Protein AF-0000000075882610 (afdb_homodimer)

Foldseek 3Di:
DFAFAEEEEDADPVVLLLLLVLPHQEYEAEAALQAPLGLYHDDLVVVLVSLVSQVVSVHAYEYERQAEDDPVSLVPCVVVLVSCVVSVHAEYEYNYVVVLVCCVVVVPDHAYEYDPQAPAAAQVVQVVVVVRRHQEYEHHLQYAQVSVLVRLVNHPHAYEYEAKFWHWDDFDQAQVVVVVCVVVVVPDPQALVVQQFDADPPPNLFGWGWHQGNRHIITIGQAIEHCLLPVLVCVVSPNRHYYHYCSPQDDPLSSQLSSLVVVCSVCVVVVNNDNVSSVVSVVVNVVSDDPRGHYDNHNHNPDPVVSD/DFAFAEEEEDADPVVLLLLLVLPHQEYEAEAALQAPLGLYHDDLVVVLVSLVSQVVSVHAYEYERQAEDDPVSLVPCVVVLVSCVVSVHAEYEYNYVVVLVVCVVVVPDHAYEYDPQAPAAAQVVQVVVVVSRHQEYEHHLQYAQVSVLVRLVNHPHAYEYEAKFWHWDDFDQAQVVVVVCVVVVVPDDQALVVQQFDADPPPNLFGWGWHQGNRHIITIGQAIEHCLLPVLVCVVSPNRHYYHYCSPQDDVLSSQLSSLVVVCSVCVVVVNNDNVSSVVSVVVNVVSGDPRGHYDNHNHNPDPVVSD

InterPro domains:
  IPR001539 Peptidase U32 [PTHR30217] (1-305)
  IPR058240 Radical SAM superfamily [SSF102114] (14-94)
  IPR060007 Peptidase family U32, N-terminal domain [PF01136] (12-304)

Solvent-accessible surface area (backbone atoms only — not comparable to full-atom values): 31654 Å² total; per-residue (Å²): 133,80,75,70,42,41,34,34,50,40,65,44,72,69,46,44,54,52,37,51,75,57,61,50,44,27,44,33,43,34,29,72,84,40,24,64,92,59,58,33,64,45,52,72,67,53,46,49,53,48,40,49,55,34,49,73,70,72,38,39,40,31,36,40,37,35,36,78,52,43,36,66,57,56,73,62,41,57,68,59,52,51,47,41,58,72,54,57,50,51,30,38,31,32,36,31,61,25,54,59,37,50,34,58,76,71,66,54,86,66,43,29,28,39,32,50,57,83,68,34,52,25,27,44,30,42,36,32,42,36,75,68,64,22,66,30,27,37,43,31,70,82,44,20,44,74,50,46,50,57,24,43,76,58,49,83,46,55,48,34,41,78,38,30,25,75,42,76,71,46,74,32,67,48,56,52,53,67,44,33,30,64,20,62,64,45,88,59,75,70,40,68,86,58,48,47,55,51,54,46,46,70,36,82,77,35,39,20,39,33,32,58,58,84,64,11,23,40,33,25,50,44,45,22,33,45,33,58,75,46,44,66,59,36,49,74,52,66,52,34,34,35,32,38,43,36,63,82,34,66,70,66,38,35,49,53,43,49,40,50,52,46,50,50,48,52,27,48,69,68,71,63,62,42,70,67,57,25,51,54,50,39,53,53,40,58,71,48,45,51,86,91,43,50,75,37,55,73,30,34,80,44,59,60,82,78,68,88,131,80,74,70,42,41,34,33,50,41,66,45,73,69,46,44,53,51,36,53,73,57,60,51,43,26,44,34,44,33,29,70,85,39,24,64,92,59,59,32,67,46,51,71,68,51,48,49,51,47,40,50,54,34,49,74,71,72,38,37,40,32,34,40,38,35,37,79,51,44,35,68,57,58,73,61,41,58,69,58,54,50,47,40,57,73,55,57,50,51,29,38,31,31,34,30,62,26,53,59,37,50,33,57,75,71,66,54,87,66,44,29,28,39,31,59,54,79,68,35,51,25,27,43,30,42,35,32,42,36,75,67,64,22,65,30,27,36,43,29,69,82,44,21,44,74,51,46,52,57,24,44,74,58,47,83,46,53,48,33,41,78,38,31,25,75,42,77,72,44,74,32,67,47,56,53,54,64,42,32,29,62,20,63,67,46,87,59,76,64,41,66,85,57,48,47,55,52,54,45,48,72,37,83,75,35,39,20,40,34,33,56,57,83,65,12,22,40,33,25,52,46,45,23,33,46,34,58,75,46,44,66,60,37,49,74,53,65,51,33,34,35,34,36,44,37,62,82,32,67,69,67,38,35,49,54,42,50,40,49,53,45,49,49,48,54,26,48,68,67,72,62,60,43,71,66,54,26,51,54,50,39,54,53,39,58,72,48,46,51,86,92,44,50,73,37,55,73,30,33,81,45,58,60,82,75,67,89

Secondary structure (DSSP, 8-state):
-PPPEEEEE-SSHHHHHHHHHHT-SEEEE--TTT--S-S----HHHHHHHHHHHHHTT-EEEEEE-----HHHHHT-HHHHHHHHHTT-SEEEE--HHHHHHHHHHT---EEEE--TTS--SHHHHHHHHHTTEEEEEPPS---HHHHHHHHHT-SS-EEEEEEE--EEEEESS-HHHHHHHHHT------TTT-EEEEETTEEEEEEEEEEETTEEEEE-SEEEE-GGGHHHHHHTT--EEEE--TTS-THHHHHHHHHHHHHHHHHHTT---HHHHHHHHHHHHHHS-TTSEEE-TTTTS-HHHH-/-PPPEEEEE-SSHHHHHHHHHHT-SEEEE--TTT--S-S----HHHHHHHHHHHHHTT-EEEEEE-----HHHHHT-HHHHHHHHHTT-SEEEE--HHHHHHHHHHT---EEEE--SSS--SHHHHHHHHHTTEEEEEPPS---HHHHHHHHHT-SS-EEEEEEE--EEEEESS-HHHHHHHHHT------TTT-EEEEETTEEEEEEEEEEETTEEEEE-SEEEE-GGGHHHHHHTT--EEEE--TTS-THHHHHHHHHHHHHHHHHHTT---HHHHHHHHHHHHHHS-TTSEEE-TTTTS-HHHH-

Nearest PDB structures (foldseek):
  4gfs-assembly1_B  TM=5.969E-01  e=1.538E-03  Salmonella enterica subsp. enterica serovar Typhimurium str. LT2
  3nnt-assembly1_B  TM=5.907E-01  e=2.026E-03  Salmonella enterica subsp. enterica serovar Typhimurium str. LT2
  4guh-assembly1_A  TM=5.995E-01  e=2.391E-03  Salmonella enterica subsp. enterica serovar Typhimurium str. LT2
  3l2i-assembly1_B  TM=6.317E-01  e=5.471E-03  Salmonella enterica subsp. enterica serovar Typhimurium str. LT2
  2pz0-assembly1_A  TM=6.409E-01  e=4.215E-02  Caldanaerobacter subterraneus subsp. tengcongensis MB4

Structure (mmCIF, N/CA/C/O backbone):
data_AF-0000000075882610-model_v1
#
loop_
_entity.id
_entity.type
_entity.pdbx_description
1 polymer 'Collagenase-like PrtC family protease'
#
loop_
_atom_site.group_PDB
_atom_site.id
_atom_site.type_symbol
_atom_site.label_atom_id
_atom_site.label_alt_id
_atom_site.label_comp_id
_atom_site.label_asym_id
_atom_site.label_entity_id
_atom_site.label_seq_id
_atom_site.pdbx_PDB_ins_code
_atom_site.Cartn_x
_atom_site.Cartn_y
_atom_site.Cartn_z
_atom_site.occupancy
_atom_site.B_iso_or_equiv
_atom_site.auth_seq_id
_atom_site.auth_comp_id
_atom_site.auth_asym_id
_atom_site.auth_atom_id
_atom_site.pdbx_PDB_model_num
ATOM 1 N N . MET A 1 1 ? 5.637 34.781 -5.469 1 63.56 1 MET A N 1
ATOM 2 C C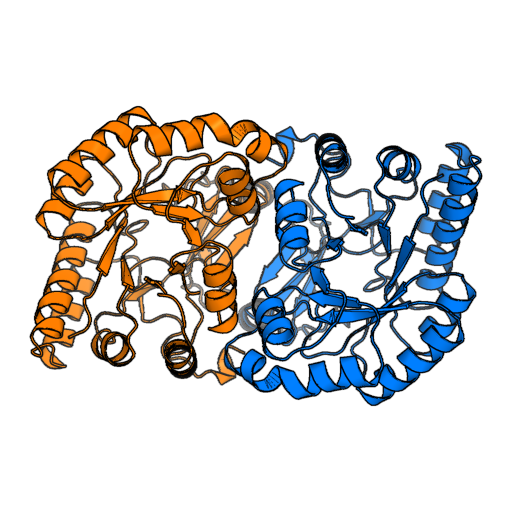A . MET A 1 1 ? 5.984 34 -4.281 1 63.56 1 MET A CA 1
ATOM 3 C C . MET A 1 1 ? 5.047 32.812 -4.117 1 63.56 1 MET A C 1
ATOM 5 O O . MET A 1 1 ? 3.875 32.875 -4.496 1 63.56 1 MET A O 1
ATOM 9 N N . LYS A 1 2 ? 5.539 31.594 -3.697 1 82.31 2 LYS A N 1
ATOM 10 C CA . LYS A 1 2 ? 4.715 30.406 -3.574 1 82.31 2 LYS A CA 1
ATOM 11 C C . LYS A 1 2 ? 3.943 30.391 -2.258 1 82.31 2 LYS A C 1
ATOM 13 O O . LYS A 1 2 ? 4.516 30.672 -1.198 1 82.31 2 LYS A O 1
ATOM 18 N N . LYS A 1 3 ? 2.715 30.281 -2.352 1 94.94 3 LYS A N 1
ATOM 19 C CA . LYS A 1 3 ? 1.861 30.266 -1.167 1 94.94 3 LYS A CA 1
ATOM 20 C C . LYS A 1 3 ? 2.008 28.953 -0.408 1 94.94 3 LYS A C 1
ATOM 22 O O . LYS A 1 3 ? 1.984 27.875 -1.009 1 94.94 3 LYS A O 1
ATOM 27 N N . ILE A 1 4 ? 2.227 29.125 0.893 1 98.5 4 ILE A N 1
ATOM 28 C CA . ILE A 1 4 ? 2.348 27.969 1.77 1 98.5 4 ILE A CA 1
ATOM 29 C C . ILE A 1 4 ? 0.981 27.625 2.359 1 98.5 4 ILE A C 1
ATOM 31 O O . ILE A 1 4 ? 0.236 28.516 2.777 1 98.5 4 ILE A O 1
ATOM 35 N N . ILE A 1 5 ? 0.598 26.391 2.305 1 98.81 5 ILE A N 1
ATOM 36 C CA . ILE A 1 5 ? -0.617 25.891 2.93 1 98.81 5 ILE A CA 1
ATOM 37 C C . ILE A 1 5 ? -0.254 25.031 4.148 1 98.81 5 ILE A C 1
ATOM 39 O O . ILE A 1 5 ? 0.524 24.078 4.039 1 98.81 5 ILE A O 1
ATOM 43 N N . ILE A 1 6 ? -0.801 25.375 5.297 1 98.88 6 ILE A N 1
ATOM 44 C CA . ILE A 1 6 ? -0.558 24.609 6.52 1 98.88 6 ILE A CA 1
ATOM 45 C C . ILE A 1 6 ? -1.818 23.844 6.906 1 98.88 6 ILE A C 1
ATOM 47 O O . ILE A 1 6 ? -2.881 24.438 7.102 1 98.88 6 ILE A O 1
ATOM 51 N N . THR A 1 7 ? -1.729 22.578 6.941 1 98.88 7 THR A N 1
ATOM 52 C CA . THR A 1 7 ? -2.744 21.656 7.457 1 98.88 7 THR A CA 1
ATOM 53 C C . THR A 1 7 ? -2.369 21.172 8.852 1 98.88 7 THR A C 1
ATOM 55 O O . THR A 1 7 ? -1.233 20.75 9.078 1 98.88 7 THR A O 1
ATOM 58 N N . ALA A 1 8 ? -3.285 21.234 9.812 1 98.81 8 ALA A N 1
ATOM 59 C CA . ALA A 1 8 ? -3.006 20.766 11.172 1 98.81 8 ALA A CA 1
ATOM 60 C C . ALA A 1 8 ? -4.117 19.859 11.68 1 98.81 8 ALA A C 1
ATOM 62 O O . ALA A 1 8 ? -5.301 20.125 11.461 1 98.81 8 ALA A O 1
ATOM 63 N N . THR A 1 9 ? -3.748 18.797 12.32 1 98.56 9 THR A N 1
ATOM 64 C CA . THR A 1 9 ? -4.734 17.953 12.984 1 98.56 9 THR A CA 1
ATOM 65 C C . THR A 1 9 ? -5.312 18.656 14.211 1 98.56 9 THR A C 1
ATOM 67 O O . THR A 1 9 ? -4.695 19.578 14.758 1 98.56 9 THR A O 1
ATOM 70 N N . ALA A 1 10 ? -6.48 18.203 14.602 1 98.62 10 ALA A N 1
ATOM 71 C CA . ALA A 1 10 ? -7.098 18.719 15.812 1 98.62 10 ALA A CA 1
ATOM 72 C C . ALA A 1 10 ? -7.637 17.594 16.688 1 98.62 10 ALA A C 1
ATOM 74 O O . ALA A 1 10 ? -8.109 16.578 16.172 1 98.62 10 ALA A O 1
ATOM 75 N N . GLU A 1 11 ? -7.605 17.859 18 1 97.81 11 GLU A N 1
ATOM 76 C CA . GLU A 1 11 ? -8.008 16.812 18.922 1 97.81 11 GLU A CA 1
ATOM 77 C C . GLU A 1 11 ? -9.297 17.172 19.656 1 97.81 11 GLU A C 1
ATOM 79 O O . GLU A 1 11 ? -9.797 16.406 20.469 1 97.81 11 GLU A O 1
ATOM 84 N N . SER A 1 12 ? -9.789 18.406 19.469 1 97.81 12 SER A N 1
ATOM 85 C CA . SER A 1 12 ? -11.023 18.875 20.109 1 97.81 12 SER A CA 1
ATOM 86 C C . SER A 1 12 ? -11.594 20.094 19.391 1 97.81 12 SER A C 1
ATOM 88 O O . SER A 1 12 ? -10.906 20.719 18.578 1 97.81 12 SER A O 1
ATOM 90 N N . ILE A 1 13 ? -12.852 20.344 19.719 1 98.56 13 ILE A N 1
ATOM 91 C CA . ILE A 1 13 ? -13.5 21.516 19.141 1 98.56 13 ILE A CA 1
ATOM 92 C C . ILE A 1 13 ? -12.789 22.781 19.609 1 98.56 13 ILE A C 1
ATOM 94 O O . ILE A 1 13 ? -12.578 23.719 18.828 1 98.56 13 ILE A O 1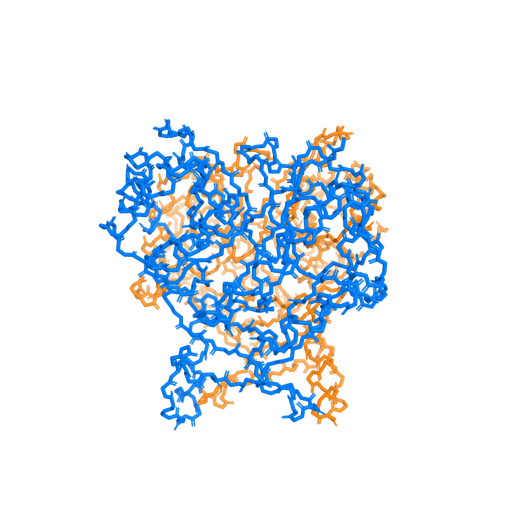
ATOM 98 N N . GLU A 1 14 ? -12.398 22.828 20.812 1 98.38 14 GLU A N 1
ATOM 99 C CA . GLU A 1 14 ? -11.656 23.953 21.359 1 98.38 14 GLU A CA 1
ATOM 100 C C . GLU A 1 14 ? -10.336 24.156 20.625 1 98.38 14 GLU A C 1
ATOM 102 O O . GLU A 1 14 ? -9.945 25.281 20.344 1 98.38 14 GLU A O 1
ATOM 107 N N . GLN A 1 15 ? -9.688 23.094 20.328 1 98.56 15 GLN A N 1
ATOM 108 C CA . GLN A 1 15 ? -8.414 23.219 19.625 1 98.56 15 GLN A CA 1
ATOM 109 C C . GLN A 1 15 ? -8.633 23.656 18.172 1 98.56 15 GLN A C 1
ATOM 111 O O . GLN A 1 15 ? -7.812 24.391 17.625 1 98.56 15 GLN A O 1
ATOM 116 N N . VAL A 1 16 ? -9.727 23.219 17.594 1 98.81 16 VAL A N 1
ATOM 117 C CA . VAL A 1 16 ? -10.078 23.703 16.266 1 98.81 16 VAL A CA 1
ATOM 118 C C . VAL A 1 16 ? -10.156 25.234 16.281 1 98.81 16 VAL A C 1
ATOM 120 O O . VAL A 1 16 ? -9.555 25.891 15.438 1 98.81 16 VAL A O 1
ATOM 123 N N . LYS A 1 17 ? -10.828 25.734 17.266 1 98.81 17 LYS A N 1
ATOM 124 C CA . LYS A 1 17 ? -10.977 27.172 17.375 1 98.81 17 LYS A CA 1
ATOM 125 C C . LYS A 1 17 ? -9.625 27.859 17.547 1 98.81 17 LYS A C 1
ATOM 127 O O . LYS A 1 17 ? -9.344 28.875 16.906 1 98.81 17 LYS A O 1
ATOM 132 N N . ALA A 1 18 ? -8.82 27.312 18.359 1 98.81 18 ALA A N 1
ATOM 133 C CA . ALA A 1 18 ? -7.508 27.875 18.641 1 98.81 18 ALA A CA 1
ATOM 134 C C . ALA A 1 18 ? -6.625 27.844 17.391 1 98.81 18 ALA A C 1
ATOM 136 O O . ALA A 1 18 ? -5.891 28.797 17.125 1 98.81 18 ALA A O 1
ATOM 137 N N . LEU A 1 19 ? -6.668 26.75 16.672 1 98.88 19 LEU A N 1
ATOM 138 C CA . LEU A 1 19 ? -5.863 26.594 15.461 1 98.88 19 LEU A CA 1
ATOM 139 C C . LEU A 1 19 ? -6.332 27.562 14.383 1 98.88 19 LEU A C 1
ATOM 141 O O . LEU A 1 19 ? -5.512 28.141 13.664 1 98.88 19 LEU A O 1
ATOM 145 N N . LEU A 1 20 ? -7.645 27.734 14.266 1 98.88 20 LEU A N 1
ATOM 146 C CA . LEU A 1 20 ? -8.188 28.703 13.328 1 98.88 20 LEU A CA 1
ATOM 147 C C . LEU A 1 20 ? -7.707 30.109 13.672 1 98.88 20 LEU A C 1
ATOM 149 O O . LEU A 1 20 ? -7.281 30.859 12.797 1 98.88 20 LEU A O 1
ATOM 153 N N . ALA A 1 21 ? -7.75 30.438 14.914 1 98.62 21 ALA A N 1
ATOM 154 C CA . ALA A 1 21 ? -7.297 31.75 15.375 1 98.62 21 ALA A CA 1
ATOM 155 C C . ALA A 1 21 ? -5.809 31.938 15.094 1 98.62 21 ALA A C 1
ATOM 157 O O . ALA A 1 21 ? -5.359 33.062 14.836 1 98.62 21 ALA A O 1
ATOM 158 N N . ALA A 1 22 ? -5.062 30.844 15.141 1 98.44 22 ALA A N 1
ATOM 159 C CA . ALA A 1 22 ? -3.621 30.891 14.914 1 98.44 22 ALA A CA 1
ATOM 160 C C . ALA A 1 22 ? -3.307 31.125 13.438 1 98.44 22 ALA A C 1
ATOM 162 O O . ALA A 1 22 ? -2.189 31.5 13.086 1 98.44 22 ALA A O 1
ATOM 163 N N . GLY A 1 23 ? -4.262 30.797 12.555 1 98.38 23 GLY A N 1
ATOM 164 C CA . GLY A 1 23 ? -4.047 31.062 11.141 1 98.38 23 GLY A CA 1
ATOM 165 C C . GLY A 1 23 ? -3.84 29.812 10.32 1 98.38 23 GLY A C 1
ATOM 166 O O . GLY A 1 23 ? -3.375 29.875 9.18 1 98.38 23 GLY A O 1
ATOM 167 N N . VAL A 1 24 ? -4.176 28.688 10.82 1 98.81 24 VAL A N 1
ATOM 168 C CA . VAL A 1 24 ? -4.09 27.438 10.07 1 98.81 24 VAL A CA 1
ATOM 169 C C . VAL A 1 24 ? -4.984 27.516 8.836 1 98.81 24 VAL A C 1
ATOM 171 O O . VAL A 1 24 ? -6.094 28.047 8.891 1 98.81 24 VAL A O 1
ATOM 174 N N . ASP A 1 25 ? -4.48 26.969 7.719 1 98.81 25 ASP A N 1
ATOM 175 C CA . ASP A 1 25 ? -5.219 27.047 6.461 1 98.81 25 ASP A CA 1
ATOM 176 C C . ASP A 1 25 ? -6.238 25.906 6.355 1 98.81 25 ASP A C 1
ATOM 178 O O . ASP A 1 25 ? -7.355 26.125 5.879 1 98.81 25 ASP A O 1
ATOM 182 N N . ARG A 1 26 ? -5.879 24.688 6.738 1 98.88 26 ARG A N 1
ATOM 183 C CA . ARG A 1 26 ? -6.73 23.5 6.668 1 98.88 26 ARG A CA 1
ATOM 184 C C . ARG A 1 26 ? -6.75 22.766 8 1 98.88 26 ARG A C 1
ATOM 186 O O . ARG A 1 26 ? -5.699 22.438 8.555 1 98.88 26 ARG A O 1
ATOM 193 N N . ILE A 1 27 ? -7.949 22.516 8.492 1 98.94 27 ILE A N 1
ATOM 194 C CA . ILE A 1 27 ? -8.117 21.688 9.68 1 98.94 27 ILE A CA 1
ATOM 195 C C . ILE A 1 27 ? -8.289 20.219 9.273 1 98.94 27 ILE A C 1
ATOM 197 O O . ILE A 1 27 ? -9.102 19.906 8.398 1 98.94 27 ILE A O 1
ATOM 201 N N . TYR A 1 28 ? -7.52 19.359 9.891 1 98.88 28 TYR A N 1
ATOM 202 C CA . TYR A 1 28 ? -7.559 17.922 9.594 1 98.88 28 TYR A CA 1
ATOM 203 C C . TYR A 1 28 ? -8.172 17.141 10.75 1 98.88 28 TYR A C 1
ATOM 205 O O . TYR A 1 28 ? -7.637 17.141 11.859 1 98.88 28 TYR A O 1
ATOM 213 N N . VAL A 1 29 ? -9.266 16.484 10.484 1 98.81 29 VAL A N 1
ATOM 214 C CA . VAL A 1 29 ? -9.984 15.727 11.5 1 98.81 29 VAL A CA 1
ATOM 215 C C . VAL A 1 29 ? -10.516 14.43 10.883 1 98.81 29 VAL A C 1
ATOM 217 O O . VAL A 1 29 ? -10.227 14.117 9.727 1 98.81 29 VAL A O 1
ATOM 220 N N . GLY A 1 30 ? -11.156 13.641 11.664 1 97.81 30 GLY A N 1
ATOM 221 C CA . GLY A 1 30 ? -11.766 12.414 11.18 1 97.81 30 GLY A CA 1
ATOM 222 C C . GLY A 1 30 ? -12.531 11.656 12.258 1 97.81 30 GLY A C 1
ATOM 223 O O . GLY A 1 30 ? -12.633 12.117 13.391 1 97.81 30 GLY A O 1
ATOM 224 N N . GLU A 1 31 ? -13.078 10.57 11.82 1 96.06 31 GLU A N 1
ATOM 225 C CA . GLU A 1 31 ? -13.797 9.672 12.719 1 96.06 31 GLU A CA 1
ATOM 226 C C . GLU A 1 31 ? -13.164 8.289 12.75 1 96.06 31 GLU A C 1
ATOM 228 O O . GLU A 1 31 ? -12.156 8.047 12.078 1 96.06 31 GLU A O 1
ATOM 233 N N .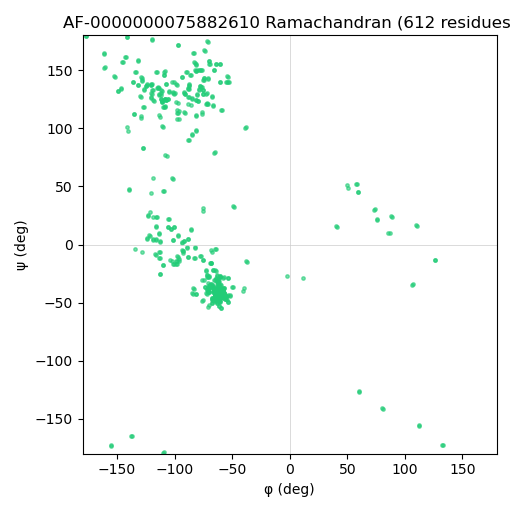 ALA A 1 32 ? -13.672 7.414 13.555 1 88.56 32 ALA A N 1
ATOM 234 C CA . ALA A 1 32 ? -12.984 6.195 13.984 1 88.56 32 ALA A CA 1
ATOM 235 C C . ALA A 1 32 ? -12.992 5.145 12.883 1 88.56 32 ALA A C 1
ATOM 237 O O . ALA A 1 32 ? -12.07 4.328 12.789 1 88.56 32 ALA A O 1
ATOM 238 N N . ASN A 1 33 ? -13.938 5.109 12.078 1 89.56 33 ASN A N 1
ATOM 239 C CA . ASN A 1 33 ? -14.109 3.982 11.164 1 89.56 33 ASN A CA 1
ATOM 240 C C . ASN A 1 33 ? -13.25 4.137 9.914 1 89.56 33 ASN A C 1
ATOM 242 O O . ASN A 1 33 ? -12.672 3.166 9.43 1 89.56 33 ASN A O 1
ATOM 246 N N . TYR A 1 34 ? -13.156 5.375 9.438 1 93.06 34 TYR A N 1
ATOM 247 C CA . TYR A 1 34 ? -12.555 5.535 8.117 1 93.06 34 TYR A CA 1
ATOM 248 C C . TYR A 1 34 ? -11.266 6.34 8.203 1 93.06 34 TYR A C 1
ATOM 250 O O . TYR A 1 34 ? -10.508 6.418 7.227 1 93.06 34 TYR A O 1
ATOM 258 N N . GLY A 1 35 ? -10.984 6.898 9.344 1 91.62 35 GLY A N 1
ATOM 259 C CA . GLY A 1 35 ? -9.766 7.652 9.555 1 91.62 35 GLY A CA 1
ATOM 260 C C . GLY A 1 35 ? -8.758 6.926 10.422 1 91.62 35 GLY A C 1
ATOM 261 O O . GLY A 1 35 ? -9.117 6.316 11.43 1 91.62 35 GLY A O 1
ATOM 262 N N . LEU A 1 36 ? -7.453 7.02 10 1 86.81 36 LEU A N 1
ATOM 263 C CA . LEU A 1 36 ? -6.371 6.391 10.75 1 86.81 36 LEU A CA 1
ATOM 264 C C . LEU A 1 36 ? -5.5 7.441 11.43 1 86.81 36 LEU A C 1
ATOM 266 O O . LEU A 1 36 ? -5.305 8.531 10.891 1 86.81 36 LEU A O 1
ATOM 270 N N . ARG A 1 37 ? -4.992 7.062 12.641 1 85.25 37 ARG A N 1
ATOM 271 C CA . ARG A 1 37 ? -3.916 7.785 13.312 1 85.25 37 ARG A CA 1
ATOM 272 C C . ARG A 1 37 ? -4.312 9.234 13.586 1 85.25 37 ARG A C 1
ATOM 274 O O . ARG A 1 37 ? -3.547 10.156 13.297 1 85.25 37 ARG A O 1
ATOM 281 N N . LEU A 1 38 ? -5.492 9.391 14.078 1 89.75 38 LEU A N 1
ATOM 282 C CA . LEU A 1 38 ? -6.047 10.68 14.469 1 89.75 38 LEU A CA 1
ATOM 283 C C . LEU A 1 38 ? -5.805 10.953 15.945 1 89.75 38 LEU A C 1
ATOM 285 O O . LEU A 1 38 ? -5.848 10.031 16.766 1 89.75 38 LEU A O 1
ATOM 289 N N . PRO A 1 39 ? -5.551 12.219 16.266 1 90.56 39 PRO A N 1
ATOM 290 C CA . PRO A 1 39 ? -5.461 12.516 17.703 1 90.56 39 PRO A CA 1
ATOM 291 C C . PRO A 1 39 ? -6.773 12.258 18.438 1 90.56 39 PRO A C 1
ATOM 293 O O . PRO A 1 39 ? -6.77 12.055 19.656 1 90.56 39 PRO A O 1
ATOM 296 N N . HIS A 1 40 ? -7.82 12.352 17.719 1 91.94 40 HIS A N 1
ATOM 297 C CA . HIS A 1 40 ? -9.156 12.148 18.266 1 91.94 40 HIS A CA 1
ATOM 298 C C . HIS A 1 40 ? -10.117 11.648 17.188 1 91.94 40 HIS A C 1
ATOM 300 O O . HIS A 1 40 ? -10.016 12.039 16.016 1 91.94 40 HIS A O 1
ATOM 306 N N . ASN A 1 41 ? -11.055 10.773 17.609 1 93.25 41 ASN A N 1
ATOM 307 C CA . ASN A 1 41 ? -12.148 10.352 16.734 1 93.25 41 ASN A CA 1
ATOM 308 C C . ASN A 1 41 ? -13.422 11.141 17.016 1 93.25 41 ASN A C 1
ATOM 310 O O . ASN A 1 41 ? -14.055 10.969 18.062 1 93.25 41 ASN A O 1
ATOM 314 N N . PHE A 1 42 ? -13.836 11.953 16.062 1 97.94 42 PHE A N 1
ATOM 315 C CA . PHE A 1 42 ? -14.992 12.82 16.266 1 97.94 42 PHE A CA 1
ATOM 316 C C . PHE A 1 42 ? -16.281 12.109 15.844 1 97.94 42 PHE A C 1
ATOM 318 O O . PHE A 1 42 ? -16.266 11.32 14.898 1 97.94 42 PHE A O 1
ATOM 325 N N . SER A 1 43 ? -17.359 12.43 16.516 1 97.56 43 SER A N 1
ATOM 326 C CA . SER A 1 43 ? -18.688 11.984 16.078 1 97.56 43 SER A CA 1
ATOM 327 C C . SER A 1 43 ? -19.156 12.766 14.867 1 97.56 43 SER A C 1
ATOM 329 O O . SER A 1 43 ? -18.594 13.812 14.539 1 97.56 43 SER A O 1
ATOM 331 N N . TYR A 1 44 ? -20.188 12.266 14.258 1 98.19 44 TYR A N 1
ATOM 332 C CA . TYR A 1 44 ? -20.766 12.961 13.109 1 98.19 44 TYR A CA 1
ATOM 333 C C . TYR A 1 44 ? -21.297 14.336 13.5 1 98.19 44 TYR A C 1
ATOM 335 O O . TYR A 1 44 ? -21.141 15.305 12.758 1 98.19 44 TYR A O 1
ATOM 343 N N . ASP A 1 45 ? -21.859 14.43 14.688 1 98.62 45 ASP A N 1
ATOM 344 C CA . ASP A 1 45 ? -22.344 15.727 15.172 1 98.62 45 ASP A CA 1
ATOM 345 C C . ASP A 1 45 ? -21.188 16.703 15.375 1 98.62 45 ASP A C 1
ATOM 347 O O . ASP A 1 45 ? -21.297 17.875 15.031 1 98.62 45 ASP A O 1
ATOM 351 N N . GLU A 1 46 ? -20.156 16.234 15.898 1 98.75 46 GLU A N 1
ATOM 352 C CA . GLU A 1 46 ? -18.984 17.078 16.094 1 98.75 46 GLU A CA 1
ATOM 353 C C . GLU A 1 46 ? -18.391 17.516 14.75 1 98.75 46 GLU A C 1
ATOM 355 O O . GLU A 1 46 ? -17.938 18.656 14.609 1 98.75 46 GLU A O 1
ATOM 360 N N . LEU A 1 47 ? -18.406 16.625 13.82 1 98.88 47 LEU A N 1
ATOM 361 C CA . LEU A 1 47 ? -17.906 16.969 12.492 1 98.88 47 LEU A CA 1
ATOM 362 C C . LEU A 1 47 ? -18.75 18.062 11.852 1 98.88 47 LEU A C 1
ATOM 364 O O . LEU A 1 47 ? -18.219 18.953 11.188 1 98.88 47 LEU A O 1
ATOM 368 N N . ARG A 1 48 ? -20.062 18 12.062 1 98.81 48 ARG A N 1
ATOM 369 C CA . ARG A 1 48 ? -20.938 19.062 11.586 1 98.81 48 ARG A CA 1
ATOM 370 C C . ARG A 1 48 ? -20.578 20.391 12.227 1 98.81 48 ARG A C 1
ATOM 372 O O . ARG A 1 48 ? -20.484 21.422 11.539 1 98.81 48 ARG A O 1
ATOM 379 N N . GLN A 1 49 ? -20.328 20.328 13.492 1 98.88 49 GLN A N 1
ATOM 380 C CA . GLN A 1 49 ? -19.953 21.547 14.211 1 98.88 49 GLN A CA 1
ATOM 381 C C . GLN A 1 49 ? -18.625 22.094 13.719 1 98.88 49 GLN A C 1
ATOM 383 O O . GLN A 1 49 ? -18.484 23.297 13.5 1 98.88 49 GLN A O 1
ATOM 388 N N . ILE A 1 50 ? -17.719 21.25 13.516 1 98.94 50 ILE A N 1
ATOM 389 C CA . ILE A 1 50 ? -16.375 21.625 13.078 1 98.94 50 ILE A CA 1
ATOM 390 C C . ILE A 1 50 ? -16.453 22.234 11.68 1 98.94 50 ILE A C 1
ATOM 392 O O . ILE A 1 50 ? -15.812 23.266 11.406 1 98.94 50 ILE A O 1
ATOM 396 N N . ALA A 1 51 ? -17.219 21.578 10.852 1 98.94 51 ALA A N 1
ATOM 397 C CA . ALA A 1 51 ? -17.375 22.109 9.5 1 98.94 51 ALA A CA 1
ATOM 398 C C . ALA A 1 51 ? -17.891 23.547 9.523 1 98.94 51 ALA A C 1
ATOM 400 O O . ALA A 1 51 ? -17.375 24.406 8.797 1 98.94 51 ALA A O 1
ATOM 401 N N . LYS A 1 52 ? -18.828 23.781 10.32 1 98.81 52 LYS A N 1
ATOM 402 C CA . LYS A 1 52 ? -19.391 25.109 10.445 1 98.81 52 LYS A CA 1
ATOM 403 C C . LYS A 1 52 ? -18.328 26.109 10.922 1 98.81 52 LYS A C 1
ATOM 405 O O . LYS A 1 52 ? -18.156 27.172 10.328 1 98.81 52 LYS A O 1
ATOM 410 N N . LEU A 1 53 ? -17.625 25.766 11.969 1 98.88 53 LEU A N 1
ATOM 411 C CA . LEU A 1 53 ? -16.594 26.625 12.539 1 98.88 53 LEU A CA 1
ATOM 412 C C . LEU A 1 53 ? -15.523 26.969 11.508 1 98.88 53 LEU A C 1
ATOM 414 O O . LEU A 1 53 ? -15.133 28.125 11.367 1 98.88 53 LEU A O 1
ATOM 418 N N . VAL A 1 54 ? -15.094 25.984 10.781 1 98.94 54 VAL A N 1
ATOM 419 C CA . VAL A 1 54 ? -14 26.125 9.82 1 98.94 54 VAL A CA 1
ATOM 420 C C . VAL A 1 54 ? -14.438 27.031 8.672 1 98.94 54 VAL A C 1
ATOM 422 O O . VAL A 1 54 ? -13.719 27.969 8.297 1 98.94 54 VAL A O 1
ATOM 425 N N . HIS A 1 55 ? -15.602 26.797 8.141 1 98.88 55 HIS A N 1
ATOM 426 C CA . HIS A 1 55 ? -16.094 27.547 7 1 98.88 55 HIS A CA 1
ATOM 427 C C . HIS A 1 55 ? -16.438 28.984 7.398 1 98.88 55 HIS A C 1
ATOM 429 O O . HIS A 1 55 ? -16.203 29.922 6.625 1 98.88 55 HIS A O 1
ATOM 435 N N . GLU A 1 56 ? -16.969 29.141 8.578 1 98.69 56 GLU A N 1
ATOM 436 C CA . GLU A 1 56 ? -17.25 30.484 9.062 1 98.69 56 GLU A CA 1
ATOM 437 C C . GLU A 1 56 ? -15.969 31.312 9.188 1 98.69 56 GLU A C 1
ATOM 439 O O . GLU A 1 56 ? -15.984 32.531 9.023 1 98.69 56 GLU A O 1
ATOM 444 N N . ALA A 1 57 ? -14.883 30.641 9.484 1 98.69 57 ALA A N 1
ATOM 445 C CA . ALA A 1 57 ? -13.586 31.312 9.609 1 98.69 57 ALA A CA 1
ATOM 446 C C . ALA A 1 57 ? -12.938 31.516 8.25 1 98.69 57 ALA A C 1
ATOM 448 O O . ALA A 1 57 ? -11.844 32.094 8.156 1 98.69 57 ALA A O 1
ATOM 449 N N . GLY A 1 58 ? -13.562 31.047 7.176 1 98.62 58 GLY A N 1
ATOM 450 C CA . GLY A 1 58 ? -13.023 31.188 5.832 1 98.62 58 GLY A CA 1
ATOM 451 C C . GLY A 1 58 ? -11.875 30.234 5.551 1 98.62 58 GLY A C 1
ATOM 452 O O . GLY A 1 58 ? -11.008 30.531 4.73 1 98.62 58 GLY A O 1
ATOM 453 N N . LYS A 1 59 ? -11.789 29.188 6.27 1 98.81 59 LYS A N 1
ATOM 454 C CA . LYS A 1 59 ? -10.727 28.188 6.125 1 98.81 59 LYS A CA 1
ATOM 455 C C . LYS A 1 59 ? -11.281 26.891 5.559 1 98.81 59 LYS A C 1
ATOM 457 O O . LYS A 1 59 ? -12.438 26.828 5.152 1 98.81 59 LYS A O 1
ATOM 462 N N . GLU A 1 60 ? -10.453 25.891 5.387 1 98.88 60 GLU A N 1
ATOM 463 C CA . GLU A 1 60 ? -10.859 24.672 4.715 1 98.88 60 GLU A CA 1
ATOM 464 C C . GLU A 1 60 ? -10.812 23.469 5.668 1 98.88 60 GLU A C 1
ATOM 466 O O . GLU A 1 60 ? -9.977 23.422 6.57 1 98.88 60 GLU A O 1
ATOM 471 N N . LEU A 1 61 ? -11.711 22.531 5.422 1 98.88 61 LEU A N 1
ATOM 472 C CA . LEU A 1 61 ? -11.82 21.312 6.227 1 98.88 61 LEU A CA 1
ATOM 473 C C . LEU A 1 61 ? -11.336 20.094 5.449 1 98.88 61 LEU A C 1
ATOM 475 O O . LEU A 1 61 ? -11.773 19.859 4.324 1 98.88 61 LEU A O 1
ATOM 479 N N . THR A 1 62 ? -10.414 19.406 6.023 1 98.88 62 THR A N 1
ATOM 480 C CA . THR A 1 62 ? -9.914 18.141 5.523 1 98.88 62 THR A CA 1
ATOM 481 C C . THR A 1 62 ? -10.312 17 6.457 1 98.88 62 THR A C 1
ATOM 483 O O . THR A 1 62 ? -10.062 17.062 7.664 1 98.88 62 THR A O 1
ATOM 486 N N . VAL A 1 63 ? -10.883 15.938 5.879 1 98.88 63 VAL A N 1
ATOM 487 C CA . VAL A 1 63 ? -11.32 14.812 6.699 1 98.88 63 VAL A CA 1
ATOM 488 C C . VAL A 1 63 ? -10.594 13.539 6.258 1 98.88 63 VAL A C 1
ATOM 490 O O . VAL A 1 63 ? -10.461 13.281 5.059 1 98.88 63 VAL A O 1
ATOM 493 N N . ALA A 1 64 ? -10.195 12.781 7.242 1 97.5 64 ALA A N 1
ATOM 494 C CA . ALA A 1 64 ? -9.484 11.531 6.996 1 97.5 64 ALA A CA 1
ATOM 495 C C . ALA A 1 64 ? -10.438 10.438 6.512 1 97.5 64 ALA A C 1
ATOM 497 O O . ALA A 1 64 ? -11.5 10.234 7.098 1 97.5 64 ALA A O 1
ATOM 498 N N . CYS A 1 65 ? -10.086 9.852 5.496 1 97 65 CYS A N 1
ATOM 499 C CA . CYS A 1 65 ? -10.664 8.625 4.957 1 97 65 CYS A CA 1
ATOM 500 C C . CYS A 1 65 ? -9.57 7.703 4.43 1 97 65 CYS A C 1
ATOM 502 O O . CYS A 1 65 ? -9.664 7.203 3.307 1 97 65 CYS A O 1
ATOM 504 N N . ASN A 1 66 ? -8.555 7.508 5.23 1 92.88 66 ASN A N 1
ATOM 505 C CA . ASN A 1 66 ? -7.324 6.891 4.75 1 92.88 66 ASN A CA 1
ATOM 506 C C . ASN A 1 66 ? -7.215 5.438 5.195 1 92.88 66 ASN A C 1
ATOM 508 O O . ASN A 1 66 ? -6.16 4.816 5.055 1 92.88 66 ASN A O 1
ATOM 512 N N . ALA A 1 67 ? -8.305 4.848 5.688 1 88.31 67 ALA A N 1
ATOM 513 C CA . ALA A 1 67 ? -8.32 3.432 6.047 1 88.31 67 ALA A CA 1
ATOM 514 C C . ALA A 1 67 ? -8.375 2.549 4.805 1 88.31 67 ALA A C 1
ATOM 516 O O . ALA A 1 67 ? -8.992 2.914 3.803 1 88.31 67 ALA A O 1
ATOM 517 N N . LEU A 1 68 ? -7.648 1.399 4.891 1 86.25 68 LEU A N 1
ATOM 518 C CA . LEU A 1 68 ? -7.883 0.345 3.91 1 86.25 68 LEU A CA 1
ATOM 519 C C . LEU A 1 68 ? -9.172 -0.41 4.219 1 86.25 68 LEU A C 1
ATOM 521 O O . LEU A 1 68 ? -9.422 -0.77 5.371 1 86.25 68 LEU A O 1
ATOM 525 N N . MET A 1 69 ? -9.969 -0.669 3.227 1 89.19 69 MET A N 1
ATOM 526 C CA . MET A 1 69 ? -11.32 -1.156 3.49 1 89.19 69 MET A CA 1
ATOM 527 C C . MET A 1 69 ? -11.539 -2.523 2.854 1 89.19 69 MET A C 1
ATOM 529 O O . MET A 1 69 ? -11.312 -2.699 1.653 1 89.19 69 MET A O 1
ATOM 533 N N . HIS A 1 70 ? -11.977 -3.439 3.713 1 89.56 70 HIS A N 1
ATOM 534 C CA . HIS A 1 70 ? -12.492 -4.691 3.172 1 89.56 70 HIS A CA 1
ATOM 535 C C . HIS A 1 70 ? -13.836 -4.484 2.484 1 89.56 70 HIS A C 1
ATOM 537 O O . HIS A 1 70 ? -14.414 -3.396 2.559 1 89.56 70 HIS A O 1
ATOM 543 N N . GLN A 1 71 ? -14.297 -5.535 1.879 1 93.25 71 GLN A N 1
ATOM 544 C CA . GLN A 1 71 ? -15.484 -5.488 1.028 1 93.25 71 GLN A CA 1
ATOM 545 C C . GLN A 1 71 ? -16.688 -4.922 1.783 1 93.25 71 GLN A C 1
ATOM 547 O O . GLN A 1 71 ? -17.359 -4.02 1.291 1 93.25 71 GLN A O 1
ATOM 552 N N . ASP A 1 72 ? -16.875 -5.375 2.998 1 90.94 72 ASP A N 1
ATOM 553 C CA . ASP A 1 72 ? -18.047 -4.973 3.779 1 90.94 72 ASP A CA 1
ATOM 554 C C . ASP A 1 72 ? -17.984 -3.492 4.141 1 90.94 72 ASP A C 1
ATOM 556 O O . ASP A 1 72 ? -18.969 -2.773 4.012 1 90.94 72 ASP A O 1
ATOM 560 N N . MET A 1 73 ? -16.875 -3.119 4.613 1 90.75 73 MET A N 1
ATOM 561 C CA . MET A 1 73 ? -16.688 -1.713 4.965 1 90.75 73 MET A CA 1
ATOM 562 C C . MET A 1 73 ? -16.953 -0.813 3.76 1 90.75 73 MET A C 1
ATOM 564 O O . MET A 1 73 ? -17.625 0.208 3.875 1 90.75 73 MET A O 1
ATOM 568 N N . MET A 1 74 ? -16.484 -1.218 2.607 1 94.75 74 MET A N 1
ATOM 569 C CA . MET A 1 74 ? -16.688 -0.463 1.375 1 94.75 74 MET A CA 1
ATOM 570 C C . MET A 1 74 ? -18.156 -0.449 0.982 1 94.75 74 MET A C 1
ATOM 572 O O . MET A 1 74 ? -18.672 0.574 0.529 1 94.75 74 MET A O 1
ATOM 576 N N . ASP A 1 75 ? -18.812 -1.496 1.196 1 95.62 75 ASP A N 1
ATOM 577 C CA . ASP A 1 75 ? -20.234 -1.604 0.866 1 95.62 75 ASP A CA 1
ATOM 578 C C . ASP A 1 75 ? -21.062 -0.643 1.709 1 95.62 75 ASP A C 1
ATOM 580 O O . ASP A 1 75 ? -22.156 -0.234 1.298 1 95.62 75 ASP A O 1
ATOM 584 N N . HIS A 1 76 ? -20.516 -0.236 2.844 1 96.12 76 HIS A N 1
ATOM 585 C CA . HIS A 1 76 ? -21.312 0.545 3.783 1 96.12 76 HIS A CA 1
ATOM 586 C C . HIS A 1 76 ? -20.75 1.95 3.953 1 96.12 76 HIS A C 1
ATOM 588 O O . HIS A 1 76 ? -21.047 2.629 4.941 1 96.12 76 HIS A O 1
ATOM 594 N N . ILE A 1 77 ? -20.031 2.408 2.984 1 97.38 77 ILE A N 1
ATOM 595 C CA . ILE A 1 77 ? -19.328 3.68 3.127 1 97.38 77 ILE A CA 1
ATOM 596 C C . ILE A 1 77 ? -20.281 4.832 2.826 1 97.38 77 ILE A C 1
ATOM 598 O O . ILE A 1 77 ? -19.984 5.988 3.143 1 97.38 77 ILE A O 1
ATOM 602 N N . LYS A 1 78 ? -21.438 4.645 2.299 1 97.75 78 LYS A N 1
ATOM 603 C CA . LYS A 1 78 ? -22.312 5.676 1.743 1 97.75 78 LYS A CA 1
ATOM 604 C C . LYS A 1 78 ? -22.719 6.68 2.814 1 97.75 78 LYS A C 1
ATOM 606 O O . LYS A 1 78 ? -22.656 7.891 2.59 1 97.75 78 LYS A O 1
ATOM 611 N N . PRO A 1 79 ? -23.125 6.219 4.008 1 98 79 PRO A N 1
ATOM 612 C CA . PRO A 1 79 ? -23.516 7.203 5.023 1 98 79 PRO A CA 1
ATOM 613 C C . PRO A 1 79 ? -22.391 8.188 5.352 1 98 79 PRO A C 1
ATOM 615 O O . PRO A 1 79 ? -22.641 9.375 5.555 1 98 79 PRO A O 1
ATOM 618 N N . PHE A 1 80 ? -21.234 7.727 5.383 1 98.5 80 PHE A N 1
ATOM 619 C CA . PHE A 1 80 ? -20.078 8.586 5.625 1 98.5 80 PHE A CA 1
ATOM 620 C C . PHE A 1 80 ? -19.906 9.594 4.5 1 98.5 80 PHE A C 1
ATOM 622 O O . PHE A 1 80 ? -19.766 10.797 4.75 1 98.5 80 PHE A O 1
ATOM 629 N N . LEU A 1 81 ? -19.953 9.125 3.271 1 98.62 81 LEU A N 1
ATOM 630 C CA . LEU A 1 81 ? -19.781 10 2.121 1 98.62 81 LEU A CA 1
ATOM 631 C C . LEU A 1 81 ? -20.922 11.016 2.039 1 98.62 81 LEU A C 1
ATOM 633 O O . LEU A 1 81 ? -20.703 12.172 1.665 1 98.62 81 LEU A O 1
ATOM 637 N N . ASP A 1 82 ? -22.094 10.57 2.355 1 98.62 82 ASP A N 1
ATOM 638 C CA . ASP A 1 82 ? -23.234 11.484 2.395 1 98.62 82 ASP A CA 1
ATOM 639 C C . ASP A 1 82 ? -23 12.609 3.404 1 98.62 82 ASP A C 1
ATOM 641 O O . ASP A 1 82 ? -23.328 13.766 3.139 1 98.62 82 ASP A O 1
ATOM 645 N N . LEU A 1 83 ? -22.453 12.266 4.527 1 98.62 83 LEU A N 1
ATOM 646 C CA . LEU A 1 83 ? -22.125 13.281 5.527 1 98.62 83 LEU A CA 1
ATOM 647 C C . LEU A 1 83 ? -21.094 14.266 4.996 1 98.62 83 LEU A C 1
ATOM 649 O O . LEU A 1 83 ? -21.203 15.469 5.207 1 98.62 83 LEU A O 1
ATOM 653 N N . MET A 1 84 ? -20.094 13.727 4.383 1 98.75 84 MET A N 1
ATOM 654 C CA . MET A 1 84 ? -19.047 14.594 3.828 1 98.75 84 MET A CA 1
ATOM 655 C C . MET A 1 84 ? -19.641 15.578 2.826 1 98.75 84 MET A C 1
ATOM 657 O O . MET A 1 84 ? -19.25 16.75 2.783 1 98.75 84 MET A O 1
ATOM 661 N N . ALA A 1 85 ? -20.562 15.117 2.045 1 98.56 85 ALA A N 1
ATOM 662 C CA . ALA A 1 85 ? -21.266 16 1.106 1 98.56 85 ALA A CA 1
ATOM 663 C C . ALA A 1 85 ? -22.125 17.016 1.845 1 98.56 85 ALA A C 1
ATOM 665 O O . ALA A 1 85 ? -22.125 18.203 1.50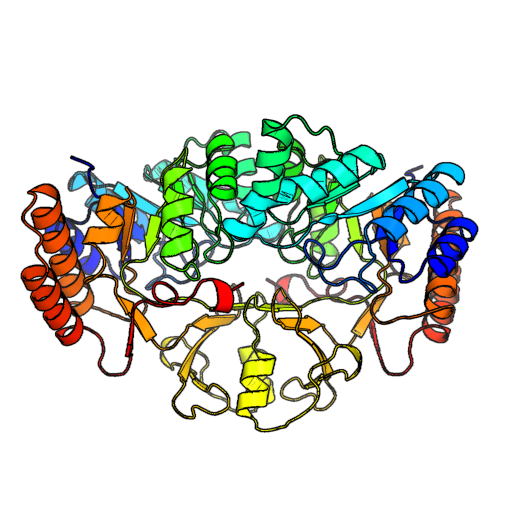4 1 98.56 85 ALA A O 1
ATOM 666 N N . GLU A 1 86 ? -22.828 16.547 2.793 1 98.5 86 GLU A N 1
ATOM 667 C CA . GLU A 1 86 ? -23.719 17.375 3.594 1 98.5 86 GLU A CA 1
ATOM 668 C C . GLU A 1 86 ? -22.953 18.562 4.199 1 98.5 86 GLU A C 1
ATOM 670 O O . GLU A 1 86 ? -23.422 19.703 4.145 1 98.5 86 GLU A O 1
ATOM 675 N N . ILE A 1 87 ? -21.766 18.281 4.715 1 98.56 87 ILE A N 1
ATOM 676 C CA . ILE A 1 87 ? -21.062 19.312 5.453 1 98.56 87 ILE A CA 1
ATOM 677 C C . ILE A 1 87 ? -20.109 20.062 4.516 1 98.56 87 ILE A C 1
ATOM 679 O O . ILE A 1 87 ? -19.328 20.906 4.953 1 98.56 87 ILE A O 1
ATOM 683 N N . ALA A 1 88 ? -20.125 19.703 3.271 1 98.25 88 ALA A N 1
ATOM 684 C CA . ALA A 1 88 ? -19.328 20.344 2.238 1 98.25 88 ALA A CA 1
ATOM 685 C C . ALA A 1 88 ? -17.844 20.281 2.58 1 98.25 88 ALA A C 1
ATOM 687 O O . ALA A 1 88 ? -17.141 21.297 2.555 1 98.25 88 ALA A O 1
ATOM 688 N N . VAL A 1 89 ? -17.406 19.109 2.857 1 98.75 89 VAL A N 1
ATOM 689 C CA . VAL A 1 89 ? -15.984 18.922 3.154 1 98.75 89 VAL A CA 1
ATOM 690 C C . VAL A 1 89 ? -15.141 19.469 2.006 1 98.75 89 VAL A C 1
ATOM 692 O O . VAL A 1 89 ? -15.508 19.328 0.835 1 98.75 89 VAL A O 1
ATOM 695 N N . ASP A 1 90 ? -14.078 20.094 2.324 1 98.56 90 ASP A N 1
ATOM 696 C CA . ASP A 1 90 ? -13.242 20.641 1.267 1 98.56 90 ASP A CA 1
ATOM 697 C C . ASP A 1 90 ? -12.336 19.578 0.662 1 98.56 90 ASP A C 1
ATOM 699 O O . ASP A 1 90 ? -12.156 19.516 -0.557 1 98.56 90 ASP A O 1
ATOM 703 N N . TYR A 1 91 ? -11.734 18.734 1.535 1 98.62 91 TYR A N 1
ATOM 704 C CA . TYR A 1 91 ? -10.875 17.641 1.084 1 98.62 91 TYR A CA 1
ATOM 705 C C . TYR A 1 91 ? -11.164 16.359 1.846 1 98.62 91 TYR A C 1
ATOM 707 O O . TYR A 1 91 ? -11.398 16.391 3.057 1 98.62 91 TYR A O 1
ATOM 715 N N . LEU A 1 92 ? -11.156 15.273 1.117 1 98.5 92 LEU A N 1
ATOM 716 C CA . LEU A 1 92 ? -11.086 13.945 1.715 1 98.5 92 LEU A CA 1
ATOM 717 C C . LEU A 1 92 ? -9.719 13.32 1.497 1 98.5 92 LEU A C 1
ATOM 719 O O . LEU A 1 92 ? -9.227 13.273 0.368 1 98.5 92 LEU A O 1
ATOM 723 N N . VAL A 1 93 ? -9.094 12.938 2.568 1 98.06 93 VAL A N 1
ATOM 724 C CA . VAL A 1 93 ? -7.797 12.273 2.463 1 98.06 93 VAL A CA 1
ATOM 725 C C . VAL A 1 93 ? -7.992 10.766 2.389 1 98.06 93 VAL A C 1
ATOM 727 O O . VAL A 1 93 ? -8.367 10.133 3.377 1 98.06 93 VAL A O 1
ATOM 730 N N . VAL A 1 94 ? -7.645 10.234 1.236 1 96.75 94 VAL A N 1
ATOM 731 C CA . VAL A 1 94 ? -8.055 8.875 0.886 1 96.75 94 VAL A CA 1
ATOM 732 C C . VAL A 1 94 ? -6.832 7.973 0.791 1 96.75 94 VAL A C 1
ATOM 734 O O . VAL A 1 94 ? -5.824 8.344 0.183 1 96.75 94 VAL A O 1
ATOM 737 N N . GLY A 1 95 ? -6.98 6.77 1.396 1 93.31 95 GLY A N 1
ATOM 738 C CA . GLY A 1 95 ? -5.891 5.809 1.344 1 93.31 95 GLY A CA 1
ATOM 739 C C . GLY A 1 95 ? -6.223 4.57 0.533 1 93.31 95 GLY A C 1
ATOM 740 O O . GLY A 1 95 ? -5.336 3.783 0.202 1 93.31 95 GLY A O 1
ATOM 741 N N . ASP A 1 96 ? -7.43 4.367 0.186 1 93.19 96 ASP A N 1
ATOM 742 C CA . ASP A 1 96 ? -7.941 3.207 -0.539 1 93.19 96 ASP A CA 1
ATOM 743 C C . ASP A 1 96 ? -8.391 3.592 -1.946 1 93.19 96 ASP A C 1
ATOM 745 O O . ASP A 1 96 ? -9.266 4.445 -2.113 1 93.19 96 ASP A O 1
ATOM 749 N N . ALA A 1 97 ? -7.844 2.904 -2.936 1 95.44 97 ALA A N 1
ATOM 750 C CA . ALA A 1 97 ? -8.172 3.199 -4.328 1 95.44 97 ALA A CA 1
ATOM 751 C C . ALA A 1 97 ? -9.664 3.008 -4.59 1 95.44 97 ALA A C 1
ATOM 753 O O . ALA A 1 97 ? -10.234 3.674 -5.453 1 95.44 97 ALA A O 1
ATOM 754 N N . GLY A 1 98 ? -10.266 2.137 -3.842 1 96.56 98 GLY A N 1
ATOM 755 C CA . GLY A 1 98 ? -11.695 1.9 -3.998 1 96.56 98 GLY A CA 1
ATOM 756 C C . GLY A 1 98 ? -12.539 3.133 -3.732 1 96.56 98 GLY A C 1
ATOM 757 O O . GLY A 1 98 ? -13.641 3.264 -4.266 1 96.56 98 GLY A O 1
ATOM 758 N N . VAL A 1 99 ? -12.039 4.027 -2.924 1 96.88 99 VAL A N 1
ATOM 759 C CA . VAL A 1 99 ? -12.789 5.246 -2.617 1 96.88 99 VAL A CA 1
ATOM 760 C C . VAL A 1 99 ? -12.836 6.145 -3.85 1 96.88 99 VAL A C 1
ATOM 762 O O . VAL A 1 99 ? -13.852 6.793 -4.113 1 96.88 99 VAL A O 1
ATOM 765 N N . PHE A 1 100 ? -11.734 6.203 -4.621 1 97.06 100 PHE A N 1
ATOM 766 C CA . PHE A 1 100 ? -11.758 6.922 -5.891 1 97.06 100 PHE A CA 1
ATOM 767 C C . PHE A 1 100 ? -12.828 6.359 -6.812 1 97.06 100 PHE A C 1
ATOM 769 O O . PHE A 1 100 ? -13.578 7.113 -7.438 1 97.06 100 PHE A O 1
ATOM 776 N N . TYR A 1 101 ? -12.914 5.078 -6.84 1 97.5 101 TYR A N 1
ATOM 777 C CA . TYR A 1 101 ? -13.883 4.391 -7.688 1 97.5 101 TYR A CA 1
ATOM 778 C C . TYR A 1 101 ? -15.312 4.742 -7.273 1 97.5 101 TYR A C 1
ATOM 780 O O . TYR A 1 101 ? -16.125 5.164 -8.102 1 97.5 101 TYR A O 1
ATOM 788 N N . VAL A 1 102 ? -15.586 4.625 -6.012 1 97.56 102 VAL A N 1
ATOM 789 C CA . VAL A 1 102 ? -16.953 4.777 -5.527 1 97.56 102 VAL A CA 1
ATOM 790 C C . VAL A 1 102 ? -17.375 6.242 -5.637 1 97.56 102 VAL A C 1
ATOM 792 O O . VAL A 1 102 ? -18.547 6.535 -5.941 1 97.56 102 VAL A O 1
ATOM 795 N N . THR A 1 103 ? -16.484 7.148 -5.305 1 97.5 103 THR A N 1
ATOM 796 C CA . THR A 1 103 ? -16.828 8.562 -5.375 1 97.5 103 THR A CA 1
ATOM 797 C C . THR A 1 103 ? -17.156 8.969 -6.812 1 97.5 103 THR A C 1
ATOM 799 O O . THR A 1 103 ? -18.109 9.711 -7.047 1 97.5 103 THR A O 1
ATOM 802 N N . LYS A 1 104 ? -16.422 8.477 -7.77 1 96.25 104 LYS A N 1
ATOM 803 C CA . LYS A 1 104 ? -16.703 8.75 -9.18 1 96.25 104 LYS A CA 1
ATOM 804 C C . LYS A 1 104 ? -18.016 8.102 -9.609 1 96.25 104 LYS A C 1
ATOM 806 O O . LYS A 1 104 ? -18.875 8.75 -10.211 1 96.25 104 LYS A O 1
ATOM 811 N N . ARG A 1 105 ? -18.172 6.871 -9.336 1 96.12 105 ARG A N 1
ATOM 812 C CA . ARG A 1 105 ? -19.344 6.098 -9.734 1 96.12 105 ARG A CA 1
ATOM 813 C C . ARG A 1 105 ? -20.625 6.738 -9.203 1 96.12 105 ARG A C 1
ATOM 815 O O . ARG A 1 105 ? -21.609 6.836 -9.93 1 96.12 105 ARG A O 1
ATOM 822 N N . ASP A 1 106 ? -20.516 7.18 -7.965 1 96.88 106 ASP A N 1
ATOM 823 C CA . ASP A 1 106 ? -21.719 7.645 -7.281 1 96.88 106 ASP A CA 1
ATOM 824 C C . ASP A 1 106 ? -21.906 9.148 -7.453 1 96.88 106 ASP A C 1
ATOM 826 O O . ASP A 1 106 ? -22.875 9.719 -6.969 1 96.88 106 ASP A O 1
ATOM 830 N N . GLY A 1 107 ? -20.984 9.852 -8.016 1 96.75 107 GLY A N 1
ATOM 831 C CA . GLY A 1 107 ? -21.156 11.234 -8.406 1 96.75 107 GLY A CA 1
ATOM 832 C C . GLY A 1 107 ? -20.812 12.219 -7.301 1 96.75 107 GLY A C 1
ATOM 833 O O . GLY A 1 107 ? -21.391 13.297 -7.215 1 96.75 107 GLY A O 1
ATOM 834 N N . TYR A 1 108 ? -19.969 11.773 -6.363 1 96.81 108 TYR A N 1
ATOM 835 C CA . TYR A 1 108 ? -19.469 12.719 -5.371 1 96.81 108 TYR A CA 1
ATOM 836 C C . TYR A 1 108 ? -18.359 13.586 -5.953 1 96.81 108 TYR A C 1
ATOM 838 O O . TYR A 1 108 ? -17.484 13.094 -6.672 1 96.81 108 TYR A O 1
ATOM 846 N N . ASN A 1 109 ? -18.344 14.875 -5.719 1 93.62 109 ASN A N 1
ATOM 847 C CA . ASN A 1 109 ? -17.375 15.797 -6.293 1 93.62 109 ASN A CA 1
ATOM 848 C C . ASN A 1 109 ? -16.391 16.312 -5.242 1 93.62 109 ASN A C 1
ATOM 850 O O . ASN A 1 109 ? -16.094 17.5 -5.199 1 93.62 109 ASN A O 1
ATOM 854 N N . PHE A 1 110 ? -15.875 15.445 -4.449 1 96.31 110 PHE A N 1
ATOM 855 C CA . PHE A 1 110 ? -14.898 15.805 -3.43 1 96.31 110 PHE A CA 1
ATOM 856 C C . PHE A 1 110 ? -13.531 16.062 -4.059 1 96.31 110 PHE A C 1
ATOM 858 O O . PHE A 1 110 ? -13.18 15.43 -5.059 1 96.31 110 PHE A O 1
ATOM 865 N N . LYS A 1 111 ? -12.797 17.062 -3.561 1 98.44 111 LYS A N 1
ATOM 866 C CA . LYS A 1 111 ? -11.359 17.062 -3.787 1 98.44 111 LYS A CA 1
ATOM 867 C C . LYS A 1 111 ? -10.672 15.977 -2.953 1 98.44 111 LYS A C 1
ATOM 869 O O . LYS A 1 111 ? -10.781 15.977 -1.726 1 98.44 111 LYS A O 1
ATOM 874 N N . LEU A 1 112 ? -9.977 15.07 -3.629 1 98.44 112 LEU A N 1
ATOM 875 C CA . LEU A 1 112 ? -9.352 13.945 -2.934 1 98.44 112 LEU A CA 1
ATOM 876 C C . LEU A 1 112 ? -7.848 14.148 -2.822 1 98.44 112 LEU A C 1
ATOM 878 O O . LEU A 1 112 ? -7.199 14.57 -3.785 1 98.44 112 LEU A O 1
ATOM 882 N N . ILE A 1 113 ? -7.367 13.961 -1.649 1 98.44 113 ILE A N 1
ATOM 883 C CA . ILE A 1 113 ? -5.934 13.891 -1.399 1 98.44 113 ILE A CA 1
ATOM 884 C C . ILE A 1 113 ? -5.52 12.445 -1.145 1 98.44 113 ILE A C 1
ATOM 886 O O . ILE A 1 113 ? -6.121 11.758 -0.313 1 98.44 113 ILE A O 1
ATOM 890 N N . TYR A 1 114 ? -4.535 11.961 -1.926 1 97.44 114 TYR A N 1
ATOM 891 C CA . TYR A 1 114 ? -4.125 10.57 -1.754 1 97.44 114 TYR A CA 1
ATOM 892 C C . TYR A 1 114 ? -3.098 10.438 -0.638 1 97.44 114 TYR A C 1
ATOM 894 O O . TYR A 1 114 ? -2.072 11.125 -0.645 1 97.44 114 TYR A O 1
ATOM 902 N N . ASP A 1 115 ? -3.455 9.523 0.334 1 93 115 ASP A N 1
ATOM 903 C CA . ASP A 1 115 ? -2.568 9.32 1.476 1 93 115 ASP A CA 1
ATOM 904 C C . ASP A 1 115 ? -2.502 7.844 1.862 1 93 115 ASP A C 1
ATOM 906 O O . ASP A 1 115 ? -3.41 7.324 2.518 1 93 115 ASP A O 1
ATOM 910 N N . THR A 1 116 ? -1.468 7.195 1.382 1 75.75 116 THR A N 1
ATOM 911 C CA . THR A 1 116 ? -1.157 5.91 2.002 1 75.75 116 THR A CA 1
ATOM 912 C C . THR A 1 116 ? 0.231 5.938 2.635 1 75.75 116 THR A C 1
ATOM 914 O O . THR A 1 116 ? 1.207 5.5 2.02 1 75.75 116 THR A O 1
ATOM 917 N N . SER A 1 117 ? 0.527 6.906 3.605 1 57.09 117 SER A N 1
ATOM 918 C CA . SER A 1 117 ? 1.696 7.406 4.32 1 57.09 117 SER A CA 1
ATOM 919 C C . SER A 1 117 ? 2.951 6.629 3.943 1 57.09 117 SER A C 1
ATOM 921 O O . SER A 1 117 ? 4.047 7.191 3.887 1 57.09 117 SER A O 1
ATOM 923 N N . VAL A 1 118 ? 2.938 5.441 3.537 1 58.78 118 VAL A N 1
ATOM 924 C CA . VAL A 1 118 ? 4.219 4.762 3.355 1 58.78 118 VAL A CA 1
ATOM 925 C C . VAL A 1 118 ? 4.359 4.305 1.905 1 58.78 118 VAL A C 1
ATOM 927 O O . VAL A 1 118 ? 5.359 3.686 1.538 1 58.78 118 VAL A O 1
ATOM 930 N N . PHE A 1 119 ? 3.67 5.066 1.024 1 77.19 119 PHE A N 1
ATOM 931 C CA . PHE A 1 119 ? 3.682 4.402 -0.274 1 77.19 119 PHE A CA 1
ATOM 932 C C . PHE A 1 119 ? 3.996 5.398 -1.387 1 77.19 119 PHE A C 1
ATOM 934 O O . PHE A 1 119 ? 4.23 5.004 -2.529 1 77.19 119 PHE A O 1
ATOM 941 N N . VAL A 1 120 ? 4.129 6.754 -1.009 1 92.06 120 VAL A N 1
ATOM 942 C CA . VAL A 1 120 ? 4.402 7.676 -2.107 1 92.06 120 VAL A CA 1
ATOM 943 C C . VAL A 1 120 ? 5.828 8.211 -1.993 1 92.06 120 VAL A C 1
ATOM 945 O O . VAL A 1 120 ? 6.09 9.141 -1.225 1 92.06 120 VAL A O 1
ATOM 948 N N . THR A 1 121 ? 6.727 7.656 -2.809 1 91.69 121 THR A N 1
ATOM 949 C CA . THR A 1 121 ? 8.148 7.926 -2.658 1 91.69 121 THR A CA 1
ATOM 950 C C . THR A 1 121 ? 8.734 8.469 -3.957 1 91.69 121 THR A C 1
ATOM 952 O O . THR A 1 121 ? 9.945 8.703 -4.051 1 91.69 121 THR A O 1
ATOM 955 N N . SER A 1 122 ? 7.906 8.727 -4.969 1 94.75 122 SER A N 1
ATOM 956 C CA . SER A 1 122 ? 8.391 9.258 -6.242 1 94.75 122 SER A CA 1
ATOM 957 C C . SER A 1 122 ? 7.367 10.203 -6.863 1 94.75 122 SER A C 1
ATOM 959 O O . SER A 1 122 ? 6.172 10.109 -6.574 1 94.75 122 SER A O 1
ATOM 961 N N . SER A 1 123 ? 7.898 11.062 -7.723 1 98 123 SER A N 1
ATOM 962 C CA . SER A 1 123 ? 7.035 11.992 -8.438 1 98 123 SER A CA 1
ATOM 963 C C . SER A 1 123 ? 6.07 11.258 -9.359 1 98 123 SER A C 1
ATOM 965 O O . SER A 1 123 ? 4.953 11.719 -9.602 1 98 123 SER A O 1
ATOM 967 N N . ARG A 1 124 ? 6.465 10.133 -9.836 1 97.62 124 ARG A N 1
ATOM 968 C CA . ARG A 1 124 ? 5.621 9.398 -10.781 1 97.62 124 ARG A CA 1
ATOM 969 C C . ARG A 1 124 ? 4.371 8.859 -10.086 1 97.62 124 ARG A C 1
ATOM 971 O O . ARG A 1 124 ? 3.297 8.805 -10.695 1 97.62 124 ARG A O 1
ATOM 978 N N . GLN A 1 125 ? 4.5 8.484 -8.852 1 96.75 125 GLN A N 1
ATOM 979 C CA . GLN A 1 125 ? 3.318 8.094 -8.078 1 96.75 125 GLN A CA 1
ATOM 980 C C . GLN A 1 125 ? 2.371 9.281 -7.902 1 96.75 125 GLN A C 1
ATOM 982 O O . GLN A 1 125 ? 1.165 9.156 -8.125 1 96.75 125 GLN A O 1
ATOM 987 N N . VAL A 1 126 ? 2.967 10.414 -7.504 1 97.69 126 VAL A N 1
ATOM 988 C CA . VAL A 1 126 ? 2.166 11.617 -7.312 1 97.69 126 VAL A CA 1
ATOM 989 C C . VAL A 1 126 ? 1.426 11.953 -8.609 1 97.69 126 VAL A C 1
ATOM 991 O O . VAL A 1 126 ? 0.221 12.219 -8.586 1 97.69 126 VAL A O 1
ATOM 994 N N . ASN A 1 127 ? 2.119 11.898 -9.672 1 98.31 127 ASN A N 1
ATOM 995 C CA . ASN A 1 127 ? 1.553 12.258 -10.969 1 98.31 127 ASN A CA 1
ATOM 996 C C . ASN A 1 127 ? 0.471 11.273 -11.398 1 98.31 127 ASN A C 1
ATOM 998 O O . ASN A 1 127 ? -0.545 11.672 -11.969 1 98.31 127 ASN A O 1
ATOM 1002 N N . PHE A 1 128 ? 0.684 10.047 -11.102 1 97.62 128 PHE A N 1
ATOM 1003 C CA . PHE A 1 128 ? -0.35 9.062 -11.398 1 97.62 128 PHE A CA 1
ATOM 1004 C C . PHE A 1 128 ? -1.648 9.406 -10.672 1 97.62 128 PHE A C 1
ATOM 1006 O O . PHE A 1 128 ? -2.709 9.484 -11.297 1 97.62 128 PHE A O 1
ATOM 1013 N N . TRP A 1 129 ? -1.571 9.555 -9.406 1 97.5 129 TRP A N 1
ATOM 1014 C CA . TRP A 1 129 ? -2.773 9.82 -8.617 1 97.5 129 TRP A CA 1
ATOM 1015 C C . TRP A 1 129 ? -3.422 11.133 -9.039 1 97.5 129 TRP A C 1
ATOM 1017 O O . TRP A 1 129 ? -4.648 11.234 -9.102 1 97.5 129 TRP A O 1
ATOM 1027 N N . GLY A 1 130 ? -2.627 12.102 -9.328 1 97.94 130 GLY A N 1
ATOM 1028 C CA . GLY A 1 130 ? -3.146 13.359 -9.836 1 97.94 130 GLY A CA 1
ATOM 1029 C C . GLY A 1 130 ? -3.93 13.203 -11.125 1 97.94 130 GLY A C 1
ATOM 1030 O O . GLY A 1 130 ? -5 13.789 -11.281 1 97.94 130 GLY A O 1
ATOM 1031 N N . GLN A 1 131 ? -3.469 12.359 -11.977 1 97.56 131 GLN A N 1
ATOM 1032 C CA . GLN A 1 131 ? -4.117 12.125 -13.258 1 97.56 131 GLN A CA 1
ATOM 1033 C C . GLN A 1 131 ? -5.387 11.289 -13.086 1 97.56 131 GLN A C 1
ATOM 1035 O O . GLN A 1 131 ? -6.219 11.227 -13.992 1 97.56 131 GLN A O 1
ATOM 1040 N N . HIS A 1 132 ? -5.48 10.742 -11.93 1 96.62 132 HIS A N 1
ATOM 1041 C CA . HIS A 1 132 ? -6.586 9.812 -11.75 1 96.62 132 HIS A CA 1
ATOM 1042 C C . HIS A 1 132 ? -7.477 10.219 -10.586 1 96.62 132 HIS A C 1
ATOM 1044 O O . HIS A 1 132 ? -8.039 9.367 -9.898 1 96.62 132 HIS A O 1
ATOM 1050 N N . GLY A 1 133 ? -7.48 11.469 -10.266 1 96.44 133 GLY A N 1
ATOM 1051 C CA . GLY A 1 133 ? -8.57 11.938 -9.422 1 96.44 133 GLY A CA 1
ATOM 1052 C C . GLY A 1 133 ? -8.094 12.648 -8.172 1 96.44 133 GLY A C 1
ATOM 1053 O O . GLY A 1 133 ? -8.875 13.352 -7.512 1 96.44 133 GLY A O 1
ATOM 1054 N N . ALA A 1 134 ? -6.82 12.539 -7.832 1 97.81 134 ALA A N 1
ATOM 1055 C CA . ALA A 1 134 ? -6.316 13.25 -6.66 1 97.81 134 ALA A CA 1
ATOM 1056 C C . ALA A 1 134 ? -5.895 14.672 -7.02 1 97.81 134 ALA A C 1
ATOM 1058 O O . ALA A 1 134 ? -5.332 14.906 -8.094 1 97.81 134 ALA A O 1
ATOM 1059 N N . VAL A 1 135 ? -6.105 15.57 -6.082 1 98.5 135 VAL A N 1
ATOM 1060 C CA . VAL A 1 135 ? -5.66 16.938 -6.316 1 98.5 135 VAL A CA 1
ATOM 1061 C C . VAL A 1 135 ? -4.316 17.172 -5.633 1 98.5 135 VAL A C 1
ATOM 1063 O O . VAL A 1 135 ? -3.641 18.172 -5.898 1 98.5 135 VAL A O 1
ATOM 1066 N N . GLU A 1 136 ? -3.975 16.281 -4.789 1 98.12 136 GLU A N 1
ATOM 1067 C CA . GLU A 1 136 ? -2.768 16.344 -3.969 1 98.12 136 GLU A CA 1
ATOM 1068 C C . GLU A 1 136 ? -2.408 14.953 -3.432 1 98.12 136 GLU A C 1
ATOM 1070 O O . GLU A 1 136 ? -3.262 14.07 -3.361 1 98.12 136 GLU A O 1
ATOM 1075 N N . SER A 1 137 ? -1.127 14.734 -3.182 1 97.94 137 SER A N 1
ATOM 1076 C CA . SER A 1 137 ? -0.69 13.484 -2.562 1 97.94 137 SER A CA 1
ATOM 1077 C C . SER A 1 137 ? 0.2 13.75 -1.354 1 97.94 137 SER A C 1
ATOM 1079 O O . SER A 1 137 ? 1.007 14.688 -1.361 1 97.94 137 SER A O 1
ATOM 1081 N N . VAL A 1 138 ? 0.045 12.914 -0.359 1 97 138 VAL A N 1
ATOM 1082 C CA . VAL A 1 138 ? 0.898 13 0.822 1 97 138 VAL A CA 1
ATOM 1083 C C . VAL A 1 138 ? 2.164 12.172 0.604 1 97 138 VAL A C 1
ATOM 1085 O O . VAL A 1 138 ? 2.088 10.984 0.275 1 97 138 VAL A O 1
ATOM 1088 N N . LEU A 1 139 ? 3.297 12.766 0.797 1 95.94 139 LEU A N 1
ATOM 1089 C CA . LEU A 1 139 ? 4.562 12.07 0.583 1 95.94 139 LEU A CA 1
ATOM 1090 C C . LEU A 1 139 ? 4.918 11.203 1.786 1 95.94 139 LEU A C 1
ATOM 1092 O O . LEU A 1 139 ? 4.59 11.547 2.924 1 95.94 139 LEU A O 1
ATOM 1096 N N . ALA A 1 140 ? 5.629 10.102 1.439 1 89.5 140 ALA A N 1
ATOM 1097 C CA . ALA A 1 140 ? 6.207 9.266 2.486 1 89.5 140 ALA A CA 1
ATOM 1098 C C . ALA A 1 140 ? 7.191 10.062 3.342 1 89.5 140 ALA A C 1
ATOM 1100 O O . ALA A 1 140 ? 7.758 11.055 2.887 1 89.5 140 ALA A O 1
ATOM 1101 N N . ARG A 1 141 ? 7.375 9.609 4.527 1 87.38 141 ARG A N 1
ATOM 1102 C CA . ARG A 1 141 ? 8.258 10.297 5.461 1 87.38 141 ARG A CA 1
ATOM 1103 C C . ARG A 1 141 ? 9.695 9.805 5.32 1 87.38 141 ARG A C 1
ATOM 1105 O O . ARG A 1 141 ? 10.625 10.438 5.816 1 87.38 141 ARG A O 1
ATOM 1112 N N . GLU A 1 142 ? 9.898 8.75 4.586 1 81.56 142 GLU A N 1
ATOM 1113 C CA . GLU A 1 142 ? 11.203 8.109 4.449 1 81.56 142 GLU A CA 1
ATOM 1114 C C . GLU A 1 142 ? 11.867 8.484 3.129 1 81.56 142 GLU A C 1
ATOM 1116 O O . GLU A 1 142 ? 12.258 7.609 2.355 1 81.56 142 GLU A O 1
ATOM 1121 N N . ILE A 1 143 ? 12.016 9.781 2.936 1 89.12 143 ILE A N 1
ATOM 1122 C CA . ILE A 1 143 ? 12.656 10.266 1.717 1 89.12 143 ILE A CA 1
ATOM 1123 C C . ILE A 1 143 ? 13.797 11.211 2.076 1 89.12 143 ILE A C 1
ATOM 1125 O O . ILE A 1 143 ? 13.562 12.273 2.662 1 89.12 143 ILE A O 1
ATOM 1129 N N . PRO A 1 144 ? 14.984 10.875 1.718 1 89.56 144 PRO A N 1
ATOM 1130 C CA . PRO A 1 144 ? 16.109 11.805 1.916 1 89.56 144 PRO A CA 1
ATOM 1131 C C . PRO A 1 144 ? 15.961 13.086 1.098 1 89.56 144 PRO A C 1
ATOM 1133 O O . PRO A 1 144 ? 15.336 13.078 0.036 1 89.56 144 PRO A O 1
ATOM 1136 N N . SER A 1 145 ? 16.609 14.141 1.582 1 94.62 145 SER A N 1
ATOM 1137 C CA . SER A 1 145 ? 16.453 15.461 0.98 1 94.62 145 SER A CA 1
ATOM 1138 C C . SER A 1 145 ? 16.859 15.453 -0.49 1 94.62 145 SER A C 1
ATOM 1140 O O . SER A 1 145 ? 16.156 16.016 -1.334 1 94.62 145 SER A O 1
ATOM 1142 N N . ALA A 1 146 ? 17.984 14.797 -0.816 1 92.75 146 ALA A N 1
ATOM 1143 C CA . ALA A 1 146 ? 18.453 14.781 -2.197 1 92.75 146 ALA A CA 1
ATOM 1144 C C . ALA A 1 146 ? 17.406 14.18 -3.127 1 92.75 146 ALA A C 1
ATOM 1146 O O . ALA A 1 146 ? 17.156 14.703 -4.215 1 92.75 146 ALA A O 1
ATOM 1147 N N . GLU A 1 147 ? 16.766 13.141 -2.711 1 93 147 GLU A N 1
ATOM 1148 C CA . GLU A 1 147 ? 15.688 12.508 -3.479 1 93 147 GLU A CA 1
ATOM 1149 C C . GLU A 1 147 ? 14.438 13.383 -3.504 1 93 147 GLU A C 1
ATOM 1151 O O . GLU A 1 147 ? 13.758 13.477 -4.527 1 93 147 GLU A O 1
ATOM 1156 N N . LEU A 1 148 ? 14.188 13.961 -2.389 1 95.75 148 LEU A N 1
ATOM 1157 C CA . LEU A 1 148 ? 13.016 14.812 -2.242 1 95.75 148 LEU A CA 1
ATOM 1158 C C . LEU A 1 148 ? 13.062 15.977 -3.225 1 95.75 148 LEU A C 1
ATOM 1160 O O . LEU A 1 148 ? 12.047 16.328 -3.834 1 95.75 148 LEU A O 1
ATOM 1164 N N . PHE A 1 149 ? 14.211 16.547 -3.391 1 96.88 149 PHE A N 1
ATOM 1165 C CA . PHE A 1 149 ? 14.344 17.703 -4.277 1 96.88 149 PHE A CA 1
ATOM 1166 C C . PHE A 1 149 ? 14.227 17.281 -5.738 1 96.88 149 PHE A C 1
ATOM 1168 O O . PHE A 1 149 ? 13.594 17.969 -6.539 1 96.88 149 PHE A O 1
ATOM 1175 N N . THR A 1 150 ? 14.781 16.141 -6.066 1 96.5 150 THR A N 1
ATOM 1176 C CA . THR A 1 150 ? 14.602 15.602 -7.41 1 96.5 150 THR A CA 1
ATOM 1177 C C . THR A 1 150 ? 13.133 15.281 -7.676 1 96.5 150 THR A C 1
ATOM 1179 O O . THR A 1 150 ? 12.617 15.586 -8.75 1 96.5 150 THR A O 1
ATOM 1182 N N . LEU A 1 151 ? 12.547 14.711 -6.73 1 97.31 151 LEU A N 1
ATOM 1183 C CA . LEU A 1 151 ? 11.117 14.43 -6.789 1 97.31 151 LEU A CA 1
ATOM 1184 C C . LEU A 1 151 ? 10.32 15.703 -7.047 1 97.31 151 LEU A C 1
ATOM 1186 O O . LEU A 1 151 ? 9.477 15.742 -7.949 1 97.31 151 LEU A O 1
ATOM 1190 N N . ALA A 1 152 ? 10.609 16.734 -6.352 1 97.94 152 ALA A N 1
ATOM 1191 C CA . ALA A 1 152 ? 9.883 18 -6.41 1 97.94 152 ALA A CA 1
ATOM 1192 C C . ALA A 1 152 ? 9.969 18.625 -7.805 1 97.94 152 ALA A C 1
ATOM 1194 O O . ALA A 1 152 ? 8.992 19.188 -8.297 1 97.94 152 ALA A O 1
ATOM 1195 N N . GLU A 1 153 ? 11.062 18.469 -8.438 1 97.44 153 GLU A N 1
ATOM 1196 C CA . GLU A 1 153 ? 11.289 19.062 -9.758 1 97.44 153 GLU A CA 1
ATOM 1197 C C . GLU A 1 153 ? 10.406 18.406 -10.82 1 97.44 153 GLU A C 1
ATOM 1199 O O . GLU A 1 153 ? 10.203 18.969 -11.891 1 97.44 153 GLU A O 1
ATOM 1204 N N . ASN A 1 154 ? 9.875 17.266 -10.477 1 97.44 154 ASN A N 1
ATOM 1205 C CA . ASN A 1 154 ? 9.156 16.5 -11.484 1 97.44 154 ASN A CA 1
ATOM 1206 C C . ASN A 1 154 ? 7.668 16.406 -11.164 1 97.44 154 ASN A C 1
ATOM 1208 O O . ASN A 1 154 ? 6.926 15.688 -11.836 1 97.44 154 ASN A O 1
ATOM 1212 N N . LEU A 1 155 ? 7.223 17.125 -10.227 1 98.12 155 LEU A N 1
ATOM 1213 C CA . LEU A 1 155 ? 5.828 17.078 -9.805 1 98.12 155 LEU A CA 1
ATOM 1214 C C . LEU A 1 155 ? 4.93 17.797 -10.789 1 98.12 155 LEU A C 1
ATOM 1216 O O . LEU A 1 155 ? 5.223 18.938 -11.188 1 98.12 155 LEU A O 1
ATOM 1220 N N . GLU A 1 156 ? 3.83 17.172 -11.156 1 97.94 156 GLU A N 1
ATOM 1221 C CA . GLU A 1 156 ? 2.771 17.797 -11.945 1 97.94 156 GLU A CA 1
ATOM 1222 C C . GLU A 1 156 ? 1.601 18.219 -11.062 1 97.94 156 GLU A C 1
ATOM 1224 O O . GLU A 1 156 ? 0.752 19.016 -11.484 1 97.94 156 GLU A O 1
ATOM 1229 N N . PHE A 1 157 ? 1.526 17.688 -9.859 1 98.19 157 PHE A N 1
ATOM 1230 C CA . PHE A 1 157 ? 0.505 17.953 -8.859 1 98.19 157 PHE A CA 1
ATOM 1231 C C . PHE A 1 157 ? 1.142 18.25 -7.508 1 98.19 157 PHE A C 1
ATOM 1233 O O . PHE A 1 157 ? 2.271 17.844 -7.238 1 98.19 157 PHE A O 1
ATOM 1240 N N . PRO A 1 158 ? 0.41 18.938 -6.621 1 97.56 158 PRO A N 1
ATOM 1241 C CA . PRO A 1 158 ? 0.973 19.266 -5.309 1 97.56 158 PRO A CA 1
ATOM 1242 C C . PRO A 1 158 ? 1.229 18.031 -4.449 1 97.56 158 PRO A C 1
ATOM 1244 O O . PRO A 1 158 ? 0.552 17.016 -4.609 1 97.56 158 PRO A O 1
ATOM 1247 N N . ALA A 1 159 ? 2.221 18.188 -3.625 1 97.88 159 ALA A N 1
ATOM 1248 C CA . ALA A 1 159 ? 2.539 17.141 -2.646 1 97.88 159 ALA A CA 1
ATOM 1249 C C . ALA A 1 159 ? 2.627 17.734 -1.238 1 97.88 159 ALA A C 1
ATOM 1251 O O . ALA A 1 159 ? 3.152 18.828 -1.047 1 97.88 159 ALA A O 1
ATOM 1252 N N . GLU A 1 160 ? 2.137 16.984 -0.325 1 98 160 GLU A N 1
ATOM 1253 C CA . GLU A 1 160 ? 2.16 17.391 1.079 1 98 160 GLU A CA 1
ATOM 1254 C C . GLU A 1 160 ? 3.322 16.734 1.819 1 98 160 GLU A C 1
ATOM 1256 O O . GLU A 1 160 ? 3.594 15.555 1.636 1 98 160 GLU A O 1
ATOM 1261 N N . VAL A 1 161 ? 3.969 17.516 2.648 1 97.31 161 VAL A N 1
ATOM 1262 C CA . VAL A 1 161 ? 5.082 17.047 3.465 1 97.31 161 VAL A CA 1
ATOM 1263 C C . VAL A 1 161 ? 4.75 17.219 4.945 1 97.31 161 VAL A C 1
ATOM 1265 O O . VAL A 1 161 ? 4.227 18.266 5.352 1 97.31 161 VAL A O 1
ATOM 1268 N N . LEU A 1 162 ? 5.012 16.172 5.703 1 97.12 162 LEU A N 1
ATOM 1269 C CA . LEU A 1 162 ? 4.938 16.312 7.156 1 97.12 162 LEU A CA 1
ATOM 1270 C C . LEU A 1 162 ? 6.109 17.125 7.688 1 97.12 162 LEU A C 1
ATOM 1272 O O . LEU A 1 162 ? 7.266 16.719 7.543 1 97.12 162 LEU A O 1
ATOM 1276 N N . VAL A 1 163 ? 5.777 18.219 8.344 1 98.44 163 VAL A N 1
ATOM 1277 C CA . VAL A 1 163 ? 6.883 19.062 8.789 1 98.44 163 VAL A CA 1
ATOM 1278 C C . VAL A 1 163 ? 6.996 19 10.312 1 98.44 163 VAL A C 1
ATOM 1280 O O . VAL A 1 163 ? 8.016 19.375 10.883 1 98.44 163 VAL A O 1
ATOM 1283 N N . TYR A 1 164 ? 5.918 18.531 10.961 1 98.5 164 TYR A N 1
ATOM 1284 C CA . TYR A 1 164 ? 5.965 18.297 12.398 1 98.5 164 TYR A CA 1
ATOM 1285 C C . TYR A 1 164 ? 5.035 17.141 12.789 1 98.5 164 TYR A C 1
ATOM 1287 O O . TYR A 1 164 ? 3.871 17.109 12.383 1 98.5 164 TYR A O 1
ATOM 1295 N N . GLY A 1 165 ? 5.566 16.25 13.57 1 96.12 165 GLY A N 1
ATOM 1296 C CA . GLY A 1 165 ? 4.691 15.242 14.141 1 96.12 165 GLY A CA 1
ATOM 1297 C C . GLY A 1 165 ? 5.238 13.836 14 1 96.12 165 GLY A C 1
ATOM 1298 O O . GLY A 1 165 ? 6.395 13.648 13.625 1 96.12 165 GLY A O 1
ATOM 1299 N N . ALA A 1 166 ? 4.422 12.906 14.352 1 88.62 166 ALA A N 1
ATOM 1300 C CA . ALA A 1 166 ? 4.84 11.508 14.469 1 88.62 166 ALA A CA 1
ATOM 1301 C C . ALA A 1 166 ? 4.926 10.844 13.094 1 88.62 166 ALA A C 1
ATOM 1303 O O . ALA A 1 166 ? 4.191 11.219 12.172 1 88.62 166 ALA A O 1
ATOM 1304 N N . SER A 1 167 ? 5.824 9.906 13.039 1 83.88 167 SER A N 1
ATOM 1305 C CA . SER A 1 167 ? 5.98 9.109 11.82 1 83.88 167 SER A CA 1
ATOM 1306 C C . SER A 1 167 ? 5.734 7.633 12.094 1 83.88 167 SER A C 1
ATOM 1308 O O . SER A 1 167 ? 6.316 7.059 13.016 1 83.88 167 SER A O 1
ATOM 1310 N N . VAL A 1 168 ? 4.883 7.105 11.25 1 75.19 168 VAL A N 1
ATOM 1311 C CA . VAL A 1 168 ? 4.574 5.684 11.359 1 75.19 168 VAL A CA 1
ATOM 1312 C C . VAL A 1 168 ? 5.582 4.867 10.555 1 75.19 168 VAL A C 1
ATOM 1314 O O . VAL A 1 168 ? 5.938 5.242 9.438 1 75.19 168 VAL A O 1
ATOM 1317 N N . ILE A 1 169 ? 6.047 3.76 11.109 1 68.69 169 ILE A N 1
ATOM 1318 C CA . ILE A 1 169 ? 7.027 2.949 10.406 1 68.69 169 ILE A CA 1
ATOM 1319 C C . ILE A 1 169 ? 6.406 1.612 10.008 1 68.69 169 ILE A C 1
ATOM 1321 O O . ILE A 1 169 ? 6.91 0.925 9.117 1 68.69 169 ILE A O 1
ATOM 1325 N N . HIS A 1 170 ? 5.43 1.24 10.742 1 66.94 170 HIS A N 1
ATOM 1326 C CA . HIS A 1 170 ? 4.812 -0.051 10.461 1 66.94 170 HIS A CA 1
ATOM 1327 C C . HIS A 1 170 ? 3.316 -0.023 10.766 1 66.94 170 HIS A C 1
ATOM 1329 O O . HIS A 1 170 ? 2.891 0.572 11.758 1 66.94 170 HIS A O 1
ATOM 1335 N N . HIS A 1 171 ? 2.568 -0.545 9.875 1 66.88 171 HIS A N 1
ATOM 1336 C CA . HIS A 1 171 ? 1.141 -0.761 10.078 1 66.88 171 HIS A CA 1
ATOM 1337 C C . HIS A 1 171 ? 0.746 -2.195 9.742 1 66.88 171 HIS A C 1
ATOM 1339 O O . HIS A 1 171 ? 0.91 -2.635 8.602 1 66.88 171 HIS A O 1
ATOM 1345 N N . SER A 1 172 ? 0.413 -2.875 10.773 1 64.44 172 SER A N 1
ATOM 1346 C CA . SER A 1 172 ? -0.132 -4.215 10.586 1 64.44 172 SER A CA 1
ATOM 1347 C C . SER A 1 172 ? -1.654 -4.211 10.672 1 64.44 172 SER A C 1
ATOM 1349 O O . SER A 1 172 ? -2.223 -3.697 11.641 1 64.44 172 SER A O 1
ATOM 1351 N N . LYS A 1 173 ? -2.254 -4.633 9.711 1 63.62 173 LYS A N 1
ATOM 1352 C CA . LYS A 1 173 ? -3.711 -4.695 9.727 1 63.62 173 LYS A CA 1
ATOM 1353 C C . LYS A 1 173 ? -4.211 -5.73 10.727 1 63.62 173 LYS A C 1
ATOM 1355 O O . LYS A 1 173 ? -5.414 -5.836 10.977 1 63.62 173 LYS A O 1
ATOM 1360 N N . ARG A 1 174 ? -3.242 -6.469 11.297 1 59.19 174 ARG A N 1
ATOM 1361 C CA . ARG A 1 174 ? -3.557 -7.434 12.344 1 59.19 174 ARG A CA 1
ATOM 1362 C C . ARG A 1 174 ? -3.24 -6.867 13.727 1 59.19 174 ARG A C 1
ATOM 1364 O O . ARG A 1 174 ? -2.32 -6.059 13.875 1 59.19 174 ARG A O 1
ATOM 1371 N N . PRO A 1 175 ? -4.164 -7.188 14.641 1 52.59 175 PRO A N 1
ATOM 1372 C CA . PRO A 1 175 ? -3.84 -6.789 16.016 1 52.59 175 PRO A CA 1
ATOM 1373 C C . PRO A 1 175 ? -2.633 -7.535 16.578 1 52.59 175 PRO A C 1
ATOM 1375 O O . PRO A 1 175 ? -2.791 -8.461 17.375 1 52.59 175 PRO A O 1
ATOM 1378 N N . LEU A 1 176 ? -1.455 -7.16 16.234 1 50.41 176 LEU A N 1
ATOM 1379 C CA . LEU A 1 176 ? -0.216 -7.84 16.594 1 50.41 176 LEU A CA 1
ATOM 1380 C C . LEU A 1 176 ? 0.031 -7.754 18.094 1 50.41 176 LEU A C 1
ATOM 1382 O O . LEU A 1 176 ? 0.568 -8.688 18.688 1 50.41 176 LEU A O 1
ATOM 1386 N N . LEU A 1 177 ? -0.361 -6.617 18.688 1 47.28 177 LEU A N 1
ATOM 1387 C CA . LEU A 1 177 ? -0.092 -6.414 20.109 1 47.28 177 LEU A CA 1
ATOM 1388 C C . LEU A 1 177 ? -0.972 -7.324 20.953 1 47.28 177 LEU A C 1
ATOM 1390 O O . LEU A 1 177 ? -0.502 -7.91 21.938 1 47.28 177 LEU A O 1
ATOM 1394 N N . GLU A 1 178 ? -2.283 -7.145 20.594 1 43.66 178 GLU A N 1
ATOM 1395 C CA . GLU A 1 178 ? -3.146 -8.055 21.328 1 43.66 178 GLU A CA 1
ATOM 1396 C C . GLU A 1 178 ? -2.621 -9.492 21.266 1 43.66 178 GLU A C 1
ATOM 1398 O O . GLU A 1 178 ? -2.648 -10.211 22.266 1 43.66 178 GLU A O 1
ATOM 1403 N N . ASN A 1 179 ? -2.1 -9.758 20.141 1 41.19 179 ASN A N 1
ATOM 1404 C CA . ASN A 1 179 ? -1.534 -11.094 19.984 1 41.19 179 ASN A CA 1
ATOM 1405 C C . ASN A 1 179 ? -0.236 -11.25 20.766 1 41.19 179 ASN A C 1
ATOM 1407 O O . ASN A 1 179 ? 0.016 -12.297 21.359 1 41.19 179 ASN A O 1
ATOM 1411 N N . TYR A 1 180 ? 0.511 -10.195 20.656 1 41.19 180 TYR A N 1
ATOM 1412 C CA . TYR A 1 180 ? 1.757 -10.172 21.422 1 41.19 180 TYR A CA 1
ATOM 1413 C C . TYR A 1 180 ? 1.486 -10.25 22.906 1 41.19 180 TYR A C 1
ATOM 1415 O O . TYR A 1 180 ? 2.139 -11.008 23.625 1 41.19 180 TYR A O 1
ATOM 1423 N N . TYR A 1 181 ? 0.613 -9.328 23.406 1 42.94 181 TYR A N 1
ATOM 1424 C CA . TYR A 1 181 ? 0.311 -9.32 24.828 1 42.94 181 TYR A CA 1
ATOM 1425 C C . TYR A 1 181 ? -0.308 -10.648 25.266 1 42.94 181 TYR A C 1
ATOM 1427 O O . TYR A 1 181 ? -0.025 -11.148 26.359 1 42.94 181 TYR A O 1
ATOM 1435 N N . HIS A 1 182 ? -1.196 -10.977 24.406 1 39.72 182 HIS A N 1
ATOM 1436 C CA . HIS A 1 182 ? -1.734 -12.289 24.734 1 39.72 182 HIS A CA 1
ATOM 1437 C C . HIS A 1 182 ? -0.626 -13.336 24.797 1 39.72 182 HIS A C 1
ATOM 1439 O O . HIS A 1 182 ? -0.681 -14.25 25.625 1 39.72 182 HIS A O 1
ATOM 1445 N N . PHE A 1 183 ? 0.26 -12.93 24.031 1 35.09 183 PHE A N 1
ATOM 1446 C CA . PHE A 1 183 ? 1.417 -13.812 23.953 1 35.09 183 PHE A CA 1
ATOM 1447 C C . PHE A 1 183 ? 2.291 -13.664 25.188 1 35.09 183 PHE A C 1
ATOM 1449 O O . PHE A 1 183 ? 2.771 -14.656 25.75 1 35.09 183 PHE A O 1
ATOM 1456 N N . THR A 1 184 ? 2.555 -12.422 25.484 1 35.5 184 THR A N 1
ATOM 1457 C CA . THR A 1 184 ? 3.477 -12.203 26.594 1 35.5 184 THR A CA 1
ATOM 1458 C C . THR A 1 184 ? 2.732 -12.203 27.922 1 35.5 184 THR A C 1
ATOM 1460 O O . THR A 1 184 ? 3.348 -12.086 28.984 1 35.5 184 THR A O 1
ATOM 1463 N N . LYS A 1 185 ? 1.48 -12.664 27.875 1 39.66 185 LYS A N 1
ATOM 1464 C CA . LYS A 1 185 ? 0.677 -12.656 29.094 1 39.66 185 LYS A CA 1
ATOM 1465 C C . LYS A 1 185 ? 0.909 -11.383 29.906 1 39.66 185 LYS A C 1
ATOM 1467 O O . LYS A 1 185 ? 0.835 -11.398 31.125 1 39.66 185 LYS A O 1
ATOM 1472 N N . ILE A 1 186 ? 1.459 -10.484 29.266 1 34.47 186 ILE A N 1
ATOM 1473 C CA . ILE A 1 186 ? 1.501 -9.211 29.969 1 34.47 186 ILE A CA 1
ATOM 1474 C C . ILE A 1 186 ? 0.19 -8.453 29.75 1 34.47 186 ILE A C 1
ATOM 1476 O O . ILE A 1 186 ? -0.215 -8.211 28.609 1 34.47 186 ILE A O 1
ATOM 1480 N N . ASP A 1 187 ? -0.791 -8.562 30.656 1 35.47 187 ASP A N 1
ATOM 1481 C CA . ASP A 1 187 ? -2.072 -7.871 30.734 1 35.47 187 ASP A CA 1
ATOM 1482 C C . ASP A 1 187 ? -1.89 -6.363 30.578 1 35.47 187 ASP A C 1
ATOM 1484 O O . ASP A 1 187 ? -1.773 -5.641 31.562 1 35.47 187 ASP A O 1
ATOM 1488 N N . ASP A 1 188 ? -0.95 -5.93 29.812 1 36.56 188 ASP A N 1
ATOM 1489 C CA . ASP A 1 188 ? -0.848 -4.477 29.891 1 36.56 188 ASP A CA 1
ATOM 1490 C C . ASP A 1 188 ? -1.784 -3.814 28.875 1 36.56 188 ASP A C 1
ATOM 1492 O O . ASP A 1 188 ? -2.08 -4.391 27.828 1 36.56 188 ASP A O 1
ATOM 1496 N N . GLU A 1 189 ? -2.695 -2.99 29.422 1 36.53 189 GLU A N 1
ATOM 1497 C CA . GLU A 1 189 ? -3.65 -2.203 28.641 1 36.53 189 GLU A CA 1
ATOM 1498 C C . GLU A 1 189 ? -3.006 -1.641 27.375 1 36.53 189 GLU A C 1
ATOM 1500 O O . GLU A 1 189 ? -1.955 -0.999 27.453 1 36.53 189 GLU A O 1
ATOM 1505 N N . VAL A 1 190 ? -3.158 -2.131 26.328 1 43.16 190 VAL A N 1
ATOM 1506 C CA . VAL A 1 190 ? -2.592 -1.87 25 1 43.16 190 VAL A CA 1
ATOM 1507 C C . VAL A 1 190 ? -3.225 -0.614 24.406 1 43.16 190 VAL A C 1
ATOM 1509 O O . VAL A 1 190 ? -4.078 -0.701 23.516 1 43.16 190 VAL A O 1
ATOM 1512 N N . SER A 1 191 ? -3.688 0.524 25.234 1 40.97 191 SER A N 1
ATOM 1513 C CA . SER A 1 191 ? -4.262 1.767 24.734 1 40.97 191 SER A CA 1
ATOM 1514 C C . SER A 1 191 ? -3.17 2.74 24.297 1 40.97 191 SER A C 1
ATOM 1516 O O . SER A 1 191 ? -2.029 2.646 24.75 1 40.97 191 SER A O 1
ATOM 1518 N N . ARG A 1 192 ? -3.447 3.549 23.359 1 45 192 ARG A N 1
ATOM 1519 C CA . ARG A 1 192 ? -2.594 4.648 22.922 1 45 192 ARG A CA 1
ATOM 1520 C C . ARG A 1 192 ? -1.94 5.348 24.109 1 45 192 ARG A C 1
ATOM 1522 O O . ARG A 1 192 ? -0.814 5.836 24 1 45 192 ARG A O 1
ATOM 1529 N N . GLU A 1 193 ? -2.797 5.426 25.156 1 34.84 193 GLU A N 1
ATOM 1530 C CA . GLU A 1 193 ? -2.35 6.168 26.328 1 34.84 193 GLU A CA 1
ATOM 1531 C C . GLU A 1 193 ? -1.17 5.473 27 1 34.84 193 GLU A C 1
ATOM 1533 O O . GLU A 1 193 ? -0.367 6.121 27.672 1 34.84 193 GLU A O 1
ATOM 1538 N N . ARG A 1 194 ? -1.206 4.191 26.859 1 39.5 194 ARG A N 1
ATOM 1539 C CA . ARG A 1 194 ? -0.206 3.537 27.703 1 39.5 194 ARG A CA 1
ATOM 1540 C C . ARG A 1 194 ? 1.129 3.422 26.969 1 39.5 194 ARG A C 1
ATOM 1542 O O . ARG A 1 194 ? 2.176 3.262 27.594 1 39.5 194 ARG A O 1
ATOM 1549 N N . GLY A 1 195 ? 1.354 3.904 25.844 1 36.94 195 GLY A N 1
ATOM 1550 C CA . GLY A 1 195 ? 2.631 4.012 25.156 1 36.94 195 GLY A CA 1
ATOM 1551 C C . GLY A 1 195 ? 3.393 2.699 25.109 1 36.94 195 GLY A C 1
ATOM 1552 O O . GLY A 1 195 ? 4.371 2.518 25.828 1 36.94 195 GLY A O 1
ATOM 1553 N N . LEU A 1 196 ? 2.74 1.652 24.719 1 38.78 196 LEU A N 1
ATOM 1554 C CA . LEU A 1 196 ? 3.594 0.472 24.656 1 38.78 196 LEU A CA 1
ATOM 1555 C C . LEU A 1 196 ? 4.766 0.698 23.703 1 38.78 196 LEU A C 1
ATOM 1557 O O . LEU A 1 196 ? 4.617 1.351 22.672 1 38.78 196 LEU A O 1
ATOM 1561 N N . PHE A 1 197 ? 6.012 0.688 24.297 1 35.75 197 PHE A N 1
ATOM 1562 C CA . PHE A 1 197 ? 7.23 0.936 23.531 1 35.75 197 PHE A CA 1
ATOM 1563 C C . PHE A 1 197 ? 7.895 -0.376 23.141 1 35.75 197 PHE A C 1
ATOM 1565 O O . PHE A 1 197 ? 7.863 -1.349 23.891 1 35.75 197 PHE A O 1
ATOM 1572 N N . LEU A 1 198 ? 7.941 -0.598 21.859 1 39.53 198 LEU A N 1
ATOM 1573 C CA . LEU A 1 198 ? 8.875 -1.616 21.375 1 39.53 198 LEU A CA 1
ATOM 1574 C C . LEU A 1 198 ? 10.289 -1.051 21.266 1 39.53 198 LEU A C 1
ATOM 1576 O O . LEU A 1 198 ? 10.469 0.1 20.859 1 39.53 198 LEU A O 1
ATOM 1580 N N . ALA A 1 199 ? 11.102 -1.509 22.109 1 38.41 199 ALA A N 1
ATOM 1581 C CA . ALA A 1 199 ? 12.477 -1.029 22.062 1 38.41 199 ALA A CA 1
ATOM 1582 C C . ALA A 1 199 ? 13.273 -1.74 20.984 1 38.41 199 ALA A C 1
ATOM 1584 O O . ALA A 1 199 ? 13.055 -2.924 20.703 1 38.41 199 ALA A O 1
ATOM 1585 N N . GLU A 1 200 ? 13.922 -0.844 20.141 1 39.56 200 GLU A N 1
ATOM 1586 C CA . GLU A 1 200 ? 14.852 -1.373 19.141 1 39.56 200 GLU A CA 1
ATOM 1587 C C . GLU A 1 200 ? 15.906 -2.266 19.797 1 39.56 200 GLU A C 1
ATOM 1589 O O . GLU A 1 200 ? 16.359 -1.986 20.906 1 39.56 200 GLU A O 1
ATOM 1594 N N . PRO A 1 201 ? 16.266 -3.355 18.984 1 34.31 201 PRO A N 1
ATOM 1595 C CA . PRO A 1 201 ? 17.406 -4.113 19.484 1 34.31 201 PRO A CA 1
ATOM 1596 C C . PRO A 1 201 ? 18.703 -3.311 19.453 1 34.31 201 PRO A C 1
ATOM 1598 O O . PRO A 1 201 ? 19.047 -2.715 18.422 1 34.31 201 PRO A O 1
ATOM 1601 N N . GLY A 1 202 ? 19.359 -3.066 20.641 1 36.75 202 GLY A N 1
ATOM 1602 C CA . GLY A 1 202 ? 20.641 -2.383 20.781 1 36.75 202 GLY A CA 1
ATOM 1603 C C . GLY A 1 202 ? 20.5 -0.988 21.359 1 36.75 202 GLY A C 1
ATOM 1604 O O . GLY A 1 202 ? 21.5 -0.332 21.656 1 36.75 202 GLY A O 1
ATOM 1605 N N . ASP A 1 203 ? 19.469 -0.372 21.047 1 37.12 203 ASP A N 1
ATOM 1606 C CA . ASP A 1 203 ? 19.234 0.89 21.734 1 37.12 203 ASP A CA 1
ATOM 1607 C C . ASP A 1 203 ? 18.078 0.76 22.734 1 37.12 203 ASP A C 1
ATOM 1609 O O . ASP A 1 203 ? 16.906 0.971 22.375 1 37.12 203 ASP A O 1
ATOM 1613 N N . ALA A 1 204 ? 18.453 0.143 23.797 1 44.66 204 ALA A N 1
ATOM 1614 C CA . ALA A 1 204 ? 17.516 -0.002 24.906 1 44.66 204 ALA A CA 1
ATOM 1615 C C . ALA A 1 204 ? 16.656 1.251 25.062 1 44.66 204 ALA A C 1
ATOM 1617 O O . ALA A 1 204 ? 15.586 1.208 25.672 1 44.66 204 ALA A O 1
ATOM 1618 N N . ASN A 1 205 ? 17.188 2.201 24.406 1 45.62 205 ASN A N 1
ATOM 1619 C CA . ASN A 1 205 ? 16.547 3.496 24.578 1 45.62 205 ASN A CA 1
ATOM 1620 C C . ASN A 1 205 ? 15.562 3.789 23.453 1 45.62 205 ASN A C 1
ATOM 1622 O O . ASN A 1 205 ? 14.859 4.801 23.469 1 45.62 205 ASN A O 1
ATOM 1626 N N . SER A 1 206 ? 15.773 2.848 22.516 1 50.12 206 SER A N 1
ATOM 1627 C CA . SER A 1 206 ? 14.828 3.096 21.438 1 50.12 206 SER A CA 1
ATOM 1628 C C . SER A 1 206 ? 13.422 2.645 21.812 1 50.12 206 SER A C 1
ATOM 1630 O O . SER A 1 206 ? 13.242 1.579 22.406 1 50.12 206 SER A O 1
ATOM 1632 N N . HIS A 1 207 ? 12.547 3.531 21.938 1 55.03 207 HIS A N 1
ATOM 1633 C CA . HIS A 1 207 ? 11.156 3.277 22.281 1 55.03 207 HIS A CA 1
ATOM 1634 C C . HIS A 1 207 ? 10.227 3.619 21.125 1 55.03 207 HIS A C 1
ATOM 1636 O O . HIS A 1 207 ? 10.422 4.629 20.453 1 55.03 207 HIS A O 1
ATOM 1642 N N . TYR A 1 208 ? 9.672 2.488 20.625 1 59.25 208 TYR A N 1
ATOM 1643 C CA . TYR A 1 208 ? 8.633 2.752 19.641 1 59.25 208 TYR A CA 1
ATOM 1644 C C . TYR A 1 208 ? 7.27 2.904 20.297 1 59.25 208 TYR A C 1
ATOM 1646 O O . TYR A 1 208 ? 6.973 2.227 21.281 1 59.25 208 TYR A O 1
ATOM 1654 N N . SER A 1 209 ? 6.645 3.865 19.859 1 59.59 209 SER A N 1
ATOM 1655 C CA . SER A 1 209 ? 5.25 4 20.266 1 59.59 209 SER A CA 1
ATOM 1656 C C . SER A 1 209 ? 4.344 3.076 19.453 1 59.59 209 SER A C 1
ATOM 1658 O O . SER A 1 209 ? 4.473 2.986 18.234 1 59.59 209 SER A O 1
ATOM 1660 N N . ILE A 1 210 ? 3.615 2.244 20.172 1 59.28 210 ILE A N 1
ATOM 1661 C CA . ILE A 1 210 ? 2.762 1.261 19.516 1 59.28 210 ILE A CA 1
ATOM 1662 C C . ILE A 1 210 ? 1.335 1.378 20.047 1 59.28 210 ILE A C 1
ATOM 1664 O O . ILE A 1 210 ? 1.126 1.576 21.234 1 59.28 210 ILE A O 1
ATOM 1668 N N . TYR A 1 211 ? 0.345 1.382 19.125 1 58.53 211 TYR A N 1
ATOM 1669 C CA . TYR A 1 211 ? -1.035 1.241 19.578 1 58.53 211 TYR A CA 1
ATOM 1670 C C . TYR A 1 211 ? -1.846 0.402 18.594 1 58.53 211 TYR A C 1
ATOM 1672 O O . TYR A 1 211 ? -1.385 0.111 17.484 1 58.53 211 TYR A O 1
ATOM 1680 N N . GLU A 1 212 ? -3.016 -0.122 19.094 1 60.62 212 GLU A N 1
ATOM 1681 C CA . GLU A 1 212 ? -3.924 -0.93 18.297 1 60.62 212 GLU A CA 1
ATOM 1682 C C . GLU A 1 212 ? -5.312 -0.299 18.219 1 60.62 212 GLU A C 1
ATOM 1684 O O . GLU A 1 212 ? -5.781 0.286 19.203 1 60.62 212 GLU A O 1
ATOM 1689 N N . ASP A 1 213 ? -5.844 -0.33 17.062 1 62.03 213 ASP A N 1
ATOM 1690 C CA . ASP A 1 213 ? -7.227 0.094 16.859 1 62.03 213 ASP A CA 1
ATOM 1691 C C . ASP A 1 213 ? -7.961 -0.858 15.914 1 62.03 213 ASP A C 1
ATOM 1693 O O . ASP A 1 213 ? -7.559 -2.01 15.75 1 62.03 213 ASP A O 1
ATOM 1697 N N . ASN A 1 214 ? -9.164 -0.356 15.414 1 62.91 214 ASN A N 1
ATOM 1698 C CA . ASN A 1 214 ? -9.984 -1.201 14.555 1 62.91 214 ASN A CA 1
ATOM 1699 C C . ASN A 1 214 ? -9.281 -1.522 13.242 1 62.91 214 ASN A C 1
ATOM 1701 O O . ASN A 1 214 ? -9.75 -2.354 12.469 1 62.91 214 ASN A O 1
ATOM 1705 N N . HIS A 1 215 ? -8.102 -0.932 13.062 1 63.16 215 HIS A N 1
ATOM 1706 C CA . HIS A 1 215 ? -7.391 -1.127 11.805 1 63.16 215 HIS A CA 1
ATOM 1707 C C . HIS A 1 215 ? -6.074 -1.866 12.023 1 63.16 215 HIS A C 1
ATOM 1709 O O . HIS A 1 215 ? -5.289 -2.037 11.086 1 63.16 215 HIS A O 1
ATOM 1715 N N . GLY A 1 216 ? -5.883 -2.238 13.188 1 65 216 GLY A N 1
ATOM 1716 C CA . GLY A 1 216 ? -4.703 -3.037 13.469 1 65 216 GLY A CA 1
ATOM 1717 C C . GLY A 1 216 ? -3.678 -2.309 14.32 1 65 216 GLY A C 1
ATOM 1718 O O . GLY A 1 216 ? -4.039 -1.517 15.195 1 65 216 GLY A O 1
ATOM 1719 N N . THR A 1 217 ? -2.443 -2.773 14.156 1 60.31 217 THR A N 1
ATOM 1720 C CA . THR A 1 217 ? -1.364 -2.275 15 1 60.31 217 THR A CA 1
ATOM 1721 C C . THR A 1 217 ? -0.539 -1.225 14.266 1 60.31 217 THR A C 1
ATOM 1723 O O . THR A 1 217 ? -0.191 -1.407 13.094 1 60.31 217 THR A O 1
ATOM 1726 N N . HIS A 1 218 ? -0.361 -0.124 14.945 1 64.69 218 HIS A N 1
ATOM 1727 C CA . HIS A 1 218 ? 0.438 0.977 14.414 1 64.69 218 HIS A CA 1
ATOM 1728 C C . HIS A 1 218 ? 1.706 1.181 15.242 1 64.69 218 HIS A C 1
ATOM 1730 O O . HIS A 1 218 ? 1.649 1.245 16.469 1 64.69 218 HIS A O 1
ATOM 1736 N N . ILE A 1 219 ? 2.887 1.244 14.547 1 65.06 219 ILE A N 1
ATOM 1737 C CA . ILE A 1 219 ? 4.164 1.451 15.219 1 65.06 219 ILE A CA 1
ATOM 1738 C C . ILE A 1 219 ? 4.805 2.746 14.727 1 65.06 219 ILE A C 1
ATOM 1740 O O . ILE A 1 219 ? 4.961 2.945 13.516 1 65.06 219 ILE A O 1
ATOM 1744 N N . PHE A 1 220 ? 5.082 3.578 15.719 1 67.31 220 PHE A N 1
ATOM 1745 C CA . PHE A 1 220 ? 5.703 4.863 15.414 1 67.31 220 PHE A CA 1
ATOM 1746 C C . PHE A 1 220 ? 7.152 4.887 15.883 1 67.31 220 PHE A C 1
ATOM 1748 O O . PHE A 1 220 ? 7.5 4.25 16.875 1 67.31 220 PHE A O 1
ATOM 1755 N N . ILE A 1 221 ? 7.91 5.648 15.109 1 72.56 221 ILE A N 1
ATOM 1756 C CA . ILE A 1 221 ? 9.266 5.918 15.57 1 72.56 221 ILE A CA 1
ATOM 1757 C C . ILE A 1 221 ? 9.219 6.836 16.797 1 72.56 221 ILE A C 1
ATOM 1759 O O . ILE A 1 221 ? 8.273 7.602 16.969 1 72.56 221 ILE A O 1
ATOM 1763 N N . ASN A 1 222 ? 10.203 6.793 17.594 1 72.5 222 ASN A N 1
ATOM 1764 C CA . ASN A 1 222 ? 10.195 7.504 18.875 1 72.5 222 ASN A CA 1
ATOM 1765 C C . ASN A 1 222 ? 10.367 9.008 18.672 1 72.5 222 ASN A C 1
ATOM 1767 O O . ASN A 1 222 ? 9.797 9.805 19.422 1 72.5 222 ASN A O 1
ATOM 1771 N N . ASN A 1 223 ? 11.125 9.328 17.766 1 86.12 223 ASN A N 1
ATOM 1772 C CA . ASN A 1 223 ? 11.297 10.75 17.484 1 86.12 223 ASN A CA 1
ATOM 1773 C C . ASN A 1 223 ? 10.258 11.266 16.5 1 86.12 223 ASN A C 1
ATOM 1775 O O . ASN A 1 223 ? 9.984 10.625 15.492 1 86.12 223 ASN A O 1
ATOM 1779 N N . ASP A 1 224 ? 9.75 12.375 16.906 1 91.12 224 ASP A N 1
ATOM 1780 C CA . ASP A 1 224 ? 8.867 13.07 15.969 1 91.12 224 ASP A CA 1
ATOM 1781 C C . ASP A 1 224 ? 9.68 13.898 14.977 1 91.12 224 ASP A C 1
ATOM 1783 O O . ASP A 1 224 ? 10.812 14.281 15.258 1 91.12 224 ASP A O 1
ATOM 1787 N N . ILE A 1 225 ? 9.031 14.141 13.867 1 95.31 225 ILE A N 1
ATOM 1788 C CA . ILE A 1 225 ? 9.641 14.961 12.82 1 95.31 225 ILE A CA 1
ATOM 1789 C C . ILE A 1 225 ? 9.531 16.438 13.188 1 95.31 225 ILE A C 1
ATOM 1791 O O . ILE A 1 225 ? 8.484 16.891 13.656 1 95.31 225 ILE A O 1
ATOM 1795 N N . ASP A 1 226 ? 10.602 17.141 13.047 1 98.12 226 ASP A N 1
ATOM 1796 C CA . ASP A 1 226 ? 10.648 18.594 13.102 1 98.12 226 ASP A CA 1
ATOM 1797 C C . ASP A 1 226 ? 11.508 19.172 11.977 1 98.12 226 ASP A C 1
ATOM 1799 O O . ASP A 1 226 ? 12.734 19.078 12.016 1 98.12 226 ASP A O 1
ATOM 1803 N N . MET A 1 227 ? 10.828 19.859 11.062 1 98.31 227 MET A N 1
ATOM 1804 C CA . MET A 1 227 ? 11.516 20.359 9.875 1 98.31 227 MET A CA 1
ATOM 1805 C C . MET A 1 227 ? 11.734 21.875 9.969 1 98.31 227 MET A C 1
ATOM 1807 O O . MET A 1 227 ? 12.062 22.516 8.977 1 98.31 227 MET A O 1
ATOM 1811 N N . MET A 1 228 ? 11.594 22.469 11.109 1 98.69 228 MET A N 1
ATOM 1812 C CA . MET A 1 228 ? 11.664 23.922 11.266 1 98.69 228 MET A CA 1
ATOM 1813 C C . MET A 1 228 ? 12.93 24.484 10.633 1 98.69 228 MET A C 1
ATOM 1815 O O . MET A 1 228 ? 12.875 25.438 9.859 1 98.69 228 MET A O 1
ATOM 1819 N N . SER A 1 229 ? 14.031 23.844 10.852 1 97.69 229 SER A N 1
ATOM 1820 C CA . SER A 1 229 ? 15.32 24.344 10.367 1 97.69 229 SER A CA 1
ATOM 1821 C C . SER A 1 229 ? 15.484 24.078 8.875 1 97.69 229 SER A C 1
ATOM 1823 O O . SER A 1 229 ? 16.406 24.594 8.25 1 97.69 229 SER A O 1
ATOM 1825 N N . LYS A 1 230 ? 14.609 23.297 8.297 1 97.94 230 LYS A N 1
ATOM 1826 C CA . LYS A 1 230 ? 14.742 22.891 6.902 1 97.94 230 LYS A CA 1
ATOM 1827 C C . LYS A 1 230 ? 13.641 23.5 6.043 1 97.94 230 LYS A C 1
ATOM 1829 O O . LYS A 1 230 ? 13.578 23.25 4.836 1 97.94 230 LYS A O 1
ATOM 1834 N N . LEU A 1 231 ? 12.828 24.297 6.617 1 98.44 231 LEU A N 1
ATOM 1835 C CA . LEU A 1 231 ? 11.672 24.844 5.918 1 98.44 231 LEU A CA 1
ATOM 1836 C C . LEU A 1 231 ? 12.117 25.703 4.727 1 98.44 231 LEU A C 1
ATOM 1838 O O . LEU A 1 231 ? 11.445 25.719 3.691 1 98.44 231 LEU A O 1
ATOM 1842 N N . GLY A 1 232 ? 13.195 26.438 4.906 1 97.75 232 GLY A N 1
ATOM 1843 C CA . GLY A 1 232 ? 13.711 27.234 3.799 1 97.75 232 GLY A CA 1
ATOM 1844 C C . GLY A 1 232 ? 14 26.406 2.561 1 97.75 232 GLY A C 1
ATOM 1845 O O . GLY A 1 232 ? 13.656 26.797 1.446 1 97.75 232 GLY A O 1
ATOM 1846 N N . GLU A 1 233 ? 14.625 25.266 2.758 1 97.06 233 GLU A N 1
ATOM 1847 C CA . GLU A 1 233 ? 14.93 24.359 1.65 1 97.06 233 GLU A CA 1
ATOM 1848 C C . GLU A 1 233 ? 13.656 23.844 0.999 1 97.06 233 GLU A C 1
ATOM 1850 O O . GLU A 1 233 ? 13.547 23.797 -0.229 1 97.06 233 GLU A O 1
ATOM 1855 N N . LEU A 1 234 ? 12.727 23.406 1.845 1 98 234 LEU A N 1
ATOM 1856 C CA . LEU A 1 234 ? 11.461 22.906 1.313 1 98 234 LEU A CA 1
ATOM 1857 C C . LEU A 1 234 ? 10.773 23.969 0.459 1 98 234 LEU A C 1
ATOM 1859 O O . LEU A 1 234 ? 10.312 23.672 -0.648 1 98 234 LEU A O 1
ATOM 1863 N N . TYR A 1 235 ? 10.734 25.172 0.958 1 98 235 TYR A N 1
ATOM 1864 C CA . TYR A 1 235 ? 10.102 26.281 0.271 1 98 235 TYR A CA 1
ATOM 1865 C C . TYR A 1 235 ? 10.789 26.562 -1.06 1 98 235 TYR A C 1
ATOM 1867 O O . TYR A 1 235 ? 10.117 26.766 -2.08 1 98 235 TYR A O 1
ATOM 1875 N N . GLU A 1 236 ? 12.07 26.562 -1.065 1 96.88 236 GLU A N 1
ATOM 1876 C CA . GLU A 1 236 ? 12.859 26.844 -2.264 1 96.88 236 GLU A CA 1
ATOM 1877 C C . GLU A 1 236 ? 12.586 25.812 -3.357 1 96.88 236 GLU A C 1
ATOM 1879 O O . GLU A 1 236 ? 12.609 26.141 -4.547 1 96.88 236 GLU A O 1
ATOM 1884 N N . HIS A 1 237 ? 12.289 24.625 -2.975 1 97.38 237 HIS A N 1
ATOM 1885 C CA . HIS A 1 237 ? 12.086 23.547 -3.945 1 97.38 237 HIS A CA 1
ATOM 1886 C C . HIS A 1 237 ? 10.609 23.359 -4.25 1 97.38 237 HIS A C 1
ATOM 1888 O O . HIS A 1 237 ? 10.227 22.359 -4.855 1 97.38 237 HIS A O 1
ATOM 1894 N N . GLY A 1 238 ? 9.789 24.234 -3.746 1 97 238 GLY A N 1
ATOM 1895 C CA . GLY A 1 238 ? 8.391 24.25 -4.145 1 97 238 GLY A CA 1
ATOM 1896 C C . GLY A 1 238 ? 7.531 23.312 -3.32 1 97 238 GLY A C 1
ATOM 1897 O O . GLY A 1 238 ? 6.395 23.016 -3.693 1 97 238 GLY A O 1
ATOM 1898 N N . LEU A 1 239 ? 8.023 22.766 -2.285 1 98.06 239 LEU A N 1
ATOM 1899 C CA . LEU A 1 239 ? 7.25 21.938 -1.361 1 98.06 239 LEU A CA 1
ATOM 1900 C C . LEU A 1 239 ? 6.59 22.812 -0.289 1 98.06 239 LEU A C 1
ATOM 1902 O O . LEU A 1 239 ? 7.137 22.969 0.803 1 98.06 239 LEU A O 1
ATOM 1906 N N . THR A 1 240 ? 5.336 23.25 -0.64 1 98.25 240 THR A N 1
ATOM 1907 C CA . THR A 1 240 ? 4.746 24.328 0.156 1 98.25 240 THR A CA 1
ATOM 1908 C C . THR A 1 240 ? 3.451 23.859 0.816 1 98.25 240 THR A C 1
ATOM 1910 O O . THR A 1 240 ? 2.709 24.672 1.374 1 98.25 240 THR A O 1
ATOM 1913 N N . HIS A 1 241 ? 3.062 22.609 0.697 1 98.56 241 HIS A N 1
ATOM 1914 C CA . HIS A 1 241 ? 1.967 22.031 1.459 1 98.56 241 HIS A CA 1
ATOM 1915 C C . HIS A 1 241 ? 2.486 21.266 2.678 1 98.56 241 HIS A C 1
ATOM 1917 O O . HIS A 1 241 ? 3.066 20.188 2.545 1 98.56 241 HIS A O 1
ATOM 1923 N N . TRP A 1 242 ? 2.246 21.875 3.84 1 98.81 242 TRP A N 1
ATOM 1924 C CA . TRP A 1 242 ? 2.852 21.359 5.066 1 98.81 242 TRP A CA 1
ATOM 1925 C C . TRP A 1 242 ? 1.789 20.812 6.012 1 98.81 242 TRP A C 1
ATOM 1927 O O . TRP A 1 242 ? 0.754 21.453 6.234 1 98.81 242 TRP A O 1
ATOM 1937 N N . LYS A 1 243 ? 2.057 19.672 6.543 1 98.31 243 LYS A N 1
ATOM 1938 C CA . LYS A 1 243 ? 1.167 19.094 7.535 1 98.31 243 LYS A CA 1
ATOM 1939 C C . LYS A 1 243 ? 1.819 19.062 8.914 1 98.31 243 LYS A C 1
ATOM 1941 O O . LYS A 1 243 ? 2.998 18.734 9.047 1 98.31 243 LYS A O 1
ATOM 1946 N N . LEU A 1 244 ? 1.104 19.484 9.906 1 98.69 244 LEU A N 1
ATOM 1947 C CA . LEU A 1 244 ? 1.453 19.328 11.312 1 98.69 244 LEU A CA 1
ATOM 1948 C C . LEU A 1 244 ? 0.52 18.344 12 1 98.69 244 LEU A C 1
ATOM 1950 O O . LEU A 1 244 ? -0.701 18.516 11.984 1 98.69 244 LEU A O 1
ATOM 1954 N N . ASP A 1 245 ? 1.092 17.344 12.57 1 97.12 245 ASP A N 1
ATOM 1955 C CA . ASP A 1 245 ? 0.349 16.281 13.234 1 97.12 245 ASP A CA 1
ATOM 1956 C C . ASP A 1 245 ? 0.569 16.328 14.75 1 97.12 245 ASP A C 1
ATOM 1958 O O . ASP A 1 245 ? 1.697 16.172 15.219 1 97.12 245 ASP A O 1
ATOM 1962 N N . GLY A 1 246 ? -0.511 16.438 15.492 1 95.75 246 GLY A N 1
ATOM 1963 C CA . GLY A 1 246 ? -0.418 16.609 16.922 1 95.75 246 GLY A CA 1
ATOM 1964 C C . GLY A 1 246 ? -0.772 15.359 17.703 1 95.75 246 GLY A C 1
ATOM 1965 O O . GLY A 1 246 ? -1.13 15.43 18.891 1 95.75 246 GLY A O 1
ATOM 1966 N N . ILE A 1 247 ? -0.691 14.211 17.125 1 91.19 247 ILE A N 1
ATOM 1967 C CA . ILE A 1 247 ? -1.185 12.984 17.734 1 91.19 247 ILE A CA 1
ATOM 1968 C C . ILE A 1 247 ? -0.451 12.727 19.062 1 91.19 247 ILE A C 1
ATOM 1970 O O . ILE A 1 247 ? -1.04 12.227 20.016 1 91.19 247 ILE A O 1
ATOM 1974 N N . TYR A 1 248 ? 0.793 13.078 19.156 1 88.56 248 TYR A N 1
ATOM 1975 C CA . TYR A 1 248 ? 1.55 12.859 20.375 1 88.56 248 TYR A CA 1
ATOM 1976 C C . TYR A 1 248 ? 1.983 14.188 21 1 88.56 248 TYR A C 1
ATOM 1978 O O . TYR A 1 248 ? 2.92 14.234 21.797 1 88.56 248 TYR A O 1
ATOM 1986 N N . CYS A 1 249 ? 1.44 15.227 20.609 1 91.38 249 CYS A N 1
ATOM 1987 C CA . CYS A 1 249 ? 1.61 16.562 21.188 1 91.38 249 CYS A CA 1
ATOM 1988 C C . CYS A 1 249 ? 0.261 17.188 21.5 1 91.38 249 CYS A C 1
ATOM 1990 O O . CYS A 1 249 ? -0.232 18.016 20.734 1 91.38 249 CYS A O 1
ATOM 1992 N N . PRO A 1 250 ? -0.281 16.828 22.641 1 85.94 250 PRO A N 1
ATOM 1993 C CA . PRO A 1 250 ? -1.654 17.25 22.922 1 85.94 250 PRO A CA 1
ATOM 1994 C C . PRO A 1 250 ? -1.737 18.688 23.438 1 85.94 250 PRO A C 1
ATOM 1996 O O . PRO A 1 250 ? -0.731 19.25 23.875 1 85.94 250 PRO A O 1
ATOM 1999 N N . GLY A 1 251 ? -2.879 19.328 23.25 1 91.25 251 GLY A N 1
ATOM 2000 C CA . GLY A 1 251 ? -3.303 20.531 23.969 1 91.25 251 GLY A CA 1
ATOM 2001 C C . GLY A 1 251 ? -2.68 21.797 23.438 1 91.25 251 GLY A C 1
ATOM 2002 O O . GLY A 1 251 ? -2.568 21.984 22.219 1 91.25 251 GLY A O 1
ATOM 2003 N N . ASP A 1 252 ? -2.35 22.641 24.344 1 96.31 252 ASP A N 1
ATOM 2004 C CA . ASP A 1 252 ? -1.907 24 24.047 1 96.31 252 ASP A CA 1
ATOM 2005 C C . ASP A 1 252 ? -0.504 24 23.438 1 96.31 252 ASP A C 1
ATOM 2007 O O . ASP A 1 252 ? -0.157 24.891 22.656 1 96.31 252 ASP A O 1
ATOM 2011 N N . ASP A 1 253 ? 0.186 23 23.812 1 97.62 253 ASP A N 1
ATOM 2012 C CA . ASP A 1 253 ? 1.544 22.922 23.281 1 97.62 253 ASP A CA 1
ATOM 2013 C C . ASP A 1 253 ? 1.531 22.734 21.766 1 97.62 253 ASP A C 1
ATOM 2015 O O . ASP A 1 253 ? 2.336 23.344 21.047 1 97.62 253 ASP A O 1
ATOM 2019 N N . PHE A 1 254 ? 0.598 21.938 21.297 1 98.44 254 PHE A N 1
ATOM 2020 C CA . PHE A 1 254 ? 0.498 21.75 19.844 1 98.44 254 PHE A CA 1
ATOM 2021 C C . PHE A 1 254 ? 0.082 23.047 19.156 1 98.44 254 PHE A C 1
ATOM 2023 O O . PHE A 1 254 ? 0.603 23.391 18.094 1 98.44 254 PHE A O 1
ATOM 2030 N N . VAL A 1 255 ? -0.802 23.781 19.766 1 98.75 255 VAL A N 1
ATOM 2031 C CA . VAL A 1 255 ? -1.232 25.062 19.219 1 98.75 255 VAL A CA 1
ATOM 2032 C C . VAL A 1 255 ? -0.052 26.031 19.188 1 98.75 255 VAL A C 1
ATOM 2034 O O . VAL A 1 255 ? 0.153 26.719 18.188 1 98.75 255 VAL A O 1
ATOM 2037 N N . ALA A 1 256 ? 0.704 26.047 20.234 1 98.75 256 ALA A N 1
ATOM 2038 C CA . ALA A 1 256 ? 1.877 26.906 20.297 1 98.75 256 ALA A CA 1
ATOM 2039 C C . ALA A 1 256 ? 2.873 26.578 19.203 1 98.75 256 ALA A C 1
ATOM 2041 O O . ALA A 1 256 ? 3.393 27.469 18.531 1 98.75 256 ALA A O 1
ATOM 2042 N N . ILE A 1 257 ? 3.09 25.328 19 1 98.81 257 ILE A N 1
ATOM 2043 C CA . ILE A 1 257 ? 4.016 24.891 17.969 1 98.81 257 ILE A CA 1
ATOM 2044 C C . ILE A 1 257 ? 3.48 25.281 16.594 1 98.81 257 ILE A C 1
ATOM 2046 O O . ILE A 1 257 ? 4.234 25.781 15.742 1 98.81 257 ILE A O 1
ATOM 2050 N N . THR A 1 258 ? 2.238 25.109 16.391 1 98.88 258 THR A N 1
ATOM 2051 C CA . THR A 1 258 ? 1.62 25.484 15.125 1 98.88 258 THR A CA 1
ATOM 2052 C C . THR A 1 258 ? 1.817 26.969 14.852 1 98.88 258 THR A C 1
ATOM 2054 O O . THR A 1 258 ? 2.127 27.359 13.719 1 98.88 258 THR A O 1
ATOM 2057 N N . LYS A 1 259 ? 1.694 27.812 15.859 1 98.88 259 LYS A N 1
ATOM 2058 C CA . LYS A 1 259 ? 1.907 29.234 15.711 1 98.88 259 LYS A CA 1
ATOM 2059 C C . LYS A 1 259 ? 3.334 29.547 15.258 1 98.88 259 LYS A C 1
ATOM 2061 O O . LYS A 1 259 ? 3.561 30.469 14.484 1 98.88 259 LYS A O 1
ATOM 2066 N N . LEU A 1 260 ? 4.227 28.781 15.742 1 98.88 260 LEU A N 1
ATOM 2067 C CA . LEU A 1 260 ? 5.617 28.969 15.344 1 98.88 260 LEU A CA 1
ATOM 2068 C C . LEU A 1 260 ? 5.809 28.656 13.867 1 98.88 260 LEU A C 1
ATOM 2070 O O . LEU A 1 260 ? 6.539 29.359 13.172 1 98.88 260 LEU A O 1
ATOM 2074 N N . PHE A 1 261 ? 5.168 27.625 13.398 1 98.88 261 PHE A N 1
ATOM 2075 C CA . PHE A 1 261 ? 5.254 27.281 11.977 1 98.88 261 PHE A CA 1
ATOM 2076 C C . PHE A 1 261 ? 4.543 28.328 11.125 1 98.88 261 PHE A C 1
ATOM 2078 O O . PHE A 1 261 ? 4.969 28.625 10.008 1 98.88 261 PHE A O 1
ATOM 2085 N N . ILE A 1 262 ? 3.467 28.922 11.617 1 98.81 262 ILE A N 1
ATOM 2086 C CA . ILE A 1 262 ? 2.783 30.016 10.922 1 98.81 262 ILE A CA 1
ATOM 2087 C C . ILE A 1 262 ? 3.701 31.234 10.844 1 98.81 262 ILE A C 1
ATOM 2089 O O . ILE A 1 262 ? 3.742 31.922 9.82 1 98.81 262 ILE A O 1
ATOM 2093 N N . GLN A 1 263 ? 4.398 31.484 11.906 1 98.69 263 GLN A N 1
ATOM 2094 C CA . GLN A 1 263 ? 5.387 32.562 11.883 1 98.69 263 GLN A CA 1
ATOM 2095 C C . GLN A 1 263 ? 6.457 32.312 10.82 1 98.69 263 GLN A C 1
ATOM 2097 O O . GLN A 1 263 ? 6.824 33.219 10.07 1 98.69 263 GLN A O 1
ATOM 2102 N N . ALA A 1 264 ? 6.941 31.094 10.781 1 98.75 264 ALA A N 1
ATOM 2103 C CA . ALA A 1 264 ? 7.922 30.719 9.758 1 98.75 264 ALA A CA 1
ATOM 2104 C C . ALA A 1 264 ? 7.359 30.938 8.352 1 98.75 264 ALA A C 1
ATOM 2106 O O . ALA A 1 264 ? 8.039 31.469 7.48 1 98.75 264 ALA A O 1
ATOM 2107 N N . LYS A 1 265 ? 6.113 30.5 8.18 1 98.56 265 LYS A N 1
ATOM 2108 C CA . LYS A 1 265 ? 5.406 30.734 6.922 1 98.56 265 LYS A CA 1
ATOM 2109 C C . LYS A 1 265 ? 5.398 32.219 6.547 1 98.56 265 LYS A C 1
ATOM 2111 O O . LYS A 1 265 ? 5.75 32.562 5.422 1 98.56 265 LYS A O 1
ATOM 2116 N N . THR A 1 266 ? 5.035 33.031 7.457 1 98 266 THR A N 1
ATOM 2117 C CA . THR A 1 266 ? 4.953 34.469 7.219 1 98 266 THR A CA 1
ATOM 2118 C C . THR A 1 266 ? 6.316 35.031 6.84 1 98 266 THR A C 1
ATOM 2120 O O . THR A 1 266 ? 6.434 35.812 5.883 1 98 266 THR A O 1
ATOM 2123 N N . LEU A 1 267 ? 7.305 34.656 7.535 1 98.19 267 LEU A N 1
ATOM 2124 C CA . LEU A 1 267 ? 8.656 35.125 7.281 1 98.19 267 LEU A CA 1
ATOM 2125 C C . LEU A 1 267 ? 9.156 34.656 5.918 1 98.19 267 LEU A C 1
ATOM 2127 O O . LEU A 1 267 ? 9.797 35.438 5.191 1 98.19 267 LEU A O 1
ATOM 2131 N N . LEU A 1 268 ? 8.867 33.406 5.57 1 98.19 268 LEU A N 1
ATOM 2132 C CA . LEU A 1 268 ? 9.297 32.875 4.289 1 98.19 268 LEU A CA 1
ATOM 2133 C C . LEU A 1 268 ? 8.617 33.594 3.129 1 98.19 268 LEU A C 1
ATOM 2135 O O . LEU A 1 268 ? 9.281 33.969 2.164 1 98.19 268 LEU A O 1
ATOM 2139 N N . GLU A 1 269 ? 7.352 33.781 3.26 1 97.5 269 GLU A N 1
ATOM 2140 C CA . GLU A 1 269 ? 6.598 34.438 2.197 1 97.5 269 GLU A CA 1
ATOM 2141 C C . GLU A 1 269 ? 7.02 35.906 2.041 1 97.5 269 GLU A C 1
ATOM 2143 O O . GLU A 1 269 ? 6.91 36.469 0.953 1 97.5 269 GLU A O 1
ATOM 2148 N N . ALA A 1 270 ? 7.59 36.469 3.086 1 97.06 270 ALA A N 1
ATOM 2149 C CA . ALA A 1 270 ? 8.07 37.844 3.059 1 97.06 270 ALA A CA 1
ATOM 2150 C C . ALA A 1 270 ? 9.547 37.906 2.666 1 97.06 270 ALA A C 1
ATOM 2152 O O . ALA A 1 270 ? 10.117 38.969 2.539 1 97.06 270 ALA A O 1
ATOM 2153 N N . GLY A 1 271 ? 10.148 36.781 2.539 1 96.19 271 GLY A N 1
ATOM 2154 C CA . GLY A 1 271 ? 11.562 36.719 2.213 1 96.19 271 GLY A CA 1
ATOM 2155 C C . GLY A 1 271 ? 12.461 37.094 3.383 1 96.19 271 GLY A C 1
ATOM 2156 O O . GLY A 1 271 ? 13.562 37.625 3.193 1 96.19 271 GLY A O 1
ATOM 2157 N N . GLN A 1 272 ? 11.977 36.812 4.582 1 97.38 272 GLN A N 1
ATOM 2158 C CA . GLN A 1 272 ? 12.68 37.25 5.777 1 97.38 272 GLN A CA 1
ATOM 2159 C C . GLN A 1 272 ? 13.062 36.062 6.668 1 97.38 272 GLN A C 1
ATOM 2161 O O . GLN A 1 272 ? 13.5 36.25 7.805 1 97.38 272 GLN A O 1
ATOM 2166 N N . PHE A 1 273 ? 12.859 34.844 6.219 1 97.44 273 PHE A N 1
ATOM 2167 C CA . PHE A 1 273 ? 13.188 33.656 6.984 1 97.44 273 PHE A CA 1
ATOM 2168 C C . PHE A 1 273 ? 14.68 33.312 6.867 1 97.44 273 PHE A C 1
ATOM 2170 O O . PHE A 1 273 ? 15.109 32.719 5.879 1 97.44 273 PHE A O 1
ATOM 2177 N N . THR A 1 274 ? 15.477 33.75 7.926 1 97 274 THR A N 1
ATOM 2178 C CA . THR A 1 274 ? 16.922 33.5 7.957 1 97 274 THR A CA 1
ATOM 2179 C C . THR A 1 274 ? 17.25 32.281 8.797 1 97 274 THR A C 1
ATOM 2181 O O . THR A 1 274 ? 16.375 31.719 9.461 1 97 274 THR A O 1
ATOM 2184 N N . GLN A 1 275 ? 18.5 31.938 8.711 1 95.88 275 GLN A N 1
ATOM 2185 C CA . GLN A 1 275 ? 18.969 30.828 9.531 1 95.88 275 GLN A CA 1
ATOM 2186 C C . GLN A 1 275 ? 18.797 31.141 11.016 1 95.88 275 GLN A C 1
ATOM 2188 O O . GLN A 1 275 ? 18.453 30.25 11.805 1 95.88 275 GLN A O 1
ATOM 2193 N N . GLU A 1 276 ? 19.078 32.281 11.344 1 97.06 276 GLU A N 1
ATOM 2194 C CA . GLU A 1 276 ? 18.922 32.688 12.734 1 97.06 276 GLU A CA 1
ATOM 2195 C C . GLU A 1 276 ? 17.469 32.562 13.188 1 97.06 276 GLU A C 1
ATOM 2197 O O . GLU A 1 276 ? 17.188 32.094 14.281 1 97.06 276 GLU A O 1
ATOM 2202 N N . GLU A 1 277 ? 16.562 33.062 12.32 1 97.56 277 GLU A N 1
ATOM 2203 C CA . GLU A 1 277 ? 15.141 32.938 12.625 1 97.56 277 GLU A CA 1
ATOM 2204 C C . GLU A 1 277 ? 14.727 31.484 12.766 1 97.56 277 GLU A C 1
ATOM 2206 O O . GLU A 1 277 ? 13.977 31.125 13.672 1 97.56 277 GLU A O 1
ATOM 2211 N N . ALA A 1 278 ? 15.219 30.672 11.891 1 98 278 ALA A N 1
ATOM 2212 C CA . ALA A 1 278 ? 14.914 29.25 11.93 1 98 278 ALA A CA 1
ATOM 2213 C C . ALA A 1 278 ? 15.367 28.625 13.25 1 98 278 ALA A C 1
ATOM 2215 O O . ALA A 1 278 ? 14.633 27.844 13.859 1 98 278 ALA A O 1
ATOM 2216 N N . GLU A 1 279 ? 16.547 28.953 13.688 1 97.5 279 GLU A N 1
ATOM 2217 C CA . GLU A 1 279 ? 17.109 28.406 14.922 1 97.5 279 GLU A CA 1
ATOM 2218 C C . GLU A 1 279 ? 16.297 28.859 16.141 1 97.5 279 GLU A C 1
ATOM 2220 O O . GLU A 1 279 ? 16.031 28.062 17.047 1 97.5 279 GLU A O 1
ATOM 2225 N N . LYS A 1 280 ? 15.969 30.078 16.109 1 98.25 280 LYS A N 1
ATOM 2226 C CA . LYS A 1 280 ? 15.156 30.625 17.188 1 98.25 280 LYS A CA 1
ATOM 2227 C C . LYS A 1 280 ? 13.812 29.906 17.281 1 98.25 280 LYS A C 1
ATOM 2229 O O . LYS A 1 280 ? 13.398 29.469 18.359 1 98.25 280 LYS A O 1
ATOM 2234 N N . LEU A 1 281 ? 13.172 29.766 16.188 1 98.69 281 LEU A N 1
ATOM 2235 C CA . LEU A 1 281 ? 11.875 29.094 16.156 1 98.69 281 LEU A CA 1
ATOM 2236 C C . LEU A 1 281 ? 12.008 27.625 16.516 1 98.69 281 LEU A C 1
ATOM 2238 O O . LEU A 1 281 ? 11.148 27.062 17.188 1 98.69 281 LEU A O 1
ATOM 2242 N N . ASP A 1 282 ? 13.078 27.016 16.078 1 98.56 282 ASP A N 1
ATOM 2243 C CA . ASP A 1 282 ? 13.336 25.625 16.375 1 98.56 282 ASP A CA 1
ATOM 2244 C C . ASP A 1 282 ? 13.492 25.406 17.891 1 98.56 282 ASP A C 1
ATOM 2246 O O . ASP A 1 282 ? 12.945 24.453 18.438 1 98.56 282 ASP A O 1
ATOM 2250 N N . GLN A 1 283 ? 14.211 26.25 18.516 1 98.12 283 GLN A N 1
ATOM 2251 C CA . GLN A 1 283 ? 14.375 26.172 19.969 1 98.12 283 GLN A CA 1
ATOM 2252 C C . GLN A 1 283 ? 13.031 26.297 20.672 1 98.12 283 GLN A C 1
ATOM 2254 O O . GLN A 1 283 ? 12.773 25.594 21.656 1 98.12 283 GLN A O 1
ATOM 2259 N N . ALA A 1 284 ? 12.242 27.188 20.156 1 98.5 284 ALA A N 1
ATOM 2260 C CA . ALA A 1 284 ? 10.914 27.359 20.734 1 98.5 284 ALA A CA 1
ATOM 2261 C C . ALA A 1 284 ? 10.07 26.109 20.547 1 98.5 284 ALA A C 1
ATOM 2263 O O . ALA A 1 284 ? 9.297 25.75 21.438 1 98.5 284 ALA A O 1
ATOM 2264 N N . VAL A 1 285 ? 10.188 25.453 19.406 1 98.62 285 VAL A N 1
ATOM 2265 C CA . VAL A 1 285 ? 9.477 24.188 19.188 1 98.62 285 VAL A CA 1
ATOM 2266 C C . VAL A 1 285 ? 9.883 23.172 20.25 1 98.62 285 VAL A C 1
ATOM 2268 O O . VAL A 1 285 ? 9.023 22.531 20.844 1 98.62 285 VAL A O 1
ATOM 2271 N N . HIS A 1 286 ? 11.148 23.094 20.516 1 97.44 286 HIS A N 1
ATOM 2272 C CA . HIS A 1 286 ? 11.664 22.141 21.484 1 97.44 286 HIS A CA 1
ATOM 2273 C C . HIS A 1 286 ? 11.094 22.422 22.875 1 97.44 286 HIS A C 1
ATOM 2275 O O . HIS A 1 286 ? 10.844 21.484 23.641 1 97.44 286 HIS A O 1
ATOM 2281 N N . ALA A 1 287 ? 10.867 23.625 23.156 1 97.12 287 ALA A N 1
ATOM 2282 C CA . ALA A 1 287 ? 10.367 24 24.469 1 97.12 287 ALA A CA 1
ATOM 2283 C C . ALA A 1 287 ? 8.922 23.547 24.672 1 97.12 287 ALA A C 1
ATOM 2285 O O . ALA A 1 287 ? 8.492 23.281 25.797 1 97.12 287 ALA A O 1
ATOM 2286 N N . HIS A 1 288 ? 8.203 23.438 23.578 1 97.81 288 HIS A N 1
ATOM 2287 C CA . HIS A 1 288 ? 6.789 23.078 23.656 1 97.81 288 HIS A CA 1
ATOM 2288 C C . HIS A 1 288 ? 6.586 21.594 23.391 1 97.81 288 HIS A C 1
ATOM 2290 O O . HIS A 1 288 ? 5.52 21.047 23.688 1 97.81 288 HIS A O 1
ATOM 2296 N N . HIS A 1 289 ? 7.582 20.953 22.812 1 96.94 289 HIS A N 1
ATOM 2297 C CA . HIS A 1 289 ? 7.477 19.547 22.484 1 96.94 289 HIS A CA 1
ATOM 2298 C C . HIS A 1 289 ? 7.508 18.672 23.734 1 96.94 289 HIS A C 1
ATOM 2300 O O . HIS A 1 289 ? 8.227 18.984 24.688 1 96.94 289 HIS A O 1
ATOM 2306 N N . PRO A 1 290 ? 6.727 17.609 23.734 1 91.19 290 PRO A N 1
ATOM 2307 C CA . PRO A 1 290 ? 6.758 16.719 24.891 1 91.19 290 PRO A CA 1
ATOM 2308 C C . PRO A 1 290 ? 8.164 16.25 25.25 1 91.19 290 PRO A C 1
ATOM 2310 O O . PRO A 1 290 ? 8.922 15.844 24.359 1 91.19 290 PRO A O 1
ATOM 2313 N N . ALA A 1 291 ? 8.484 16.188 26.5 1 87.69 291 ALA A N 1
ATOM 2314 C CA . ALA A 1 291 ? 9.836 15.914 26.984 1 87.69 291 ALA A CA 1
ATOM 2315 C C . ALA A 1 291 ? 10.219 14.461 26.75 1 87.69 291 ALA A C 1
ATOM 2317 O O . ALA A 1 291 ? 11.406 14.133 26.641 1 87.69 291 ALA A O 1
ATOM 2318 N N . ASP A 1 292 ? 9.297 13.602 26.688 1 81.62 292 ASP A N 1
ATOM 2319 C CA . ASP A 1 292 ? 9.578 12.172 26.641 1 81.62 292 ASP A CA 1
ATOM 2320 C C . ASP A 1 292 ? 9.672 11.688 25.188 1 81.62 292 ASP A C 1
ATOM 2322 O O . ASP A 1 292 ? 9.812 10.484 24.938 1 81.62 292 ASP A O 1
ATOM 2326 N N . ARG A 1 293 ? 9.555 12.625 24.297 1 86.62 293 ARG A N 1
ATOM 2327 C CA . ARG A 1 293 ? 9.703 12.289 22.875 1 86.62 293 ARG A CA 1
ATOM 2328 C C . ARG A 1 293 ? 10.797 13.133 22.234 1 86.62 293 ARG A C 1
ATOM 2330 O O . ARG A 1 293 ? 10.906 14.328 22.5 1 86.62 293 ARG A O 1
ATOM 2337 N N . GLY A 1 294 ? 11.57 12.492 21.438 1 89.19 294 GLY A N 1
ATOM 2338 C CA . GLY A 1 294 ? 12.617 13.211 20.734 1 89.19 294 GLY A CA 1
ATOM 2339 C C . GLY A 1 294 ? 12.133 13.883 19.469 1 89.19 294 GLY A C 1
ATOM 2340 O O . GLY A 1 294 ? 10.992 13.672 19.047 1 89.19 294 GLY A O 1
ATOM 2341 N N . LEU A 1 295 ? 12.977 14.789 18.984 1 93.19 295 LEU A N 1
ATOM 2342 C CA . LEU A 1 295 ? 12.742 15.461 17.703 1 93.19 295 LEU A CA 1
ATOM 2343 C C . LEU A 1 295 ? 13.93 15.281 16.766 1 93.19 295 LEU A C 1
ATOM 2345 O O . LEU A 1 295 ? 15.078 15.344 17.188 1 93.19 295 LEU A O 1
ATOM 2349 N N . ASP A 1 296 ? 13.648 14.984 15.508 1 92.81 296 ASP A N 1
ATOM 2350 C CA . ASP A 1 296 ? 14.664 15.008 14.461 1 92.81 296 ASP A CA 1
ATOM 2351 C C . ASP A 1 296 ? 14.031 15.227 13.086 1 92.81 296 ASP A C 1
ATOM 2353 O O . ASP A 1 296 ? 12.852 15.57 12.984 1 92.81 296 ASP A O 1
ATOM 2357 N N . THR A 1 297 ? 14.844 15.117 12.07 1 93.25 297 THR A N 1
ATOM 2358 C CA . THR A 1 297 ? 14.352 15.398 10.727 1 93.25 297 THR A CA 1
ATOM 2359 C C . THR A 1 297 ? 14.047 14.102 9.984 1 93.25 297 THR A C 1
ATOM 2361 O O . THR A 1 297 ? 13.945 14.086 8.758 1 93.25 297 THR A O 1
ATOM 2364 N N . GLY A 1 298 ? 13.961 13 10.719 1 87.12 298 GLY A N 1
ATOM 2365 C CA . GLY A 1 298 ? 13.688 11.711 10.094 1 87.12 298 GLY A CA 1
ATOM 2366 C C . GLY A 1 298 ? 14.734 11.305 9.078 1 87.12 298 GLY A C 1
ATOM 2367 O O . GLY A 1 298 ? 15.93 11.312 9.375 1 87.12 298 GLY A O 1
ATOM 2368 N N . PHE A 1 299 ? 14.297 10.992 7.867 1 83.06 299 PHE A N 1
ATOM 2369 C CA . PHE A 1 299 ? 15.195 10.508 6.828 1 83.06 299 PHE A CA 1
ATOM 2370 C C . PHE A 1 299 ? 15.773 11.664 6.023 1 83.06 299 PHE A C 1
ATOM 2372 O O . PHE A 1 299 ? 16.641 11.453 5.172 1 83.06 299 PHE A O 1
ATOM 2379 N N . TYR A 1 300 ? 15.383 12.797 6.32 1 90.38 300 TYR A N 1
ATOM 2380 C CA . TYR A 1 300 ? 15.68 13.969 5.508 1 90.38 300 TYR A CA 1
ATOM 2381 C C . TYR A 1 300 ? 17.188 14.148 5.336 1 90.38 300 TYR A C 1
ATOM 2383 O O . TYR A 1 300 ? 17.656 14.492 4.25 1 90.38 300 TYR A O 1
ATOM 2391 N N . GLU A 1 301 ? 17.922 13.867 6.324 1 87.5 301 GLU A N 1
ATOM 2392 C CA . GLU A 1 301 ? 19.344 14.156 6.301 1 87.5 301 GLU A CA 1
ATOM 2393 C C . GLU A 1 301 ? 20.156 12.898 6 1 87.5 301 GLU A C 1
ATOM 2395 O O . GLU A 1 301 ? 21.391 12.938 5.977 1 87.5 301 GLU A O 1
ATOM 2400 N N . PHE A 1 302 ? 19.453 11.828 5.746 1 79.44 302 PHE A N 1
ATOM 2401 C CA . PHE A 1 302 ? 20.172 10.586 5.457 1 79.44 302 PHE A CA 1
ATOM 2402 C C . PHE A 1 302 ? 20.734 10.602 4.043 1 79.44 302 PHE A C 1
ATOM 2404 O O . PHE A 1 302 ? 20.203 11.281 3.164 1 79.44 302 PHE A O 1
ATOM 2411 N N . ASP A 1 303 ? 21.828 9.898 3.938 1 71.81 303 ASP A N 1
ATOM 2412 C CA . ASP A 1 303 ? 22.312 9.609 2.596 1 71.81 303 ASP A CA 1
ATOM 2413 C C . ASP A 1 303 ? 21.375 8.664 1.855 1 71.81 303 ASP A C 1
ATOM 2415 O O . ASP A 1 303 ? 21.016 7.605 2.375 1 71.81 303 ASP A O 1
ATOM 2419 N N . PRO A 1 304 ? 21 9.078 0.699 1 69.5 304 PRO A N 1
ATOM 2420 C CA . PRO A 1 304 ? 20.062 8.234 -0.062 1 69.5 304 PRO A CA 1
ATOM 2421 C C . PRO A 1 304 ? 20.562 6.801 -0.218 1 69.5 304 PRO A C 1
ATOM 2423 O O . PRO A 1 304 ? 19.75 5.867 -0.295 1 69.5 304 PRO A O 1
ATOM 2426 N N . LYS A 1 305 ? 21.828 6.625 -0.232 1 66.88 305 LYS A N 1
ATOM 2427 C CA . LYS A 1 305 ? 22.391 5.293 -0.425 1 66.88 305 LYS A CA 1
ATOM 2428 C C . LYS A 1 305 ? 22.109 4.395 0.772 1 66.88 305 LYS A C 1
ATOM 2430 O O . LYS A 1 305 ? 22.156 3.168 0.662 1 66.88 305 LYS A O 1
ATOM 2435 N N . THR A 1 306 ? 21.719 5.012 1.88 1 57.34 306 THR A N 1
ATOM 2436 C CA . THR A 1 306 ? 21.5 4.246 3.104 1 57.34 306 THR A CA 1
ATOM 2437 C C . THR A 1 306 ? 20.031 3.889 3.26 1 57.34 306 THR A C 1
ATOM 2439 O O . THR A 1 306 ? 19.672 3.105 4.141 1 57.34 306 THR A O 1
ATOM 2442 N N . VAL A 1 307 ? 19.219 4.492 2.496 1 55.03 307 VAL A N 1
ATOM 2443 C CA . VAL A 1 307 ? 17.781 4.281 2.611 1 55.03 307 VAL A CA 1
ATOM 2444 C C . VAL A 1 307 ? 17.297 3.373 1.48 1 55.03 307 VAL A C 1
ATOM 2446 O O . VAL A 1 307 ? 16.281 2.697 1.609 1 55.03 307 VAL A O 1
ATOM 2449 N N . LYS A 1 308 ? 18.094 3.094 0.4 1 49.19 308 LYS A N 1
ATOM 2450 C CA . LYS A 1 308 ? 17.641 2.383 -0.795 1 49.19 308 LYS A CA 1
ATOM 2451 C C . LYS A 1 308 ? 17.766 0.873 -0.612 1 49.19 308 LYS A C 1
ATOM 2453 O O . LYS A 1 308 ? 18.641 0.395 0.107 1 49.19 308 LYS A O 1
ATOM 2458 N N . MET B 1 1 ? -18.375 -22.906 -19.734 1 62.91 1 MET B N 1
ATOM 2459 C CA . MET B 1 1 ? -17.516 -23.203 -18.594 1 62.91 1 MET B CA 1
ATOM 2460 C C . MET B 1 1 ? -16.406 -22.156 -18.453 1 62.91 1 MET B C 1
ATOM 2462 O O . MET B 1 1 ? -15.953 -21.594 -19.453 1 62.91 1 MET B O 1
ATOM 2466 N N . LYS B 1 2 ? -16.047 -21.703 -17.188 1 81.88 2 LYS B N 1
ATOM 2467 C CA . LYS B 1 2 ? -15.047 -20.656 -16.984 1 81.88 2 LYS B CA 1
ATOM 2468 C C . LYS B 1 2 ? -13.633 -21.234 -17.047 1 81.88 2 LYS B C 1
ATOM 2470 O O . LYS B 1 2 ? -13.352 -22.266 -16.453 1 81.88 2 LYS B O 1
ATOM 2475 N N . LYS B 1 3 ? -12.875 -20.703 -17.875 1 94.81 3 LYS B N 1
ATOM 2476 C CA . LYS B 1 3 ? -11.5 -21.156 -18.047 1 94.81 3 LYS B CA 1
ATOM 2477 C C . LYS B 1 3 ? -10.641 -20.734 -16.859 1 94.81 3 LYS B C 1
ATOM 2479 O O . LYS B 1 3 ? -10.695 -19.594 -16.406 1 94.81 3 LYS B O 1
ATOM 2484 N N . ILE B 1 4 ? -9.938 -21.75 -16.344 1 98.5 4 ILE B N 1
ATOM 2485 C CA . ILE B 1 4 ? -9.031 -21.516 -15.234 1 98.5 4 ILE B CA 1
ATOM 2486 C C . ILE B 1 4 ? -7.633 -21.203 -15.758 1 98.5 4 ILE B C 1
ATOM 2488 O O . ILE B 1 4 ? -7.148 -21.844 -16.688 1 98.5 4 ILE B O 1
ATOM 2492 N N . ILE B 1 5 ? -7.027 -20.156 -15.281 1 98.81 5 ILE B N 1
ATOM 2493 C CA . ILE B 1 5 ? -5.652 -19.797 -15.594 1 98.81 5 ILE B CA 1
ATOM 2494 C C . ILE B 1 5 ? -4.758 -20.062 -14.383 1 98.81 5 ILE B C 1
ATOM 2496 O O . ILE B 1 5 ? -5.02 -19.578 -13.281 1 98.81 5 ILE B O 1
ATOM 2500 N N . ILE B 1 6 ? -3.717 -20.859 -14.57 1 98.88 6 ILE B N 1
ATOM 2501 C CA . ILE B 1 6 ? -2.773 -21.156 -13.5 1 98.88 6 ILE B CA 1
ATOM 2502 C C . ILE B 1 6 ? -1.448 -20.453 -13.766 1 98.88 6 ILE B C 1
ATOM 2504 O O . ILE B 1 6 ? -0.826 -20.656 -14.812 1 98.88 6 ILE B O 1
ATOM 2508 N N . THR B 1 7 ? -1.062 -19.578 -12.898 1 98.88 7 THR B N 1
ATOM 2509 C CA . THR B 1 7 ? 0.243 -18.938 -12.859 1 98.88 7 THR B CA 1
ATOM 2510 C C . THR B 1 7 ? 1.136 -19.578 -11.797 1 98.88 7 THR B C 1
ATOM 2512 O O . THR B 1 7 ? 0.709 -19.781 -10.656 1 98.88 7 THR B O 1
ATOM 2515 N N . ALA B 1 8 ? 2.363 -19.922 -12.141 1 98.81 8 ALA B N 1
ATOM 2516 C CA . ALA B 1 8 ? 3.281 -20.531 -11.18 1 98.81 8 ALA B CA 1
ATOM 2517 C C . ALA B 1 8 ? 4.645 -19.844 -11.211 1 98.81 8 ALA B C 1
ATOM 2519 O O . ALA B 1 8 ? 5.156 -19.516 -12.281 1 98.81 8 ALA B O 1
ATOM 2520 N N . THR B 1 9 ? 5.191 -19.609 -10.07 1 98.56 9 THR B N 1
ATOM 2521 C CA . THR B 1 9 ? 6.559 -19.109 -10 1 98.56 9 THR B CA 1
ATOM 2522 C C . THR B 1 9 ? 7.555 -20.188 -10.406 1 98.56 9 THR B C 1
ATOM 2524 O O . THR B 1 9 ? 7.246 -21.375 -10.359 1 98.56 9 THR B O 1
ATOM 2527 N N . ALA B 1 10 ? 8.727 -19.719 -10.805 1 98.69 10 ALA B N 1
ATOM 2528 C CA . ALA B 1 10 ? 9.797 -20.656 -11.141 1 98.69 10 ALA B CA 1
ATOM 2529 C C . ALA B 1 10 ? 11.117 -20.219 -10.508 1 98.69 10 ALA B C 1
ATOM 2531 O O . ALA B 1 10 ? 11.391 -19.031 -10.383 1 98.69 10 ALA B O 1
ATOM 2532 N N . GLU B 1 11 ? 11.922 -21.25 -10.188 1 97.88 11 GLU B N 1
ATOM 2533 C CA . GLU B 1 11 ? 13.172 -20.953 -9.484 1 97.88 11 GLU B CA 1
ATOM 2534 C C . GLU B 1 11 ? 14.383 -21.25 -10.359 1 97.88 11 GLU B C 1
ATOM 2536 O O . GLU B 1 11 ? 15.523 -21.031 -9.938 1 97.88 11 GLU B O 1
ATOM 2541 N N . SER B 1 12 ? 14.18 -21.844 -11.539 1 97.88 12 SER B N 1
ATOM 2542 C CA . SER B 1 12 ? 15.258 -22.172 -12.461 1 97.88 12 SER B CA 1
ATOM 2543 C C . SER B 1 12 ? 14.727 -22.406 -13.875 1 97.88 12 SER B C 1
ATOM 2545 O O . SER B 1 12 ? 13.523 -22.562 -14.07 1 97.88 12 SER B O 1
ATOM 2547 N N . ILE B 1 13 ? 15.688 -22.391 -14.797 1 98.56 13 ILE B N 1
ATOM 2548 C CA . ILE B 1 13 ? 15.32 -22.656 -16.188 1 98.56 13 ILE B CA 1
ATOM 2549 C C . ILE B 1 13 ? 14.789 -24.078 -16.312 1 98.56 13 ILE B C 1
ATOM 2551 O O . ILE B 1 13 ? 13.812 -24.328 -17.016 1 98.56 13 ILE B O 1
ATOM 2555 N N . GLU B 1 14 ? 15.359 -24.984 -15.641 1 98.38 14 GLU B N 1
ATOM 2556 C CA . GLU B 1 14 ? 14.906 -26.375 -15.633 1 98.38 14 GLU B CA 1
ATOM 2557 C C . GLU B 1 14 ? 13.484 -26.484 -15.102 1 98.38 14 GLU B C 1
ATOM 2559 O O . GLU B 1 14 ? 12.664 -27.234 -15.641 1 98.38 14 GLU B O 1
ATOM 2564 N N . GLN B 1 15 ? 13.195 -25.766 -14.094 1 98.56 15 GLN B N 1
ATOM 2565 C CA . GLN B 1 15 ? 11.852 -25.812 -13.523 1 98.56 15 GLN B CA 1
ATOM 2566 C C . GLN B 1 15 ? 10.836 -25.156 -14.461 1 98.56 15 GLN B C 1
ATOM 2568 O O . GLN B 1 15 ? 9.688 -25.594 -14.539 1 98.56 15 GLN B O 1
ATOM 2573 N N . VAL B 1 16 ? 11.273 -24.109 -15.148 1 98.81 16 VAL B N 1
ATOM 2574 C CA . VAL B 1 16 ? 10.414 -23.516 -16.172 1 98.81 16 VAL B CA 1
ATOM 2575 C C . VAL B 1 16 ? 9.984 -24.594 -17.172 1 98.81 16 VAL B C 1
ATOM 2577 O O . VAL B 1 16 ? 8.797 -24.734 -17.469 1 98.81 16 VAL B O 1
ATOM 2580 N N . LYS B 1 17 ? 10.938 -25.344 -17.609 1 98.81 17 LYS B N 1
ATOM 2581 C CA . LYS B 1 17 ? 10.641 -26.391 -18.578 1 98.81 17 LYS B CA 1
ATOM 2582 C C . LYS B 1 17 ? 9.68 -27.422 -18 1 98.81 17 LYS B C 1
ATOM 2584 O O . LYS B 1 17 ? 8.727 -27.844 -18.656 1 98.81 17 LYS B O 1
ATOM 2589 N N . ALA B 1 18 ? 9.914 -27.797 -16.812 1 98.81 18 ALA B N 1
ATOM 2590 C CA . ALA B 1 18 ? 9.078 -28.797 -16.156 1 98.81 18 ALA B CA 1
ATOM 2591 C C . ALA B 1 18 ? 7.66 -28.281 -15.945 1 98.81 18 ALA B C 1
ATOM 2593 O O . ALA B 1 18 ? 6.691 -29.031 -16.125 1 98.81 18 ALA B O 1
ATOM 2594 N N . LEU B 1 19 ? 7.539 -27.047 -15.539 1 98.88 19 LEU B N 1
ATOM 2595 C CA . LEU B 1 19 ? 6.23 -26.438 -15.305 1 98.88 19 LEU B CA 1
ATOM 2596 C C . LEU B 1 19 ? 5.457 -26.312 -16.609 1 98.88 19 LEU B C 1
ATOM 2598 O O . LEU B 1 19 ? 4.246 -26.531 -16.656 1 98.88 19 LEU B O 1
ATOM 2602 N N . LEU B 1 20 ? 6.168 -25.922 -17.672 1 98.88 20 LEU B N 1
ATOM 2603 C CA . LEU B 1 20 ? 5.539 -25.859 -18.984 1 98.88 20 LEU B CA 1
ATOM 2604 C C . LEU B 1 20 ? 5.023 -27.234 -19.422 1 98.88 20 LEU B C 1
ATOM 2606 O O . LEU B 1 20 ? 3.893 -27.359 -19.891 1 98.88 20 LEU B O 1
ATOM 2610 N N . ALA B 1 21 ? 5.812 -28.219 -19.203 1 98.62 21 ALA B N 1
ATOM 2611 C CA . ALA B 1 21 ? 5.422 -29.594 -19.547 1 98.62 21 ALA B CA 1
ATOM 2612 C C . ALA B 1 21 ? 4.215 -30.031 -18.734 1 98.62 21 ALA B C 1
ATOM 2614 O O . ALA B 1 21 ? 3.387 -30.812 -19.203 1 98.62 21 ALA B O 1
ATOM 2615 N N . ALA B 1 22 ? 4.125 -29.531 -17.516 1 98.44 22 ALA B N 1
ATOM 2616 C CA . ALA B 1 22 ? 3.031 -29.875 -16.625 1 98.44 22 ALA B CA 1
ATOM 2617 C C . ALA B 1 22 ? 1.725 -29.219 -17.062 1 98.44 22 ALA B C 1
ATOM 2619 O O . ALA B 1 22 ? 0.643 -29.641 -16.625 1 98.44 22 ALA B O 1
ATOM 2620 N N . GLY B 1 23 ? 1.823 -28.125 -17.828 1 98.38 23 GLY B N 1
ATOM 2621 C CA . GLY B 1 23 ? 0.61 -27.516 -18.344 1 98.38 23 GLY B CA 1
ATOM 2622 C C . GLY B 1 23 ? 0.304 -26.172 -17.703 1 98.38 23 GLY B C 1
ATOM 2623 O O . GLY B 1 23 ? -0.812 -25.672 -17.812 1 98.38 23 GLY B O 1
ATOM 2624 N N . VAL B 1 24 ? 1.232 -25.578 -17.062 1 98.81 24 VAL B N 1
ATOM 2625 C CA . VAL B 1 24 ? 1.061 -24.25 -16.484 1 98.81 24 VAL B CA 1
ATOM 2626 C C . VAL B 1 24 ? 0.74 -23.234 -17.594 1 98.81 24 VAL B C 1
ATOM 2628 O O . VAL B 1 24 ? 1.321 -23.297 -18.672 1 98.81 24 VAL B O 1
ATOM 2631 N N . ASP B 1 25 ? -0.191 -22.312 -17.297 1 98.81 25 ASP B N 1
ATOM 2632 C CA . ASP B 1 25 ? -0.623 -21.344 -18.297 1 98.81 25 ASP B CA 1
ATOM 2633 C C . ASP B 1 25 ? 0.32 -20.141 -18.344 1 98.81 25 ASP B C 1
ATOM 2635 O O . ASP B 1 25 ? 0.631 -19.641 -19.422 1 98.81 25 ASP B O 1
ATOM 2639 N N . ARG B 1 26 ? 0.756 -19.625 -17.172 1 98.88 26 ARG B N 1
ATOM 2640 C CA . ARG B 1 26 ? 1.634 -18.469 -17.062 1 98.88 26 ARG B CA 1
ATOM 2641 C C . ARG B 1 26 ? 2.818 -18.766 -16.141 1 98.88 26 ARG B C 1
ATOM 2643 O O . ARG B 1 26 ? 2.637 -19.234 -15.023 1 98.88 26 ARG B O 1
ATOM 2650 N N . ILE B 1 27 ? 4.016 -18.5 -16.656 1 98.94 27 ILE B N 1
ATOM 2651 C CA . ILE B 1 27 ? 5.219 -18.594 -15.836 1 98.94 27 ILE B CA 1
ATOM 2652 C C . ILE B 1 27 ? 5.516 -17.25 -15.195 1 98.94 27 ILE B C 1
ATOM 2654 O O . ILE B 1 27 ? 5.527 -16.219 -15.875 1 98.94 27 ILE B O 1
ATOM 2658 N N . TYR B 1 28 ? 5.727 -17.266 -13.891 1 98.88 28 TYR B N 1
ATOM 2659 C CA . TYR B 1 28 ? 6.008 -16.062 -13.133 1 98.88 28 TYR B CA 1
ATOM 2660 C C . TYR B 1 28 ? 7.457 -16.031 -12.672 1 98.88 28 TYR B C 1
ATOM 2662 O O . TYR B 1 28 ? 7.891 -16.891 -11.898 1 98.88 28 TYR B O 1
ATOM 2670 N N . VAL B 1 29 ? 8.188 -15.039 -13.117 1 98.81 29 VAL B N 1
ATOM 2671 C CA . VAL B 1 29 ? 9.602 -14.898 -12.789 1 98.81 29 VAL B CA 1
ATOM 2672 C C . VAL B 1 29 ? 9.93 -13.422 -12.562 1 98.81 29 VAL B C 1
ATOM 2674 O O . VAL B 1 29 ? 9.039 -12.57 -12.57 1 98.81 29 VAL B O 1
ATOM 2677 N N . GLY B 1 30 ? 11.141 -13.133 -12.242 1 97.81 30 GLY B N 1
ATOM 2678 C CA . GLY B 1 30 ? 11.586 -11.766 -12.07 1 97.81 30 GLY B CA 1
ATOM 2679 C C . GLY B 1 30 ? 13.062 -11.648 -11.758 1 97.81 30 GLY B C 1
ATOM 2680 O O . GLY B 1 30 ? 13.781 -12.656 -11.734 1 97.81 30 GLY B O 1
ATOM 2681 N N . GLU B 1 31 ? 13.461 -10.43 -11.617 1 96.06 31 GLU B N 1
ATOM 2682 C CA . GLU B 1 31 ? 14.844 -10.117 -11.258 1 96.06 31 GLU B CA 1
ATOM 2683 C C . GLU B 1 31 ? 14.906 -9.352 -9.938 1 96.06 31 GLU B C 1
ATOM 2685 O O . GLU B 1 31 ? 13.875 -9.086 -9.32 1 96.06 31 GLU B O 1
ATOM 2690 N N . ALA B 1 32 ? 16.078 -9.086 -9.461 1 88.56 32 ALA B N 1
ATOM 2691 C CA . ALA B 1 32 ? 16.344 -8.711 -8.078 1 88.56 32 ALA B CA 1
ATOM 2692 C C . ALA B 1 32 ? 15.906 -7.27 -7.809 1 88.56 32 ALA B C 1
ATOM 2694 O O . ALA B 1 32 ? 15.523 -6.93 -6.688 1 88.56 32 ALA B O 1
ATOM 2695 N N . ASN B 1 33 ? 15.953 -6.426 -8.734 1 89.56 33 ASN B N 1
ATOM 2696 C CA . ASN B 1 33 ? 15.797 -5 -8.477 1 89.56 33 ASN B CA 1
ATOM 2697 C C . ASN B 1 33 ? 14.32 -4.602 -8.414 1 89.56 33 ASN B C 1
ATOM 2699 O O . ASN B 1 33 ? 13.93 -3.787 -7.574 1 89.56 33 ASN B O 1
ATOM 2703 N N . TYR B 1 34 ? 13.523 -5.23 -9.273 1 93.12 34 TYR B N 1
ATOM 2704 C CA . TYR B 1 34 ? 12.172 -4.711 -9.414 1 93.12 34 TYR B CA 1
ATOM 2705 C C . TYR B 1 34 ? 11.141 -5.75 -8.984 1 93.12 34 TYR B C 1
ATOM 2707 O O . TYR B 1 34 ? 9.953 -5.438 -8.852 1 93.12 34 TYR B O 1
ATOM 2715 N N . GLY B 1 35 ? 11.57 -6.945 -8.734 1 91.81 35 GLY B N 1
ATOM 2716 C CA . GLY B 1 35 ? 10.688 -8.008 -8.281 1 91.81 35 GLY B CA 1
ATOM 2717 C C . GLY B 1 35 ? 10.891 -8.359 -6.816 1 91.81 35 GLY B C 1
ATOM 2718 O O . GLY B 1 35 ? 12.023 -8.453 -6.344 1 91.81 35 GLY B O 1
ATOM 2719 N N . LEU B 1 36 ? 9.734 -8.578 -6.109 1 86.81 36 LEU B N 1
ATOM 2720 C CA . LEU B 1 36 ? 9.773 -8.953 -4.699 1 86.81 36 LEU B CA 1
ATOM 2721 C C . LEU B 1 36 ? 9.344 -10.406 -4.512 1 86.81 36 LEU B C 1
ATOM 2723 O O . LEU B 1 36 ? 8.5 -10.906 -5.25 1 86.81 36 LEU B O 1
ATOM 2727 N N . ARG B 1 37 ? 9.992 -11.055 -3.488 1 85.06 37 ARG B N 1
ATOM 2728 C CA . ARG B 1 37 ? 9.539 -12.336 -2.957 1 85.06 37 ARG B CA 1
ATOM 2729 C C . ARG B 1 37 ? 9.516 -13.406 -4.043 1 85.06 37 ARG B C 1
ATOM 2731 O O . ARG B 1 37 ? 8.531 -14.133 -4.191 1 85.06 37 ARG B O 1
ATOM 2738 N N . LEU B 1 38 ? 10.562 -13.445 -4.793 1 89.75 38 LEU B N 1
ATOM 2739 C CA . LEU B 1 38 ? 10.781 -14.422 -5.848 1 89.75 38 LEU B CA 1
ATOM 2740 C C . LEU B 1 38 ? 11.57 -15.617 -5.328 1 89.75 38 LEU B C 1
ATOM 2742 O O . LEU B 1 38 ? 12.469 -15.461 -4.492 1 89.75 38 LEU B O 1
ATOM 2746 N N . PRO B 1 39 ? 11.234 -16.812 -5.832 1 90.5 39 PRO B N 1
ATOM 2747 C CA . PRO B 1 39 ? 12.078 -17.938 -5.449 1 90.5 39 PRO B CA 1
ATOM 2748 C C . PRO B 1 39 ? 13.523 -17.797 -5.941 1 90.5 39 PRO B C 1
ATOM 2750 O O . PRO B 1 39 ? 14.43 -18.422 -5.387 1 90.5 39 PRO B O 1
ATOM 2753 N N . HIS B 1 40 ? 13.648 -17.078 -6.996 1 91.94 40 HIS B N 1
ATOM 2754 C CA . HIS B 1 40 ? 14.945 -16.844 -7.613 1 91.94 40 HIS B CA 1
ATOM 2755 C C . HIS B 1 40 ? 14.977 -15.508 -8.352 1 91.94 40 HIS B C 1
ATOM 2757 O O . HIS B 1 40 ? 13.969 -15.094 -8.938 1 91.94 40 HIS B O 1
ATOM 2763 N N . ASN B 1 41 ? 16.156 -14.844 -8.297 1 93.19 41 ASN B N 1
ATOM 2764 C CA . ASN B 1 41 ? 16.375 -13.641 -9.102 1 93.19 41 ASN B CA 1
ATOM 2765 C C . ASN B 1 41 ? 17.125 -13.969 -10.391 1 93.19 41 ASN B C 1
ATOM 2767 O O . ASN B 1 41 ? 18.312 -14.289 -10.359 1 93.19 41 ASN B O 1
ATOM 2771 N N . PHE B 1 42 ? 16.469 -13.82 -11.516 1 97.94 42 PHE B N 1
ATOM 2772 C CA . PHE B 1 42 ? 17.078 -14.18 -12.797 1 97.94 42 PHE B CA 1
ATOM 2773 C C . PHE B 1 42 ? 17.828 -13 -13.398 1 97.94 42 PHE B C 1
ATOM 2775 O O . PHE B 1 42 ? 17.422 -11.852 -13.227 1 97.94 42 PHE B O 1
ATOM 2782 N N . SER B 1 43 ? 18.891 -13.297 -14.125 1 97.62 43 SER B N 1
ATOM 2783 C CA . SER B 1 43 ? 19.578 -12.281 -14.93 1 97.62 43 SER B CA 1
ATOM 2784 C C . SER B 1 43 ? 18.766 -11.922 -16.172 1 97.62 43 SER B C 1
ATOM 2786 O O . SER B 1 43 ? 17.844 -12.648 -16.547 1 97.62 43 SER B O 1
ATOM 2788 N N . TYR B 1 44 ? 19.172 -10.852 -16.781 1 98.19 44 TYR B N 1
ATOM 2789 C CA . TYR B 1 44 ? 18.5 -10.445 -18.016 1 98.19 44 TYR B CA 1
ATOM 2790 C C . TYR B 1 44 ? 18.672 -11.492 -19.109 1 98.19 44 TYR B C 1
ATOM 2792 O O . TYR B 1 44 ? 17.75 -11.766 -19.875 1 98.19 44 TYR B O 1
ATOM 2800 N N . ASP B 1 45 ? 19.844 -12.133 -19.141 1 98.62 45 ASP B N 1
ATOM 2801 C CA . ASP B 1 45 ? 20.062 -13.195 -20.125 1 98.62 45 ASP B CA 1
ATOM 2802 C C . ASP B 1 45 ? 19.156 -14.391 -19.844 1 98.62 45 ASP B C 1
ATOM 2804 O O . ASP B 1 45 ? 18.609 -14.977 -20.781 1 98.62 45 ASP B O 1
ATOM 2808 N N . GLU B 1 46 ? 19 -14.727 -18.672 1 98.75 46 GLU B N 1
ATOM 2809 C CA . GLU B 1 46 ? 18.125 -15.828 -18.312 1 98.75 46 GLU B CA 1
ATOM 2810 C C . GLU B 1 46 ? 16.656 -15.492 -18.641 1 98.75 46 GLU B C 1
ATOM 2812 O O . GLU B 1 46 ? 15.906 -16.359 -19.078 1 98.75 46 GLU B O 1
ATOM 2817 N N . LEU B 1 47 ? 16.312 -14.258 -18.406 1 98.88 47 LEU B N 1
ATOM 2818 C CA . LEU B 1 47 ? 14.953 -13.836 -18.734 1 98.88 47 LEU B CA 1
ATOM 2819 C C . LEU B 1 47 ? 14.695 -13.945 -20.234 1 98.88 47 LEU B C 1
ATOM 2821 O O . LEU B 1 47 ? 13.602 -14.336 -20.656 1 98.88 47 LEU B O 1
ATOM 2825 N N . ARG B 1 48 ? 15.703 -13.609 -21.047 1 98.81 48 ARG B N 1
ATOM 2826 C CA . ARG B 1 48 ? 15.586 -13.781 -22.484 1 98.81 48 ARG B CA 1
ATOM 2827 C C . ARG B 1 48 ? 15.375 -15.25 -22.844 1 98.81 48 ARG B C 1
ATOM 2829 O O . ARG B 1 48 ? 14.508 -15.57 -23.656 1 98.81 48 ARG B O 1
ATOM 2836 N N . GLN B 1 49 ? 16.125 -16.078 -22.203 1 98.88 49 GLN B N 1
ATOM 2837 C CA . GLN B 1 49 ? 15.992 -17.516 -22.438 1 98.88 49 GLN B CA 1
ATOM 2838 C C . GLN B 1 49 ? 14.617 -18.016 -22.016 1 98.88 49 GLN B C 1
ATOM 2840 O O . GLN B 1 49 ? 13.984 -18.781 -22.75 1 98.88 49 GLN B O 1
ATOM 2845 N N . ILE B 1 50 ? 14.172 -17.578 -20.922 1 98.94 50 ILE B N 1
ATOM 2846 C CA . ILE B 1 50 ? 12.883 -18.016 -20.375 1 98.94 50 ILE B CA 1
ATOM 2847 C C . ILE B 1 50 ? 11.758 -17.562 -21.297 1 98.94 50 ILE B C 1
ATOM 2849 O O . ILE B 1 50 ? 10.836 -18.312 -21.594 1 98.94 50 ILE B O 1
ATOM 2853 N N . ALA B 1 51 ? 11.875 -16.328 -21.719 1 98.94 51 ALA B N 1
ATOM 2854 C CA . ALA B 1 51 ? 10.859 -15.812 -22.625 1 98.94 51 ALA B CA 1
ATOM 2855 C C . ALA B 1 51 ? 10.75 -16.672 -23.875 1 98.94 51 ALA B C 1
ATOM 2857 O O . ALA B 1 51 ? 9.641 -17 -24.312 1 98.94 51 ALA B O 1
ATOM 2858 N N . LYS B 1 52 ? 11.844 -17.031 -24.406 1 98.81 52 LYS B N 1
ATOM 2859 C CA . LYS B 1 52 ? 11.852 -17.891 -25.578 1 98.81 52 LYS B CA 1
ATOM 2860 C C . LYS B 1 52 ? 11.195 -19.234 -25.297 1 98.81 52 LYS B C 1
ATOM 2862 O O . LYS B 1 52 ? 10.32 -19.672 -26.062 1 98.81 52 LYS B O 1
ATOM 2867 N N . LEU B 1 53 ? 11.57 -19.875 -24.234 1 98.88 53 LEU B N 1
ATOM 2868 C CA . LEU B 1 53 ? 11.039 -21.172 -23.844 1 98.88 53 LEU B CA 1
ATOM 2869 C C . LEU B 1 53 ? 9.531 -21.109 -23.672 1 98.88 53 LEU B C 1
ATOM 2871 O O . LEU B 1 53 ? 8.805 -21.984 -24.172 1 98.88 53 LEU B O 1
ATOM 2875 N N . VAL B 1 54 ? 9.055 -20.094 -23.016 1 98.94 54 VAL B N 1
ATOM 2876 C CA . VAL B 1 54 ? 7.641 -19.953 -22.672 1 98.94 54 VAL B CA 1
ATOM 2877 C C . VAL B 1 54 ? 6.82 -19.734 -23.953 1 98.94 54 VAL B C 1
ATOM 2879 O O . VAL B 1 54 ? 5.801 -20.406 -24.156 1 98.94 54 VAL B O 1
ATOM 2882 N N . HIS B 1 55 ? 7.277 -18.875 -24.797 1 98.88 55 HIS B N 1
ATOM 2883 C CA . HIS B 1 55 ? 6.551 -18.531 -26.016 1 98.88 55 HIS B CA 1
ATOM 2884 C C . HIS B 1 55 ? 6.586 -19.688 -27.016 1 98.88 55 HIS B C 1
ATOM 2886 O O . HIS B 1 55 ? 5.598 -19.953 -27.719 1 98.88 55 HIS B O 1
ATOM 2892 N N . GLU B 1 56 ? 7.703 -20.375 -27.062 1 98.69 56 GLU B N 1
ATOM 2893 C CA . GLU B 1 56 ? 7.789 -21.547 -27.938 1 98.69 56 GLU B CA 1
ATOM 2894 C C . GLU B 1 56 ? 6.793 -22.609 -27.5 1 98.69 56 GLU B C 1
ATOM 2896 O O . GLU B 1 56 ? 6.297 -23.375 -28.328 1 98.69 56 GLU B O 1
ATOM 2901 N N . ALA B 1 57 ? 6.516 -22.672 -26.234 1 98.69 57 ALA B N 1
ATOM 2902 C CA . ALA B 1 57 ? 5.562 -23.641 -25.688 1 98.69 57 ALA B CA 1
ATOM 2903 C C . ALA B 1 57 ? 4.129 -23.156 -25.844 1 98.69 57 ALA B C 1
ATOM 2905 O O . ALA B 1 57 ? 3.182 -23.844 -25.469 1 98.69 57 ALA B O 1
ATOM 2906 N N . GLY B 1 58 ? 3.928 -21.953 -26.359 1 98.69 58 GLY B N 1
ATOM 2907 C CA . GLY B 1 58 ? 2.602 -21.375 -26.547 1 98.69 58 GLY B CA 1
ATOM 2908 C C . GLY B 1 58 ? 1.98 -20.891 -25.25 1 98.69 58 GLY B C 1
ATOM 2909 O O . GLY B 1 58 ? 0.755 -20.875 -25.109 1 98.69 58 GLY B O 1
ATOM 2910 N N . LYS B 1 59 ? 2.76 -20.641 -24.281 1 98.81 59 LYS B N 1
ATOM 2911 C CA . LYS B 1 59 ? 2.305 -20.172 -22.969 1 98.81 59 LYS B CA 1
ATOM 2912 C C . LYS B 1 59 ? 2.68 -18.719 -22.75 1 98.81 59 LYS B C 1
ATOM 2914 O O . LYS B 1 59 ? 3.158 -18.047 -23.656 1 98.81 59 LYS B O 1
ATOM 2919 N N . GLU B 1 60 ? 2.355 -18.172 -21.609 1 98.88 60 GLU B N 1
ATOM 2920 C CA . GLU B 1 60 ? 2.541 -16.75 -21.359 1 98.88 60 GLU B CA 1
ATOM 2921 C C . GLU B 1 60 ? 3.562 -16.5 -20.25 1 98.88 60 GLU B C 1
ATOM 2923 O O . GLU B 1 60 ? 3.67 -17.297 -19.312 1 98.88 60 GLU B O 1
ATOM 2928 N N . LEU B 1 61 ? 4.266 -15.391 -20.375 1 98.88 61 LEU B N 1
ATOM 2929 C CA . LEU B 1 61 ? 5.293 -14.992 -19.406 1 98.88 61 LEU B CA 1
ATOM 2930 C C . LEU B 1 61 ? 4.828 -13.797 -18.578 1 98.88 61 LEU B C 1
ATOM 2932 O O . LEU B 1 61 ? 4.402 -12.781 -19.141 1 98.88 61 LEU B O 1
ATOM 2936 N N . THR B 1 62 ? 4.859 -13.961 -17.312 1 98.88 62 THR B N 1
ATOM 2937 C CA . THR B 1 62 ? 4.602 -12.898 -16.344 1 98.88 62 THR B CA 1
ATOM 2938 C C . THR B 1 62 ? 5.871 -12.539 -15.57 1 98.88 62 THR B C 1
ATOM 2940 O O . THR B 1 62 ? 6.535 -13.422 -15.016 1 98.88 62 THR B O 1
ATOM 2943 N N . VAL B 1 63 ? 6.184 -11.242 -15.531 1 98.88 63 VAL B N 1
ATOM 2944 C CA . VAL B 1 63 ? 7.398 -10.812 -14.844 1 98.88 63 VAL B CA 1
ATOM 2945 C C . VAL B 1 63 ? 7.039 -9.867 -13.703 1 98.88 63 VAL B C 1
ATOM 2947 O O . VAL B 1 63 ? 6.199 -8.977 -13.859 1 98.88 63 VAL B O 1
ATOM 2950 N N . ALA B 1 64 ? 7.715 -10.07 -12.594 1 97.62 64 ALA B N 1
ATOM 2951 C CA . ALA B 1 64 ? 7.492 -9.258 -11.398 1 97.62 64 ALA B CA 1
ATOM 2952 C C . ALA B 1 64 ? 8.117 -7.875 -11.555 1 97.62 64 ALA B C 1
ATOM 2954 O O . ALA B 1 64 ? 9.273 -7.75 -11.961 1 97.62 64 ALA B O 1
ATOM 2955 N N . CYS B 1 65 ? 7.371 -6.926 -11.297 1 97.12 65 CYS B N 1
ATOM 2956 C CA . CYS B 1 65 ? 7.754 -5.531 -11.125 1 97.12 65 CYS B CA 1
ATOM 2957 C C . CYS B 1 65 ? 6.988 -4.895 -9.969 1 97.12 65 CYS B C 1
ATOM 2959 O O . CYS B 1 65 ? 6.426 -3.807 -10.117 1 97.12 65 CYS B O 1
ATOM 2961 N N . ASN B 1 66 ? 6.949 -5.59 -8.852 1 93 66 ASN B N 1
ATOM 2962 C CA . ASN B 1 66 ? 6.027 -5.246 -7.781 1 93 66 ASN B CA 1
ATOM 2963 C C . ASN B 1 66 ? 6.734 -4.523 -6.637 1 93 66 ASN B C 1
ATOM 2965 O O . ASN B 1 66 ? 6.16 -4.336 -5.566 1 93 66 ASN B O 1
ATOM 2969 N N . ALA B 1 67 ? 7.973 -4.062 -6.855 1 88.31 67 ALA B N 1
ATOM 2970 C CA . ALA B 1 67 ? 8.688 -3.277 -5.855 1 88.31 67 ALA B CA 1
ATOM 2971 C C . ALA B 1 67 ? 8.141 -1.856 -5.773 1 88.31 67 ALA B C 1
ATOM 2973 O O . ALA B 1 67 ? 7.711 -1.293 -6.785 1 88.31 67 ALA B O 1
ATOM 2974 N N . LEU B 1 68 ? 8.117 -1.324 -4.523 1 86.12 68 LEU B N 1
ATOM 2975 C CA . LEU B 1 68 ? 7.922 0.114 -4.375 1 86.12 68 LEU B CA 1
ATOM 2976 C C . LEU B 1 68 ? 9.203 0.874 -4.699 1 86.12 68 LEU B C 1
ATOM 2978 O O . LEU B 1 68 ? 10.289 0.489 -4.254 1 86.12 68 LEU B O 1
ATOM 2982 N N . MET B 1 69 ? 9.102 1.939 -5.438 1 89.31 69 MET B N 1
ATOM 2983 C CA . MET B 1 69 ? 10.305 2.559 -5.988 1 89.31 69 MET B CA 1
ATOM 2984 C C . MET B 1 69 ? 10.438 4 -5.512 1 89.31 69 MET B C 1
ATOM 2986 O O . MET B 1 69 ? 9.516 4.801 -5.668 1 89.31 69 MET B O 1
ATOM 2990 N N . HIS B 1 70 ? 11.617 4.25 -4.953 1 89.56 70 HIS B N 1
ATOM 2991 C CA . HIS B 1 70 ? 11.969 5.645 -4.719 1 89.56 70 HIS B CA 1
ATOM 2992 C C . HIS B 1 70 ? 12.281 6.363 -6.027 1 89.56 70 HIS B C 1
ATOM 2994 O O . HIS B 1 70 ? 12.352 5.73 -7.082 1 89.56 70 HIS B O 1
ATOM 3000 N N . GLN B 1 71 ? 12.5 7.641 -5.895 1 93.25 71 GLN B N 1
ATOM 3001 C CA . GLN B 1 71 ? 12.648 8.523 -7.047 1 93.25 71 GLN B CA 1
ATOM 3002 C C . GLN B 1 71 ? 13.758 8.031 -7.973 1 93.25 71 GLN B C 1
ATOM 3004 O O . GLN B 1 71 ? 13.555 7.914 -9.188 1 93.25 71 GLN B O 1
ATOM 3009 N N . ASP B 1 72 ? 14.883 7.66 -7.402 1 90.75 72 ASP B N 1
ATOM 3010 C CA . ASP B 1 72 ? 16.047 7.266 -8.188 1 90.75 72 ASP B CA 1
ATOM 3011 C C . ASP B 1 72 ? 15.773 5.965 -8.945 1 90.75 72 ASP B C 1
ATOM 3013 O O . ASP B 1 72 ? 16.078 5.855 -10.133 1 90.75 72 ASP B O 1
ATOM 3017 N N . MET B 1 73 ? 15.273 5.047 -8.242 1 90.81 73 MET B N 1
ATOM 3018 C CA . MET B 1 73 ? 14.945 3.768 -8.86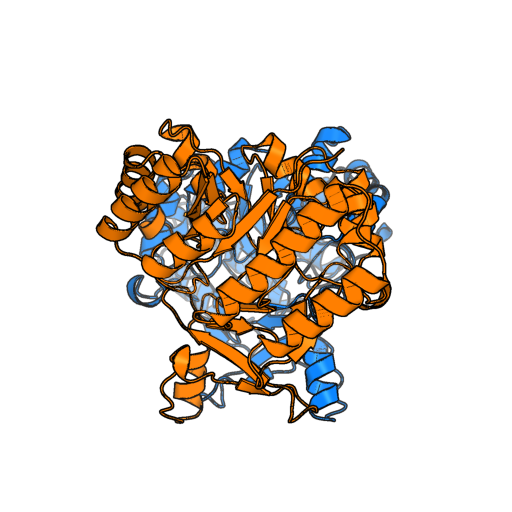7 1 90.81 73 MET B CA 1
ATOM 3019 C C . MET B 1 73 ? 13.977 3.961 -10.031 1 90.81 73 MET B C 1
ATOM 3021 O O . MET B 1 73 ? 14.164 3.383 -11.102 1 90.81 73 MET B O 1
ATOM 3025 N N . MET B 1 74 ? 13.008 4.816 -9.852 1 94.81 74 MET B N 1
ATOM 3026 C CA . MET B 1 74 ? 12.031 5.113 -10.898 1 94.81 74 MET B CA 1
ATOM 3027 C C . MET B 1 74 ? 12.688 5.824 -12.078 1 94.81 74 MET B C 1
ATOM 3029 O O . MET B 1 74 ? 12.375 5.539 -13.234 1 94.81 74 MET B O 1
ATOM 3033 N N . ASP B 1 75 ? 13.594 6.652 -11.805 1 95.69 75 ASP B N 1
ATOM 3034 C CA . ASP B 1 75 ? 14.305 7.391 -12.844 1 95.69 75 ASP B CA 1
ATOM 3035 C C . ASP B 1 75 ? 15.109 6.449 -13.727 1 95.69 75 ASP B C 1
ATOM 3037 O O . ASP B 1 75 ? 15.383 6.762 -14.891 1 95.69 75 ASP B O 1
ATOM 3041 N N . HIS B 1 76 ? 15.43 5.273 -13.203 1 96.12 76 HIS B N 1
ATOM 3042 C CA . HIS B 1 76 ? 16.344 4.391 -13.922 1 96.12 76 HIS B CA 1
ATOM 3043 C C . HIS B 1 76 ? 15.641 3.102 -14.344 1 96.12 76 HIS B C 1
ATOM 3045 O O . HIS B 1 76 ? 16.297 2.098 -14.625 1 96.12 76 HIS B O 1
ATOM 3051 N N . ILE B 1 77 ? 14.359 3.145 -14.461 1 97.38 77 ILE B N 1
ATOM 3052 C CA . ILE B 1 77 ? 13.602 1.926 -14.711 1 97.38 77 ILE B CA 1
ATOM 3053 C C . ILE B 1 77 ? 13.633 1.602 -16.203 1 97.38 77 ILE B C 1
ATOM 3055 O O . ILE B 1 77 ? 13.289 0.488 -16.609 1 97.38 77 ILE B O 1
ATOM 3059 N N . LYS B 1 78 ? 14.062 2.439 -17.078 1 97.75 78 LYS B N 1
ATOM 3060 C CA . LYS B 1 78 ? 13.898 2.338 -18.516 1 97.75 78 LYS B CA 1
ATOM 3061 C C . LYS B 1 78 ? 14.586 1.088 -19.062 1 97.75 78 LYS B C 1
ATOM 3063 O O . LYS B 1 78 ? 14.008 0.348 -19.859 1 97.75 78 LYS B O 1
ATOM 3068 N N . PRO B 1 79 ? 15.828 0.795 -18.641 1 98 79 PRO B N 1
ATOM 3069 C CA . PRO B 1 79 ? 16.469 -0.412 -19.172 1 98 79 PRO B CA 1
ATOM 3070 C C . PRO B 1 79 ? 15.664 -1.679 -18.891 1 98 79 PRO B C 1
ATOM 3072 O O . PRO B 1 79 ? 15.586 -2.568 -19.734 1 98 79 PRO B O 1
ATOM 3075 N N . PHE B 1 80 ? 15.086 -1.756 -17.781 1 98.5 80 PHE B N 1
ATOM 3076 C CA . PHE B 1 80 ? 14.242 -2.889 -17.422 1 98.5 80 PHE B CA 1
ATOM 3077 C C . PHE B 1 80 ? 13.023 -2.961 -18.328 1 98.5 80 PHE B C 1
ATOM 3079 O O . PHE B 1 80 ? 12.727 -4.016 -18.906 1 98.5 80 PHE B O 1
ATOM 3086 N N . LEU B 1 81 ? 12.344 -1.839 -18.5 1 98.62 81 LEU B N 1
ATOM 3087 C CA . LEU B 1 81 ? 11.148 -1.803 -19.344 1 98.62 81 LEU B CA 1
ATOM 3088 C C . LEU B 1 81 ? 11.492 -2.104 -20.797 1 98.62 81 LEU B C 1
ATOM 3090 O O . LEU B 1 81 ? 10.719 -2.762 -21.5 1 98.62 81 LEU B O 1
ATOM 3094 N N . ASP B 1 82 ? 12.609 -1.605 -21.234 1 98.62 82 ASP B N 1
ATOM 3095 C CA . ASP B 1 82 ? 13.07 -1.912 -22.578 1 98.62 82 ASP B CA 1
ATOM 3096 C C . ASP B 1 82 ? 13.266 -3.414 -22.766 1 98.62 82 ASP B C 1
ATOM 3098 O O . ASP B 1 82 ? 12.914 -3.969 -23.812 1 98.62 82 ASP B O 1
ATOM 3102 N N . LEU B 1 83 ? 13.812 -4.055 -21.781 1 98.62 83 LEU B N 1
ATOM 3103 C CA . LEU B 1 83 ? 13.977 -5.5 -21.844 1 98.62 83 LEU B CA 1
ATOM 3104 C C . LEU B 1 83 ? 12.625 -6.203 -21.906 1 98.62 83 LEU B C 1
ATOM 3106 O O . LEU B 1 83 ? 12.461 -7.16 -22.672 1 98.62 83 LEU B O 1
ATOM 3110 N N . MET B 1 84 ? 11.727 -5.77 -21.094 1 98.75 84 MET B N 1
ATOM 3111 C CA . MET B 1 84 ? 10.398 -6.375 -21.109 1 98.75 84 MET B CA 1
ATOM 3112 C C . MET B 1 84 ? 9.766 -6.262 -22.484 1 98.75 84 MET B C 1
ATOM 3114 O O . MET B 1 84 ? 9.102 -7.191 -22.953 1 98.75 84 MET B O 1
ATOM 3118 N N . ALA B 1 85 ? 9.961 -5.148 -23.125 1 98.56 85 ALA B N 1
ATOM 3119 C CA . ALA B 1 85 ? 9.469 -4.965 -24.484 1 98.56 85 ALA B CA 1
ATOM 3120 C C . ALA B 1 85 ? 10.203 -5.875 -25.453 1 98.56 85 ALA B C 1
ATOM 3122 O O . ALA B 1 85 ? 9.586 -6.508 -26.312 1 98.56 85 ALA B O 1
ATOM 3123 N N . GLU B 1 86 ? 11.469 -5.895 -25.328 1 98.5 86 GLU B N 1
ATOM 3124 C CA . GLU B 1 86 ? 12.32 -6.707 -26.188 1 98.5 86 GLU B CA 1
ATOM 3125 C C . GLU B 1 86 ? 11.883 -8.164 -26.188 1 98.5 86 GLU B C 1
ATOM 3127 O O . GLU B 1 86 ? 11.781 -8.789 -27.234 1 98.5 86 GLU B O 1
ATOM 3132 N N . ILE B 1 87 ? 11.57 -8.672 -25 1 98.56 87 ILE B N 1
ATOM 3133 C CA . ILE B 1 87 ? 11.297 -10.102 -24.891 1 98.56 87 ILE B CA 1
ATOM 3134 C C . ILE B 1 87 ? 9.797 -10.352 -25.031 1 98.56 87 ILE B C 1
ATOM 3136 O O . ILE B 1 87 ? 9.336 -11.484 -24.859 1 98.56 87 ILE B O 1
ATOM 3140 N N . ALA B 1 88 ? 9.055 -9.32 -25.234 1 98.25 88 ALA B N 1
ATOM 3141 C CA . ALA B 1 88 ? 7.609 -9.398 -25.438 1 98.25 88 ALA B CA 1
ATOM 3142 C C . ALA B 1 88 ? 6.922 -10.047 -24.25 1 98.25 88 ALA B C 1
ATOM 3144 O O . ALA B 1 88 ? 6.133 -10.977 -24.406 1 98.25 88 ALA B O 1
ATOM 3145 N N . VAL B 1 89 ? 7.219 -9.531 -23.125 1 98.75 89 VAL B N 1
ATOM 3146 C CA . VAL B 1 89 ? 6.582 -10.031 -21.906 1 98.75 89 VAL B CA 1
ATOM 3147 C C . VAL B 1 89 ? 5.062 -9.977 -22.062 1 98.75 89 VAL B C 1
ATOM 3149 O O . VAL B 1 89 ? 4.527 -9.031 -22.641 1 98.75 89 VAL B O 1
ATOM 3152 N N . ASP B 1 90 ? 4.398 -10.953 -21.594 1 98.56 90 ASP B N 1
ATOM 3153 C CA . ASP B 1 90 ? 2.945 -10.961 -21.719 1 98.56 90 ASP B CA 1
ATOM 3154 C C . ASP B 1 90 ? 2.289 -10.117 -20.625 1 98.56 90 ASP B C 1
ATOM 3156 O O . ASP B 1 90 ? 1.342 -9.375 -20.891 1 98.56 90 ASP B O 1
ATOM 3160 N N . TYR B 1 91 ? 2.789 -10.25 -19.375 1 98.62 91 TYR B N 1
ATOM 3161 C CA . TYR B 1 91 ? 2.271 -9.469 -18.25 1 98.62 91 TYR B CA 1
ATOM 3162 C C . TYR B 1 91 ? 3.408 -8.938 -17.391 1 98.62 91 TYR B C 1
ATOM 3164 O O . TYR B 1 91 ? 4.395 -9.641 -17.156 1 98.62 91 TYR B O 1
ATOM 3172 N N . LEU B 1 92 ? 3.238 -7.719 -16.969 1 98.56 92 LEU B N 1
ATOM 3173 C CA . LEU B 1 92 ? 4.043 -7.164 -15.883 1 98.56 92 LEU B CA 1
ATOM 3174 C C . LEU B 1 92 ? 3.217 -7.027 -14.609 1 98.56 92 LEU B C 1
ATOM 3176 O O . LEU B 1 92 ? 2.129 -6.445 -14.625 1 98.56 92 LEU B O 1
ATOM 3180 N N . VAL B 1 93 ? 3.691 -7.621 -13.555 1 98.19 93 VAL B N 1
ATOM 3181 C CA . VAL B 1 93 ? 3.002 -7.504 -12.273 1 98.19 93 VAL B CA 1
ATOM 3182 C C . VAL B 1 93 ? 3.562 -6.32 -11.492 1 98.19 93 VAL B C 1
ATOM 3184 O O . VAL B 1 93 ? 4.699 -6.363 -11.016 1 98.19 93 VAL B O 1
ATOM 3187 N N . VAL B 1 94 ? 2.705 -5.332 -11.312 1 96.81 94 VAL B N 1
ATOM 3188 C CA . VAL B 1 94 ? 3.162 -4.012 -10.883 1 96.81 94 VAL B CA 1
ATOM 3189 C C . VAL B 1 94 ? 2.604 -3.701 -9.5 1 96.81 94 VAL B C 1
ATOM 3191 O O . VAL B 1 94 ? 1.416 -3.91 -9.234 1 96.81 94 VAL B O 1
ATOM 3194 N N . GLY B 1 95 ? 3.508 -3.182 -8.633 1 93.44 95 GLY B N 1
ATOM 3195 C CA . GLY B 1 95 ? 3.08 -2.818 -7.293 1 93.44 95 GLY B CA 1
ATOM 3196 C C . GLY B 1 95 ? 3.125 -1.324 -7.035 1 93.44 95 GLY B C 1
ATOM 3197 O O . GLY B 1 95 ? 2.584 -0.844 -6.035 1 93.44 95 GLY B O 1
ATOM 3198 N N . ASP B 1 96 ? 3.721 -0.566 -7.875 1 93.19 96 ASP B N 1
ATOM 3199 C CA . ASP B 1 96 ? 3.916 0.875 -7.758 1 93.19 96 ASP B CA 1
ATOM 3200 C C . ASP B 1 96 ? 3.1 1.628 -8.805 1 93.19 96 ASP B C 1
ATOM 3202 O O . ASP B 1 96 ? 3.268 1.412 -10.008 1 93.19 96 ASP B O 1
ATOM 3206 N N . ALA B 1 97 ? 2.281 2.559 -8.336 1 95.44 97 ALA B N 1
ATOM 3207 C CA . ALA B 1 97 ? 1.428 3.328 -9.242 1 95.44 97 ALA B CA 1
ATOM 3208 C C . ALA B 1 97 ? 2.262 4.109 -10.25 1 95.44 97 ALA B C 1
ATOM 3210 O O . ALA B 1 97 ? 1.813 4.359 -11.375 1 95.44 97 ALA B O 1
ATOM 3211 N N . GLY B 1 98 ? 3.449 4.453 -9.867 1 96.62 98 GLY B N 1
ATOM 3212 C CA . GLY B 1 98 ? 4.332 5.18 -10.766 1 96.62 98 GLY B CA 1
ATOM 3213 C C . GLY B 1 98 ? 4.656 4.41 -12.031 1 96.62 98 GLY B C 1
ATOM 3214 O O . GLY B 1 98 ? 4.953 5.008 -13.07 1 96.62 98 GLY B O 1
ATOM 3215 N N . VAL B 1 99 ? 4.617 3.104 -11.969 1 97 99 VAL B N 1
ATOM 3216 C CA . VAL B 1 99 ? 4.914 2.291 -13.141 1 97 99 VAL B CA 1
ATOM 3217 C C . VAL B 1 99 ? 3.793 2.432 -14.164 1 97 99 VAL B C 1
ATOM 3219 O O . VAL B 1 99 ? 4.047 2.463 -15.375 1 97 99 VAL B O 1
ATOM 3222 N N . PHE B 1 100 ? 2.531 2.516 -13.703 1 97.19 100 PHE B N 1
ATOM 3223 C CA . PHE B 1 100 ? 1.428 2.801 -14.609 1 97.19 100 PHE B CA 1
ATOM 3224 C C . PHE B 1 100 ? 1.647 4.125 -15.328 1 97.19 100 PHE B C 1
ATOM 3226 O O . PHE B 1 100 ? 1.441 4.219 -16.547 1 97.19 100 PHE B O 1
ATOM 3233 N N . TYR B 1 101 ? 2.098 5.086 -14.602 1 97.56 101 TYR B N 1
ATOM 3234 C CA . TYR B 1 101 ? 2.35 6.414 -15.148 1 97.56 101 TYR B CA 1
ATOM 3235 C C . TYR B 1 101 ? 3.436 6.367 -16.219 1 97.56 101 TYR B C 1
ATOM 3237 O O . TYR B 1 101 ? 3.234 6.848 -17.344 1 97.56 101 TYR B O 1
ATOM 3245 N N . VAL B 1 102 ? 4.531 5.75 -15.898 1 97.56 102 VAL B N 1
ATOM 3246 C CA . VAL B 1 102 ? 5.695 5.781 -16.781 1 97.56 102 VAL B CA 1
ATOM 3247 C C . VAL B 1 102 ? 5.422 4.949 -18.031 1 97.56 102 VAL B C 1
ATOM 3249 O O . VAL B 1 102 ? 5.855 5.305 -19.125 1 97.56 102 VAL B O 1
ATOM 3252 N N . THR B 1 103 ? 4.781 3.805 -17.844 1 97.44 103 THR B N 1
ATOM 3253 C CA . THR B 1 103 ? 4.496 2.959 -19 1 97.44 103 THR B CA 1
ATOM 3254 C C . THR B 1 103 ? 3.578 3.678 -19.984 1 97.44 103 THR B C 1
ATOM 3256 O O . THR B 1 103 ? 3.777 3.604 -21.203 1 97.44 103 THR B O 1
ATOM 3259 N N . LYS B 1 104 ? 2.6 4.387 -19.5 1 96.25 104 LYS B N 1
ATOM 3260 C CA . LYS B 1 104 ? 1.708 5.164 -20.359 1 96.25 104 LYS B CA 1
ATOM 3261 C C . LYS B 1 104 ? 2.453 6.32 -21.016 1 96.25 104 LYS B C 1
ATOM 3263 O O . LYS B 1 104 ? 2.367 6.508 -22.234 1 96.25 104 LYS B O 1
ATOM 3268 N N . ARG B 1 105 ? 3.137 7.059 -20.266 1 96.12 105 ARG B N 1
ATOM 3269 C CA . ARG B 1 105 ? 3.859 8.234 -20.75 1 96.12 105 ARG B CA 1
ATOM 3270 C C . ARG B 1 105 ? 4.836 7.867 -21.859 1 96.12 105 ARG B C 1
ATOM 3272 O O . ARG B 1 105 ? 4.934 8.57 -22.859 1 96.12 105 ARG B O 1
ATOM 3279 N N . ASP B 1 106 ? 5.496 6.746 -21.609 1 96.94 106 ASP B N 1
ATOM 3280 C CA . ASP B 1 106 ? 6.59 6.383 -22.516 1 96.94 106 ASP B CA 1
ATOM 3281 C C . ASP B 1 106 ? 6.105 5.473 -23.641 1 96.94 106 ASP B C 1
ATOM 3283 O O . ASP B 1 106 ? 6.887 5.082 -24.5 1 96.94 106 ASP B O 1
ATOM 3287 N N . GLY B 1 107 ? 4.902 5.039 -23.625 1 96.75 107 GLY B N 1
ATOM 3288 C CA . GLY B 1 107 ? 4.289 4.348 -24.75 1 96.75 107 GLY B CA 1
ATOM 3289 C C . GLY B 1 107 ? 4.523 2.85 -24.734 1 96.75 107 GLY B C 1
ATOM 3290 O O . GLY B 1 107 ? 4.617 2.215 -25.781 1 96.75 107 GLY B O 1
ATOM 3291 N N . TYR B 1 108 ? 4.773 2.305 -23.531 1 96.75 108 TYR B N 1
ATOM 3292 C CA . TYR B 1 108 ? 4.84 0.852 -23.422 1 96.75 108 TYR B CA 1
ATOM 3293 C C . TYR B 1 108 ? 3.441 0.244 -23.406 1 96.75 108 TYR B C 1
ATOM 3295 O O . TYR B 1 108 ? 2.541 0.772 -22.734 1 96.75 108 TYR B O 1
ATOM 3303 N N . ASN B 1 109 ? 3.191 -0.82 -24.109 1 93.56 109 ASN B N 1
ATOM 3304 C CA . ASN B 1 109 ? 1.868 -1.428 -24.219 1 93.56 109 ASN B CA 1
ATOM 3305 C C . ASN B 1 109 ? 1.811 -2.768 -23.484 1 93.56 109 ASN B C 1
ATOM 3307 O O . ASN B 1 109 ? 1.258 -3.738 -24.016 1 93.56 109 ASN B O 1
ATOM 3311 N N . PHE B 1 110 ? 2.316 -2.811 -22.312 1 96.25 110 PHE B N 1
ATOM 3312 C CA . PHE B 1 110 ? 2.287 -4.02 -21.484 1 96.25 110 PHE B CA 1
ATOM 3313 C C . PHE B 1 110 ? 0.895 -4.254 -20.922 1 96.25 110 PHE B C 1
ATOM 3315 O O . PHE B 1 110 ? 0.172 -3.299 -20.625 1 96.25 110 PHE B O 1
ATOM 3322 N N . LYS B 1 111 ? 0.448 -5.516 -20.859 1 98.44 111 LYS B N 1
ATOM 3323 C CA . LYS B 1 111 ? -0.63 -5.844 -19.938 1 98.44 111 LYS B CA 1
ATOM 3324 C C . LYS B 1 111 ? -0.138 -5.824 -18.484 1 98.44 111 LYS B C 1
ATOM 3326 O O . LYS B 1 111 ? 0.791 -6.551 -18.125 1 98.44 111 LYS B O 1
ATOM 3331 N N . LEU B 1 112 ? -0.751 -4.98 -17.672 1 98.5 112 LEU B N 1
ATOM 3332 C CA . LEU B 1 112 ? -0.302 -4.82 -16.297 1 98.5 112 LEU B CA 1
ATOM 3333 C C . LEU B 1 112 ? -1.252 -5.523 -15.32 1 98.5 112 LEU B C 1
ATOM 3335 O O . LEU B 1 112 ? -2.473 -5.426 -15.469 1 98.5 112 LEU B O 1
ATOM 3339 N N . ILE B 1 113 ? -0.685 -6.266 -14.453 1 98.5 113 ILE B N 1
ATOM 3340 C CA . ILE B 1 113 ? -1.407 -6.836 -13.32 1 98.5 113 ILE B CA 1
ATOM 3341 C C . ILE B 1 113 ? -1.024 -6.098 -12.039 1 98.5 113 ILE B C 1
ATOM 3343 O O . ILE B 1 113 ? 0.161 -5.938 -11.742 1 98.5 113 ILE B O 1
ATOM 3347 N N . TYR B 1 114 ? -2.045 -5.59 -11.328 1 97.5 114 TYR B N 1
ATOM 3348 C CA . TYR B 1 114 ? -1.736 -4.84 -10.117 1 97.5 114 TYR B CA 1
ATOM 3349 C C . TYR B 1 114 ? -1.569 -5.773 -8.93 1 97.5 114 TYR B C 1
ATOM 3351 O O . TYR B 1 114 ? -2.447 -6.59 -8.641 1 97.5 114 TYR B O 1
ATOM 3359 N N . ASP B 1 115 ? -0.358 -5.598 -8.258 1 93.25 115 ASP B N 1
ATOM 3360 C CA . ASP B 1 115 ? -0.065 -6.457 -7.117 1 93.25 115 ASP B CA 1
ATOM 3361 C C . ASP B 1 115 ? 0.639 -5.676 -6.008 1 93.25 115 ASP B C 1
ATOM 3363 O O . ASP B 1 115 ? 1.835 -5.395 -6.102 1 93.25 115 ASP B O 1
ATOM 3367 N N . THR B 1 116 ? -0.099 -5.293 -4.996 1 77.12 116 THR B N 1
ATOM 3368 C CA . THR B 1 116 ? 0.535 -4.859 -3.756 1 77.12 116 THR B CA 1
ATOM 3369 C C . THR B 1 116 ? 0.091 -5.734 -2.59 1 77.12 116 THR B C 1
ATOM 3371 O O . THR B 1 116 ? 0.008 -5.27 -1.451 1 77.12 116 THR B O 1
ATOM 3374 N N . SER B 1 117 ? 0.032 -7.098 -2.732 1 58.53 117 SER B N 1
ATOM 3375 C CA . SER B 1 117 ? -0.378 -8.289 -1.996 1 58.53 117 SER B CA 1
ATOM 3376 C C . SER B 1 117 ? -1.18 -7.922 -0.751 1 58.53 117 SER B C 1
ATOM 3378 O O . SER B 1 117 ? -2.121 -8.625 -0.382 1 58.53 117 SER B O 1
ATOM 3380 N N . VAL B 1 118 ? -1.04 -6.836 -0.105 1 60.53 118 VAL B N 1
ATOM 3381 C CA . VAL B 1 118 ? -1.764 -6.641 1.146 1 60.53 118 VAL B CA 1
ATOM 3382 C C . VAL B 1 118 ? -2.695 -5.438 1.023 1 60.53 118 VAL B C 1
ATOM 3384 O O . VAL B 1 118 ? -3.367 -5.062 1.986 1 60.53 118 VAL B O 1
ATOM 3387 N N . PHE B 1 119 ? -3.031 -5.152 -0.26 1 77.62 119 PHE B N 1
ATOM 3388 C CA . PHE B 1 119 ? -3.73 -3.877 -0.329 1 77.62 119 PHE B CA 1
ATOM 3389 C C . PHE B 1 119 ? -5.039 -4.016 -1.099 1 77.62 119 PHE B C 1
ATOM 3391 O O . PHE B 1 119 ? -5.875 -3.111 -1.077 1 77.62 119 PHE B O 1
ATOM 3398 N N . VAL B 1 120 ? -5.281 -5.227 -1.714 1 92.25 120 VAL B N 1
ATOM 3399 C CA . VAL B 1 120 ? -6.516 -5.309 -2.488 1 92.25 120 VAL B CA 1
ATOM 3400 C C . VAL B 1 120 ? -7.508 -6.227 -1.781 1 92.25 120 VAL B C 1
ATOM 3402 O O . VAL B 1 120 ? -7.434 -7.453 -1.913 1 92.25 120 VAL B O 1
ATOM 3405 N N . THR B 1 121 ? -8.477 -5.605 -1.091 1 91.88 121 THR B N 1
ATOM 3406 C CA . THR B 1 121 ? -9.367 -6.355 -0.212 1 91.88 121 THR B CA 1
ATOM 3407 C C . THR B 1 121 ? -10.828 -6.125 -0.598 1 91.88 121 THR B C 1
ATOM 3409 O O . THR B 1 121 ? -11.734 -6.617 0.072 1 91.88 121 THR B O 1
ATOM 3412 N N . SER B 1 122 ? -11.086 -5.398 -1.687 1 94.81 122 SER B N 1
ATOM 3413 C CA . SER B 1 122 ? -12.453 -5.141 -2.131 1 94.81 122 SER B CA 1
ATOM 3414 C C . SER B 1 122 ? -12.539 -5.094 -3.652 1 94.81 122 SER B C 1
ATOM 3416 O O . SER B 1 122 ? -11.547 -4.828 -4.328 1 94.81 122 SER B O 1
ATOM 3418 N N . SER B 1 123 ? -13.75 -5.344 -4.121 1 98.06 123 SER B N 1
ATOM 3419 C CA . SER B 1 123 ? -13.992 -5.281 -5.559 1 98.06 123 SER B CA 1
ATOM 3420 C C . SER B 1 123 ? -13.781 -3.867 -6.094 1 98.06 123 SER B C 1
ATOM 3422 O O . SER B 1 123 ? -13.383 -3.688 -7.246 1 98.06 123 SER B O 1
ATOM 3424 N N . ARG B 1 124 ? -14 -2.895 -5.289 1 97.69 124 ARG B N 1
ATOM 3425 C CA . ARG B 1 124 ? -13.883 -1.514 -5.746 1 97.69 124 ARG B CA 1
ATOM 3426 C C . ARG B 1 124 ? -12.422 -1.16 -6.043 1 97.69 124 ARG B C 1
ATOM 3428 O O . ARG B 1 124 ? -12.141 -0.394 -6.965 1 97.69 124 ARG B O 1
ATOM 3435 N N . GLN B 1 125 ? -11.523 -1.707 -5.281 1 96.81 125 GLN B N 1
ATOM 3436 C CA . GLN B 1 125 ? -10.109 -1.529 -5.598 1 96.81 125 GLN B CA 1
ATOM 3437 C C . GLN B 1 125 ? -9.758 -2.178 -6.934 1 96.81 125 GLN B C 1
ATOM 3439 O O . GLN B 1 125 ? -9.102 -1.561 -7.773 1 96.81 125 GLN B O 1
ATOM 3444 N N . VAL B 1 126 ? -10.219 -3.424 -7.086 1 97.75 126 VAL B N 1
ATOM 3445 C CA . VAL B 1 126 ? -9.969 -4.141 -8.328 1 97.75 126 VAL B CA 1
ATOM 3446 C C . VAL B 1 126 ? -10.508 -3.336 -9.508 1 97.75 126 VAL B C 1
ATOM 3448 O O . VAL B 1 126 ? -9.812 -3.146 -10.508 1 97.75 126 VAL B O 1
ATOM 3451 N N . ASN B 1 127 ? -11.68 -2.854 -9.367 1 98.38 127 ASN B N 1
ATOM 3452 C CA . ASN B 1 127 ? -12.336 -2.117 -10.438 1 98.38 127 ASN B CA 1
ATOM 3453 C C . ASN B 1 127 ? -11.633 -0.796 -10.727 1 98.38 127 ASN B C 1
ATOM 3455 O O . ASN B 1 127 ? -11.508 -0.392 -11.883 1 98.38 127 ASN B O 1
ATOM 3459 N N . PHE B 1 128 ? -11.156 -0.182 -9.703 1 97.69 128 PHE B N 1
ATOM 3460 C CA . PHE B 1 128 ? -10.383 1.038 -9.914 1 97.69 128 PHE B CA 1
ATOM 3461 C C . PHE B 1 128 ? -9.164 0.766 -10.781 1 97.69 128 PHE B C 1
ATOM 3463 O O . PHE B 1 128 ? -8.945 1.442 -11.789 1 97.69 128 PHE B O 1
ATOM 3470 N N . TRP B 1 129 ? -8.375 -0.164 -10.391 1 97.56 129 TRP B N 1
ATOM 3471 C CA . TRP B 1 129 ? -7.145 -0.449 -11.117 1 97.56 129 TRP B CA 1
ATOM 3472 C C . TRP B 1 129 ? -7.445 -0.913 -12.539 1 97.56 129 TRP B C 1
ATOM 3474 O O . TRP B 1 129 ? -6.734 -0.55 -13.477 1 97.56 129 TRP B O 1
ATOM 3484 N N . GLY B 1 130 ? -8.469 -1.677 -12.688 1 98 130 GLY B N 1
ATOM 3485 C CA . GLY B 1 130 ? -8.898 -2.084 -14.016 1 98 130 GLY B CA 1
ATOM 3486 C C . GLY B 1 130 ? -9.25 -0.914 -14.914 1 98 130 GLY B C 1
ATOM 3487 O O . GLY B 1 130 ? -8.867 -0.891 -16.078 1 98 130 GLY B O 1
ATOM 3488 N N . GLN B 1 131 ? -9.859 0.062 -14.352 1 97.56 131 GLN B N 1
ATOM 3489 C CA . GLN B 1 131 ? -10.266 1.244 -15.109 1 97.56 131 GLN B CA 1
ATOM 3490 C C . GLN B 1 131 ? -9.07 2.139 -15.414 1 97.56 131 GLN B C 1
ATOM 3492 O O . GLN B 1 131 ? -9.148 3.023 -16.266 1 97.56 131 GLN B O 1
ATOM 3497 N N . HIS B 1 132 ? -8.023 1.833 -14.734 1 96.69 132 HIS B N 1
ATOM 3498 C CA . HIS B 1 132 ? -6.891 2.746 -14.859 1 96.69 132 HIS B CA 1
ATOM 3499 C C . HIS B 1 132 ? -5.637 2.012 -15.328 1 96.69 132 HIS B C 1
ATOM 3501 O O . HIS B 1 132 ? -4.523 2.379 -14.953 1 96.69 132 HIS B O 1
ATOM 3507 N N . GLY B 1 133 ? -5.812 0.918 -16 1 96.44 133 GLY B N 1
ATOM 3508 C CA . GLY B 1 133 ? -4.68 0.412 -16.766 1 96.44 133 GLY B CA 1
ATOM 3509 C C . GLY B 1 133 ? -4.344 -1.032 -16.438 1 96.44 133 GLY B C 1
ATOM 3510 O O . GLY B 1 133 ? -3.613 -1.687 -17.188 1 96.44 133 GLY B O 1
ATOM 3511 N N . ALA B 1 134 ? -4.883 -1.576 -15.352 1 97.88 134 ALA B N 1
ATOM 3512 C CA . ALA B 1 134 ? -4.617 -2.977 -15.039 1 97.88 134 ALA B CA 1
ATOM 3513 C C . ALA B 1 134 ? -5.594 -3.898 -15.758 1 97.88 134 ALA B C 1
ATOM 3515 O O . ALA B 1 134 ? -6.777 -3.572 -15.898 1 97.88 134 ALA B O 1
ATOM 3516 N N . VAL B 1 135 ? -5.102 -5.055 -16.141 1 98.5 135 VAL B N 1
ATOM 3517 C CA . VAL B 1 135 ? -5.992 -6.023 -16.766 1 98.5 135 VAL B CA 1
ATOM 3518 C C . VAL B 1 135 ? -6.453 -7.047 -15.734 1 98.5 135 VAL B C 1
ATOM 3520 O O . VAL B 1 135 ? -7.395 -7.805 -15.977 1 98.5 135 VAL B O 1
ATOM 3523 N N . GLU B 1 136 ? -5.793 -7.059 -14.648 1 98.19 136 GLU B N 1
ATOM 3524 C CA . GLU B 1 136 ? -6.004 -7.996 -13.547 1 98.19 136 GLU B CA 1
ATOM 3525 C C . GLU B 1 136 ? -5.418 -7.461 -12.242 1 98.19 136 GLU B C 1
ATOM 3527 O O . GLU B 1 136 ? -4.543 -6.594 -12.258 1 98.19 136 GLU B O 1
ATOM 3532 N N . SER B 1 137 ? -5.992 -7.887 -11.125 1 98 137 SER B N 1
ATOM 3533 C CA . SER B 1 137 ? -5.438 -7.523 -9.828 1 98 137 SER B CA 1
ATOM 3534 C C . SER B 1 137 ? -5.246 -8.758 -8.945 1 98 137 SER B C 1
ATOM 3536 O O . SER B 1 137 ? -6.062 -9.68 -8.969 1 98 137 SER B O 1
ATOM 3538 N N . VAL B 1 138 ? -4.188 -8.719 -8.18 1 97.12 138 VAL B N 1
ATOM 3539 C CA . VAL B 1 138 ? -3.934 -9.789 -7.215 1 97.12 138 VAL B CA 1
ATOM 3540 C C . VAL B 1 138 ? -4.629 -9.477 -5.895 1 97.12 138 VAL B C 1
ATOM 3542 O O . VAL B 1 138 ? -4.43 -8.398 -5.324 1 97.12 138 VAL B O 1
ATOM 3545 N N . LEU B 1 139 ? -5.41 -10.383 -5.41 1 96.06 139 LEU B N 1
ATOM 3546 C CA . LEU B 1 139 ? -6.148 -10.164 -4.168 1 96.06 139 LEU B CA 1
ATOM 3547 C C . LEU B 1 139 ? -5.258 -10.414 -2.957 1 96.06 139 LEU B C 1
ATOM 3549 O O . LEU B 1 139 ? -4.363 -11.266 -3.002 1 96.06 139 LEU B O 1
ATOM 3553 N N . ALA B 1 140 ? -5.602 -9.648 -1.892 1 89.69 140 ALA B N 1
ATOM 3554 C CA . ALA B 1 140 ? -4.973 -9.898 -0.597 1 89.69 140 ALA B CA 1
ATOM 3555 C C . ALA B 1 140 ? -5.258 -11.312 -0.11 1 89.69 140 ALA B C 1
ATOM 3557 O O . ALA B 1 140 ? -6.254 -11.922 -0.499 1 89.69 140 ALA B O 1
ATOM 3558 N N . ARG B 1 141 ? -4.398 -11.789 0.712 1 87.44 141 ARG B N 1
ATOM 3559 C CA . ARG B 1 141 ? -4.531 -13.141 1.23 1 87.44 141 ARG B CA 1
ATOM 3560 C C . ARG B 1 141 ? -5.387 -13.164 2.49 1 87.44 141 ARG B C 1
ATOM 3562 O O . ARG B 1 141 ? -5.844 -14.227 2.918 1 87.44 141 ARG B O 1
ATOM 3569 N N . GLU B 1 142 ? -5.691 -12.031 3.035 1 81.38 142 GLU B N 1
ATOM 3570 C CA . GLU B 1 142 ? -6.418 -11.914 4.297 1 81.38 142 GLU B CA 1
ATOM 3571 C C . GLU B 1 142 ? -7.883 -11.562 4.062 1 81.38 142 GLU B C 1
ATOM 3573 O O . GLU B 1 142 ? -8.391 -10.578 4.605 1 81.38 142 GLU B O 1
ATOM 3578 N N . ILE B 1 143 ? -8.523 -12.414 3.293 1 89.19 143 ILE B N 1
ATOM 3579 C CA . ILE B 1 143 ? -9.945 -12.203 3.01 1 89.19 143 ILE B CA 1
ATOM 3580 C C . ILE B 1 143 ? -10.727 -13.477 3.332 1 89.19 143 ILE B C 1
ATOM 3582 O O . ILE B 1 143 ? -10.508 -14.516 2.713 1 89.19 143 ILE B O 1
ATOM 3586 N N . PRO B 1 144 ? -11.633 -13.398 4.25 1 89.56 144 PRO B N 1
ATOM 3587 C CA . PRO B 1 144 ? -12.508 -14.547 4.52 1 89.56 144 PRO B CA 1
ATOM 3588 C C . PRO B 1 144 ? -13.398 -14.898 3.334 1 89.56 144 PRO B C 1
ATOM 3590 O O . PRO B 1 144 ? -13.734 -14.031 2.529 1 89.56 144 PRO B O 1
ATOM 3593 N N . SER B 1 145 ? -13.812 -16.156 3.291 1 94.69 145 SER B N 1
ATOM 3594 C CA . SER B 1 145 ? -14.562 -16.672 2.146 1 94.69 145 SER B CA 1
ATOM 3595 C C . SER B 1 145 ? -15.844 -15.875 1.921 1 94.69 145 SER B C 1
ATOM 3597 O O . SER B 1 145 ? -16.172 -15.531 0.785 1 94.69 145 SER B O 1
ATOM 3599 N N . ALA B 1 146 ? -16.578 -15.578 2.998 1 92.75 146 ALA B N 1
ATOM 3600 C CA . ALA B 1 146 ? -17.828 -14.852 2.855 1 92.75 146 ALA B CA 1
ATOM 3601 C C . ALA B 1 146 ? -17.625 -13.5 2.174 1 92.75 146 ALA B C 1
ATOM 3603 O O . ALA B 1 146 ? -18.391 -13.117 1.292 1 92.75 146 ALA B O 1
ATOM 3604 N N . GLU B 1 147 ? -16.594 -12.82 2.518 1 93.06 147 GLU B N 1
ATOM 3605 C CA . GLU B 1 147 ? -16.234 -11.547 1.899 1 93.06 147 GLU B CA 1
ATOM 3606 C C . GLU B 1 147 ? -15.734 -11.75 0.473 1 93.06 147 GLU B C 1
ATOM 3608 O O . GLU B 1 147 ? -16.047 -10.953 -0.417 1 93.06 147 GLU B O 1
ATOM 3613 N N . LEU B 1 148 ? -14.977 -12.766 0.331 1 95.75 148 LEU B N 1
ATOM 3614 C CA . LEU B 1 148 ? -14.398 -13.086 -0.97 1 95.75 148 LEU B CA 1
ATOM 3615 C C . LEU B 1 148 ? -15.484 -13.32 -2.01 1 95.75 148 LEU B C 1
ATOM 3617 O O . LEU B 1 148 ? -15.375 -12.852 -3.146 1 95.75 148 LEU B O 1
ATOM 3621 N N . PHE B 1 149 ? -16.516 -13.992 -1.629 1 96.94 149 PHE B N 1
ATOM 3622 C CA . PHE B 1 149 ? -17.594 -14.297 -2.564 1 96.94 149 PHE B CA 1
ATOM 3623 C C . PHE B 1 149 ? -18.406 -13.039 -2.895 1 96.94 149 PHE B C 1
ATOM 3625 O O . PHE B 1 149 ? -18.781 -12.828 -4.047 1 96.94 149 PHE B O 1
ATOM 3632 N N . THR B 1 150 ? -18.625 -12.211 -1.909 1 96.56 150 THR B N 1
ATOM 3633 C CA . THR B 1 150 ? -19.281 -10.938 -2.172 1 96.56 150 THR B CA 1
ATOM 3634 C C . THR B 1 150 ? -18.422 -10.07 -3.092 1 96.56 150 THR B C 1
ATOM 3636 O O . THR B 1 150 ? -18.938 -9.445 -4.02 1 96.56 150 THR B O 1
ATOM 3639 N N . LEU B 1 151 ? -17.203 -10.062 -2.809 1 97.38 151 LEU B N 1
ATOM 3640 C CA . LEU B 1 151 ? -16.234 -9.359 -3.648 1 97.38 151 LEU B CA 1
ATOM 3641 C C . LEU B 1 151 ? -16.312 -9.852 -5.09 1 97.38 151 LEU B C 1
ATOM 3643 O O . LEU B 1 151 ? -16.422 -9.047 -6.02 1 97.38 151 LEU B O 1
ATOM 3647 N N . ALA B 1 152 ? -16.344 -11.117 -5.297 1 97.94 152 ALA B N 1
ATOM 3648 C CA . ALA B 1 152 ? -16.328 -11.742 -6.617 1 97.94 152 ALA B CA 1
ATOM 3649 C C . ALA B 1 152 ? -17.562 -11.344 -7.43 1 97.94 152 ALA B C 1
ATOM 3651 O O . ALA B 1 152 ? -17.453 -11.117 -8.641 1 97.94 152 ALA B O 1
ATOM 3652 N N . GLU B 1 153 ? -18.656 -11.188 -6.793 1 97.44 153 GLU B N 1
ATOM 3653 C CA . GLU B 1 153 ? -19.906 -10.867 -7.461 1 97.44 153 GLU B CA 1
ATOM 3654 C C . GLU B 1 153 ? -19.875 -9.453 -8.039 1 97.44 153 GLU B C 1
ATOM 3656 O O . GLU B 1 153 ? -20.672 -9.117 -8.914 1 97.44 153 GLU B O 1
ATOM 3661 N N . ASN B 1 154 ? -18.938 -8.68 -7.586 1 97.44 154 ASN B N 1
ATOM 3662 C CA . ASN B 1 154 ? -18.938 -7.27 -7.953 1 97.44 154 ASN B CA 1
ATOM 3663 C C . ASN B 1 154 ? -17.734 -6.922 -8.828 1 97.44 154 ASN B C 1
ATOM 3665 O O . ASN B 1 154 ? -17.484 -5.75 -9.133 1 97.44 154 ASN B O 1
ATOM 3669 N N . LEU B 1 155 ? -17.016 -7.875 -9.258 1 98.12 155 LEU B N 1
ATOM 3670 C CA . LEU B 1 155 ? -15.805 -7.648 -10.047 1 98.12 155 LEU B CA 1
ATOM 3671 C C . LEU B 1 155 ? -16.156 -7.258 -11.477 1 98.12 155 LEU B C 1
ATOM 3673 O O . LEU B 1 155 ? -16.984 -7.906 -12.117 1 98.12 155 LEU B O 1
ATOM 3677 N N . GLU B 1 156 ? -15.508 -6.219 -11.977 1 98 156 GLU B N 1
ATOM 3678 C CA . GLU B 1 156 ? -15.586 -5.824 -13.375 1 98 156 GLU B CA 1
ATOM 3679 C C . GLU B 1 156 ? -14.359 -6.301 -14.148 1 98 156 GLU B C 1
ATOM 3681 O O . GLU B 1 156 ? -14.359 -6.316 -15.383 1 98 156 GLU B O 1
ATOM 3686 N N . PHE B 1 157 ? -13.297 -6.66 -13.453 1 98.19 157 PHE B N 1
ATOM 3687 C CA . PHE B 1 157 ? -12.031 -7.148 -13.984 1 98.19 157 PHE B CA 1
ATOM 3688 C C . PHE B 1 157 ? -11.594 -8.414 -13.258 1 98.19 157 PHE B C 1
ATOM 3690 O O . PHE B 1 157 ? -11.992 -8.648 -12.109 1 98.19 157 PHE B O 1
ATOM 3697 N N . PRO B 1 158 ? -10.727 -9.227 -13.875 1 97.56 158 PRO B N 1
ATOM 3698 C CA . PRO B 1 158 ? -10.281 -10.461 -13.234 1 97.56 158 PRO B CA 1
ATOM 3699 C C . PRO B 1 158 ? -9.445 -10.195 -11.977 1 97.56 158 PRO B C 1
ATOM 3701 O O . PRO B 1 158 ? -8.797 -9.156 -11.867 1 97.56 158 PRO B O 1
ATOM 3704 N N . ALA B 1 159 ? -9.555 -11.141 -11.094 1 97.94 159 ALA B N 1
ATOM 3705 C CA . ALA B 1 159 ? -8.734 -11.117 -9.883 1 97.94 159 ALA B CA 1
ATOM 3706 C C . ALA B 1 159 ? -8 -12.445 -9.688 1 97.94 159 ALA B C 1
ATOM 3708 O O . ALA B 1 159 ? -8.555 -13.516 -9.945 1 97.94 159 ALA B O 1
ATOM 3709 N N . GLU B 1 160 ? -6.801 -12.328 -9.258 1 98.12 160 GLU B N 1
ATOM 3710 C CA . GLU B 1 160 ? -5.965 -13.5 -8.992 1 98.12 160 GLU B CA 1
ATOM 3711 C C . GLU B 1 160 ? -5.98 -13.867 -7.516 1 98.12 160 GLU B C 1
ATOM 3713 O O . GLU B 1 160 ? -5.902 -13 -6.648 1 98.12 160 GLU B O 1
ATOM 3718 N N . VAL B 1 161 ? -6.078 -15.148 -7.258 1 97.44 161 VAL B N 1
ATOM 3719 C CA . VAL B 1 161 ? -6.07 -15.68 -5.898 1 97.44 161 VAL B CA 1
ATOM 3720 C C . VAL B 1 161 ? -4.879 -16.625 -5.719 1 97.44 161 VAL B C 1
ATOM 3722 O O . VAL B 1 161 ? -4.594 -17.453 -6.59 1 97.44 161 VAL B O 1
ATOM 3725 N N . LEU B 1 162 ? -4.164 -16.422 -4.613 1 97.25 162 LEU B N 1
ATOM 3726 C CA . LEU B 1 162 ? -3.148 -17.406 -4.242 1 97.25 162 LEU B CA 1
ATOM 3727 C C . LEU B 1 162 ? -3.789 -18.703 -3.75 1 97.25 162 LEU B C 1
ATOM 3729 O O . LEU B 1 162 ? -4.496 -18.703 -2.738 1 97.25 162 LEU B O 1
ATOM 3733 N N . VAL B 1 163 ? -3.477 -19.781 -4.438 1 98.5 163 VAL B N 1
ATOM 3734 C CA . VAL B 1 163 ? -4.141 -21.016 -4.035 1 98.5 163 VAL B CA 1
ATOM 3735 C C . VAL B 1 163 ? -3.129 -21.953 -3.383 1 98.5 163 VAL B C 1
ATOM 3737 O O . VAL B 1 163 ? -3.51 -22.906 -2.707 1 98.5 163 VAL B O 1
ATOM 3740 N N . TYR B 1 164 ? -1.839 -21.688 -3.621 1 98.5 164 TYR B N 1
ATOM 3741 C CA . TYR B 1 164 ? -0.786 -22.422 -2.936 1 98.5 164 TYR B CA 1
ATOM 3742 C C . TYR B 1 164 ? 0.45 -21.562 -2.734 1 98.5 164 TYR B C 1
ATOM 3744 O O . TYR B 1 164 ? 0.923 -20.906 -3.674 1 98.5 164 TYR B O 1
ATOM 3752 N N . GLY B 1 165 ? 0.942 -21.578 -1.53 1 96.12 165 GLY B N 1
ATOM 3753 C CA . GLY B 1 165 ? 2.223 -20.922 -1.31 1 96.12 165 GLY B CA 1
ATOM 3754 C C . GLY B 1 165 ? 2.229 -20.016 -0.096 1 96.12 165 GLY B C 1
ATOM 3755 O O . GLY B 1 165 ? 1.285 -20.031 0.698 1 96.12 165 GLY B O 1
ATOM 3756 N N . ALA B 1 166 ? 3.297 -19.312 0.045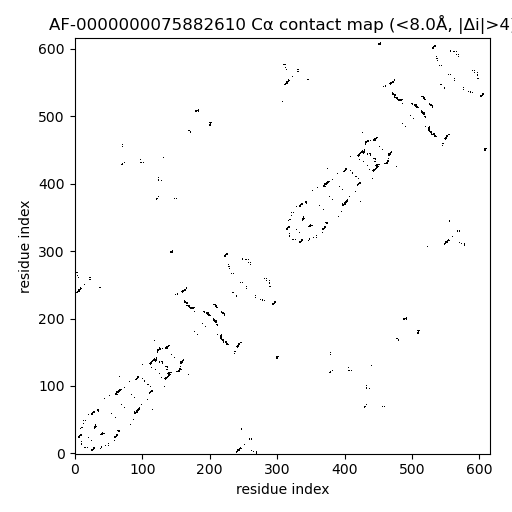 1 88.75 166 ALA B N 1
ATOM 3757 C CA . ALA B 1 166 ? 3.557 -18.531 1.248 1 88.75 166 ALA B CA 1
ATOM 3758 C C . ALA B 1 166 ? 2.758 -17.234 1.235 1 88.75 166 ALA B C 1
ATOM 3760 O O . ALA B 1 166 ? 2.469 -16.672 0.169 1 88.75 166 ALA B O 1
ATOM 3761 N N . SER B 1 167 ? 2.441 -16.797 2.438 1 84 167 SER B N 1
ATOM 3762 C CA . SER B 1 167 ? 1.749 -15.523 2.609 1 84 167 SER B CA 1
ATOM 3763 C C . SER B 1 167 ? 2.57 -14.555 3.459 1 84 167 SER B C 1
ATOM 3765 O O . SER B 1 167 ? 3.031 -14.914 4.543 1 84 167 SER B O 1
ATOM 3767 N N . VAL B 1 168 ? 2.688 -13.375 2.896 1 75 168 VAL B N 1
ATOM 3768 C CA . VAL B 1 168 ? 3.422 -12.336 3.609 1 75 168 VAL B CA 1
ATOM 3769 C C . VAL B 1 168 ? 2.479 -11.578 4.539 1 75 168 VAL B C 1
ATOM 3771 O O . VAL B 1 168 ? 1.343 -11.273 4.168 1 75 168 VAL B O 1
ATOM 3774 N N . ILE B 1 169 ? 2.936 -11.289 5.754 1 68.44 169 ILE B N 1
ATOM 3775 C CA . ILE B 1 169 ? 2.074 -10.586 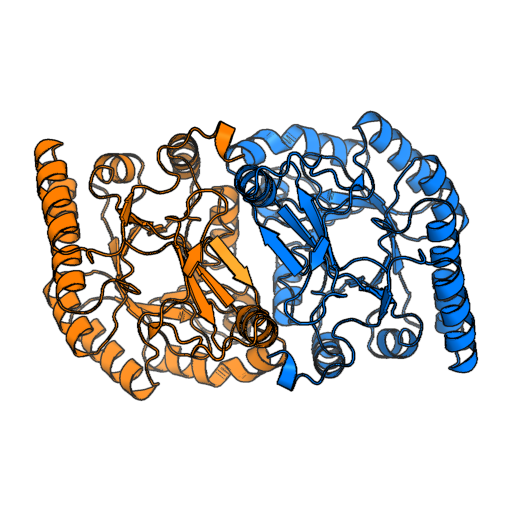6.699 1 68.44 169 ILE B CA 1
ATOM 3776 C C . ILE B 1 169 ? 2.627 -9.188 6.957 1 68.44 169 ILE B C 1
ATOM 3778 O O . ILE B 1 169 ? 1.906 -8.305 7.43 1 68.44 169 ILE B O 1
ATOM 3782 N N . HIS B 1 170 ? 3.881 -9.07 6.762 1 66.94 170 HIS B N 1
ATOM 3783 C CA . HIS B 1 170 ? 4.5 -7.777 7.039 1 66.94 170 HIS B CA 1
ATOM 3784 C C . HIS B 1 170 ? 5.66 -7.508 6.082 1 66.94 170 HIS B C 1
ATOM 3786 O O . HIS B 1 170 ? 6.434 -8.414 5.766 1 66.94 170 HIS B O 1
ATOM 3792 N N . HIS B 1 171 ? 5.68 -6.348 5.566 1 66.75 171 HIS B N 1
ATOM 3793 C CA . HIS B 1 171 ? 6.805 -5.863 4.77 1 66.75 171 HIS B CA 1
ATOM 3794 C C . HIS B 1 171 ? 7.285 -4.504 5.266 1 66.75 171 HIS B C 1
ATOM 3796 O O . HIS B 1 171 ? 6.539 -3.523 5.219 1 66.75 171 HIS B O 1
ATOM 3802 N N . SER B 1 172 ? 8.43 -4.555 5.852 1 64.5 172 SER B N 1
ATOM 3803 C CA . SER B 1 172 ? 9.078 -3.307 6.238 1 64.5 172 SER B CA 1
ATOM 3804 C C . SER B 1 172 ? 10.102 -2.867 5.195 1 64.5 172 SER B C 1
ATOM 3806 O O . SER B 1 172 ? 10.977 -3.645 4.809 1 64.5 172 SER B O 1
ATOM 3808 N N . LYS B 1 173 ? 9.938 -1.782 4.703 1 63.44 173 LYS B N 1
ATOM 3809 C CA . LYS B 1 173 ? 10.883 -1.268 3.715 1 63.44 173 LYS B CA 1
ATOM 3810 C C . LYS B 1 173 ? 12.234 -0.968 4.348 1 63.44 173 LYS B C 1
ATOM 3812 O O . LYS B 1 173 ? 13.188 -0.613 3.65 1 63.44 173 LYS B O 1
ATOM 3817 N N . ARG B 1 174 ? 12.266 -1.137 5.688 1 59.19 174 ARG B N 1
ATOM 3818 C CA . ARG B 1 174 ? 13.516 -0.994 6.43 1 59.19 174 ARG B CA 1
ATOM 3819 C C . ARG B 1 174 ? 14.094 -2.357 6.797 1 59.19 174 ARG B C 1
ATOM 3821 O O . ARG B 1 174 ? 13.344 -3.318 7 1 59.19 174 ARG B O 1
ATOM 3828 N N . PRO B 1 175 ? 15.43 -2.406 6.66 1 52.16 175 PRO B N 1
ATOM 3829 C CA . PRO B 1 175 ? 16.047 -3.646 7.133 1 52.16 175 PRO B CA 1
ATOM 3830 C C . PRO B 1 175 ? 15.906 -3.84 8.641 1 52.16 175 PRO B C 1
ATOM 3832 O O . PRO B 1 175 ? 16.859 -3.598 9.391 1 52.16 175 PRO B O 1
ATOM 3835 N N . LEU B 1 176 ? 14.789 -4.289 9.109 1 50.31 176 LEU B N 1
ATOM 3836 C CA . LEU B 1 176 ? 14.477 -4.426 10.523 1 50.31 176 LEU B CA 1
ATOM 3837 C C . LEU B 1 176 ? 15.344 -5.496 11.172 1 50.31 176 LEU B C 1
ATOM 3839 O O . LEU B 1 176 ? 15.719 -5.375 12.344 1 50.31 176 LEU B O 1
ATOM 3843 N N . LEU B 1 177 ? 15.633 -6.555 10.398 1 47.03 177 LEU B N 1
ATOM 3844 C CA . LEU B 1 177 ? 16.391 -7.664 10.961 1 47.03 177 LEU B CA 1
ATOM 3845 C C . LEU B 1 177 ? 17.844 -7.262 11.211 1 47.03 177 LEU B C 1
ATOM 3847 O O . LEU B 1 177 ? 18.406 -7.594 12.258 1 47.03 177 LEU B O 1
ATOM 3851 N N . GLU B 1 178 ? 18.359 -6.734 10.062 1 43.66 178 GLU B N 1
ATOM 3852 C CA . GLU B 1 178 ? 19.734 -6.262 10.289 1 43.66 178 GLU B CA 1
ATOM 3853 C C . GLU B 1 178 ? 19.797 -5.367 11.516 1 43.66 178 GLU B C 1
ATOM 3855 O O . GLU B 1 178 ? 20.75 -5.457 12.305 1 43.66 178 GLU B O 1
ATOM 3860 N N . ASN B 1 179 ? 18.766 -4.637 11.641 1 41.16 179 ASN B N 1
ATOM 3861 C CA . ASN B 1 179 ? 18.719 -3.77 12.812 1 41.16 179 ASN B CA 1
ATOM 3862 C C . ASN B 1 179 ? 18.484 -4.566 14.086 1 41.16 179 ASN B C 1
ATOM 3864 O O . ASN B 1 179 ? 19.078 -4.262 15.133 1 41.16 179 ASN B O 1
ATOM 3868 N N . TYR B 1 180 ? 17.578 -5.484 13.914 1 41.19 180 TYR B N 1
ATOM 3869 C CA . TYR B 1 180 ? 17.312 -6.375 15.039 1 41.19 180 TYR B CA 1
ATOM 3870 C C . TYR B 1 180 ? 18.547 -7.172 15.422 1 41.19 180 TYR B C 1
ATOM 3872 O O . TYR B 1 180 ? 18.891 -7.281 16.609 1 41.19 180 TYR B O 1
ATOM 3880 N N . TYR B 1 181 ? 19.156 -7.871 14.414 1 43.12 181 TYR B N 1
ATOM 3881 C CA . TYR B 1 181 ? 20.344 -8.664 14.703 1 43.12 181 TYR B CA 1
ATOM 3882 C C . TYR B 1 181 ? 21.469 -7.789 15.25 1 43.12 181 TYR B C 1
ATOM 3884 O O . TYR B 1 181 ? 22.219 -8.203 16.141 1 43.12 181 TYR B O 1
ATOM 3892 N N . HIS B 1 182 ? 21.516 -6.727 14.539 1 39.97 182 HIS B N 1
ATOM 3893 C CA . HIS B 1 182 ? 22.516 -5.82 15.102 1 39.97 182 HIS B CA 1
ATOM 3894 C C . HIS B 1 182 ? 22.188 -5.484 16.562 1 39.97 182 HIS B C 1
ATOM 3896 O O . HIS B 1 182 ? 23.094 -5.336 17.375 1 39.97 182 HIS B O 1
ATOM 3902 N N . PHE B 1 183 ? 20.953 -5.57 16.641 1 35.25 183 PHE B N 1
ATOM 3903 C CA . PHE B 1 183 ? 20.453 -5.273 17.984 1 35.25 183 PHE B CA 1
ATOM 3904 C C . PHE B 1 183 ? 20.719 -6.438 18.938 1 35.25 183 PHE B C 1
ATOM 3906 O O . PHE B 1 183 ? 21.109 -6.234 20.078 1 35.25 183 PHE B O 1
ATOM 3913 N N . THR B 1 184 ? 20.359 -7.605 18.422 1 35.62 184 THR B N 1
ATOM 3914 C CA . THR B 1 184 ? 20.469 -8.758 19.312 1 35.62 184 THR B CA 1
ATOM 3915 C C . THR B 1 184 ? 21.875 -9.336 19.266 1 35.62 184 THR B C 1
ATOM 3917 O O . THR B 1 184 ? 22.188 -10.266 20.016 1 35.62 184 THR B O 1
ATOM 3920 N N . LYS B 1 185 ? 22.812 -8.602 18.672 1 38.81 185 LYS B N 1
ATOM 3921 C CA . LYS B 1 185 ? 24.172 -9.109 18.547 1 38.81 185 LYS B CA 1
ATOM 3922 C C . LYS B 1 185 ? 24.172 -10.594 18.188 1 38.81 185 LYS B C 1
ATOM 3924 O O . LYS B 1 185 ? 25.078 -11.336 18.594 1 38.81 185 LYS B O 1
ATOM 3929 N N . ILE B 1 186 ? 23.109 -11.031 17.781 1 33.56 186 ILE B N 1
ATOM 3930 C CA . ILE B 1 186 ? 23.172 -12.391 17.25 1 33.56 186 ILE B CA 1
ATOM 3931 C C . ILE B 1 186 ? 23.609 -12.359 15.789 1 33.56 186 ILE B C 1
ATOM 3933 O O . ILE B 1 186 ? 22.984 -11.688 14.961 1 33.56 186 ILE B O 1
ATOM 3937 N N . ASP B 1 187 ? 24.891 -12.5 15.477 1 35.5 187 ASP B N 1
ATOM 3938 C CA . ASP B 1 187 ? 25.531 -12.617 14.172 1 35.5 187 ASP B CA 1
ATOM 3939 C C . ASP B 1 187 ? 24.828 -13.656 13.305 1 35.5 187 ASP B C 1
ATOM 3941 O O . ASP B 1 187 ? 25.234 -14.82 13.266 1 35.5 187 ASP B O 1
ATOM 3945 N N . ASP B 1 188 ? 23.578 -13.812 13.453 1 36.69 188 ASP B N 1
ATOM 3946 C CA . ASP B 1 188 ? 23.094 -14.922 12.633 1 36.69 188 ASP B CA 1
ATOM 3947 C C . ASP B 1 188 ? 22.766 -14.453 11.219 1 36.69 188 ASP B C 1
ATOM 3949 O O . ASP B 1 188 ? 22.391 -13.297 11.008 1 36.69 188 ASP B O 1
ATOM 3953 N N . GLU B 1 189 ? 23.469 -15.062 10.266 1 36.28 189 GLU B N 1
ATOM 3954 C CA . GLU B 1 189 ? 23.281 -14.836 8.836 1 36.28 189 GLU B CA 1
ATOM 3955 C C . GLU B 1 189 ? 21.812 -14.664 8.492 1 36.28 189 GLU B C 1
ATOM 3957 O O . GLU B 1 189 ? 20.984 -15.5 8.859 1 36.28 189 GLU B O 1
ATOM 3962 N N . VAL B 1 190 ? 21.312 -13.594 8.297 1 42.47 190 VAL B N 1
ATOM 3963 C CA . VAL B 1 190 ? 19.938 -13.141 8.062 1 42.47 190 VAL B CA 1
ATOM 3964 C C . VAL B 1 190 ? 19.516 -13.484 6.633 1 42.47 190 VAL B C 1
ATOM 3966 O O . VAL B 1 190 ? 19.141 -12.594 5.863 1 42.47 190 VAL B O 1
ATOM 3969 N N . SER B 1 191 ? 20.062 -14.625 5.926 1 40.34 191 SER B N 1
ATOM 3970 C CA . SER B 1 191 ? 19.688 -15.008 4.574 1 40.34 191 SER B CA 1
ATOM 3971 C C . SER B 1 191 ? 18.375 -15.789 4.57 1 40.34 191 SER B C 1
ATOM 3973 O O . SER B 1 191 ? 18 -16.375 5.582 1 40.34 191 SER B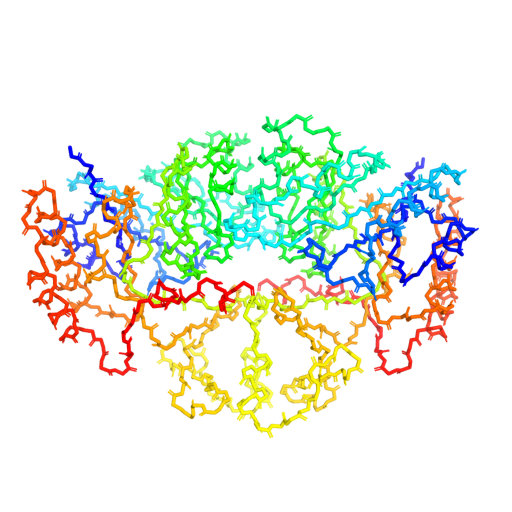 O 1
ATOM 3975 N N . ARG B 1 192 ? 17.656 -15.695 3.549 1 45.09 192 ARG B N 1
ATOM 3976 C CA . ARG B 1 192 ? 16.453 -16.484 3.293 1 45.09 192 ARG B CA 1
ATOM 3977 C C . ARG B 1 192 ? 16.656 -17.938 3.719 1 45.09 192 ARG B C 1
ATOM 3979 O O . ARG B 1 192 ? 15.703 -18.578 4.164 1 45.09 192 ARG B O 1
ATOM 3986 N N . GLU B 1 193 ? 17.891 -18.359 3.402 1 34.47 193 GLU B N 1
ATOM 3987 C CA . GLU B 1 193 ? 18.188 -19.766 3.656 1 34.47 193 GLU B CA 1
ATOM 3988 C C . GLU B 1 193 ? 18.141 -20.078 5.148 1 34.47 193 GLU B C 1
ATOM 3990 O O . GLU B 1 193 ? 17.891 -21.234 5.539 1 34.47 193 GLU B O 1
ATOM 3995 N N . ARG B 1 194 ? 18.484 -19.062 5.883 1 39.56 194 ARG B N 1
ATOM 3996 C CA . ARG B 1 194 ? 18.641 -19.453 7.285 1 39.56 194 ARG B CA 1
ATOM 3997 C C . ARG B 1 194 ? 17.312 -19.344 8.031 1 39.56 194 ARG B C 1
ATOM 3999 O O . ARG B 1 194 ? 17.141 -19.969 9.086 1 39.56 194 ARG B O 1
ATOM 4006 N N . GLY B 1 195 ? 16.219 -19.047 7.48 1 36.66 195 GLY B N 1
ATOM 4007 C CA . GLY B 1 195 ? 14.891 -19.094 8.055 1 36.66 195 GLY B CA 1
ATOM 4008 C C . GLY B 1 195 ? 14.789 -18.406 9.406 1 36.66 195 GLY B C 1
ATOM 4009 O O . GLY B 1 195 ? 14.734 -19.062 10.445 1 36.66 195 GLY B O 1
ATOM 4010 N N . LEU B 1 196 ? 15.258 -17.188 9.477 1 38.78 196 LEU B N 1
ATOM 4011 C CA . LEU B 1 196 ? 15.062 -16.609 10.797 1 38.78 196 LEU B CA 1
ATOM 4012 C C . LEU B 1 196 ? 13.586 -16.562 11.156 1 38.78 196 LEU B C 1
ATOM 4014 O O . LEU B 1 196 ? 12.734 -16.328 10.297 1 38.78 196 LEU B O 1
ATOM 4018 N N . PHE B 1 197 ? 13.219 -17.328 12.227 1 35.66 197 PHE B N 1
ATOM 4019 C CA . PHE B 1 197 ? 11.836 -17.438 12.68 1 35.66 197 PHE B CA 1
ATOM 4020 C C . PHE B 1 197 ? 11.57 -16.469 13.828 1 35.66 197 PHE B C 1
ATOM 4022 O O . PHE B 1 197 ? 12.445 -16.219 14.656 1 35.66 197 PHE B O 1
ATOM 4029 N N . LEU B 1 198 ? 10.719 -15.523 13.555 1 39.53 198 LEU B N 1
ATOM 4030 C CA . LEU B 1 198 ? 10.141 -14.805 14.68 1 39.53 198 LEU B CA 1
ATOM 4031 C C . LEU B 1 198 ? 8.977 -15.594 15.281 1 39.53 198 LEU B C 1
ATOM 4033 O O . LEU B 1 198 ? 8.195 -16.203 14.555 1 39.53 198 LEU B O 1
ATOM 4037 N N . ALA B 1 199 ? 9.211 -16.047 16.422 1 38.25 199 ALA B N 1
ATOM 4038 C CA . ALA B 1 199 ? 8.148 -16.812 17.078 1 38.25 199 ALA B CA 1
ATOM 4039 C C . ALA B 1 199 ? 7.117 -15.883 17.703 1 38.25 199 ALA B C 1
ATOM 4041 O O . ALA B 1 199 ? 7.457 -14.797 18.188 1 38.25 199 ALA B O 1
ATOM 4042 N N . GLU B 1 200 ? 5.84 -16.219 17.328 1 39.22 200 GLU B N 1
ATOM 4043 C CA . GLU B 1 200 ? 4.73 -15.516 17.969 1 39.22 200 GLU B CA 1
ATOM 4044 C C . GLU B 1 200 ? 4.816 -15.625 19.484 1 39.22 200 GLU B C 1
ATOM 4046 O O . GLU B 1 200 ? 5.215 -16.656 20.016 1 39.22 200 GLU B O 1
ATOM 4051 N N . PRO B 1 201 ? 4.371 -14.461 20.156 1 34.22 201 PRO B N 1
ATOM 4052 C CA . PRO B 1 201 ? 4.25 -14.617 21.609 1 34.22 201 PRO B CA 1
ATOM 4053 C C . PRO B 1 201 ? 3.141 -15.586 22 1 34.22 201 PRO B C 1
ATOM 4055 O O . PRO B 1 201 ? 2.014 -15.477 21.516 1 34.22 201 PRO B O 1
ATOM 4058 N N . GLY B 1 202 ? 3.504 -16.703 22.734 1 36.62 202 GLY B N 1
ATOM 4059 C CA . GLY B 1 202 ? 2.578 -17.703 23.25 1 36.62 202 GLY B CA 1
ATOM 4060 C C . GLY B 1 202 ? 2.609 -19.016 22.484 1 36.62 202 GLY B C 1
ATOM 4061 O O . GLY B 1 202 ? 1.963 -19.984 22.875 1 36.62 202 GLY B O 1
ATOM 4062 N N . ASP B 1 203 ? 2.82 -18.906 21.25 1 36.81 203 ASP B N 1
ATOM 4063 C CA . ASP B 1 203 ? 3.045 -20.156 20.531 1 36.81 203 ASP B CA 1
ATOM 4064 C C . ASP B 1 203 ? 4.512 -20.312 20.141 1 36.81 203 ASP B C 1
ATOM 4066 O O . ASP B 1 203 ? 4.922 -19.859 19.062 1 36.81 203 ASP B O 1
ATOM 4070 N N . ALA B 1 204 ? 5.207 -20.656 21.156 1 44.66 204 ALA B N 1
ATOM 4071 C CA . ALA B 1 204 ? 6.629 -20.938 20.953 1 44.66 204 ALA B CA 1
ATOM 4072 C C . ALA B 1 204 ? 6.863 -21.656 19.625 1 44.66 204 ALA B C 1
ATOM 4074 O O . ALA B 1 204 ? 7.984 -21.656 19.109 1 44.66 204 ALA B O 1
ATOM 4075 N N . ASN B 1 205 ? 5.75 -22.078 19.188 1 45.41 205 ASN B N 1
ATOM 4076 C CA . ASN B 1 205 ? 5.859 -22.906 17.984 1 45.41 205 ASN B CA 1
ATOM 4077 C C . ASN B 1 205 ? 5.578 -22.094 16.734 1 45.41 205 ASN B C 1
ATOM 4079 O O . ASN B 1 205 ? 5.719 -22.594 15.617 1 45.41 205 ASN B O 1
ATOM 4083 N N . SER B 1 206 ? 5.105 -20.922 17.141 1 49.72 206 SER B N 1
ATOM 4084 C CA . SER B 1 206 ? 4.848 -20.109 15.953 1 49.72 206 SER B CA 1
ATOM 4085 C C . SER B 1 206 ? 6.145 -19.562 15.367 1 49.72 206 SER B C 1
ATOM 4087 O O . SER B 1 206 ? 7.016 -19.094 16.109 1 49.72 206 SER B O 1
ATOM 4089 N N . HIS B 1 207 ? 6.516 -19.984 14.258 1 54.66 207 HIS B N 1
ATOM 4090 C CA . HIS B 1 207 ? 7.723 -19.578 13.555 1 54.66 207 HIS B CA 1
ATOM 4091 C C . HIS B 1 207 ? 7.379 -18.797 12.281 1 54.66 207 HIS B C 1
ATOM 4093 O O . HIS B 1 207 ? 6.445 -19.156 11.57 1 54.66 207 HIS B O 1
ATOM 4099 N N . TYR B 1 208 ? 7.715 -17.5 12.422 1 59 208 TYR B N 1
ATOM 4100 C CA . TYR B 1 208 ? 7.586 -16.75 11.18 1 59 208 TYR B CA 1
ATOM 4101 C C . TYR B 1 208 ? 8.867 -16.828 10.359 1 59 208 TYR B C 1
ATOM 4103 O O . TYR B 1 208 ? 9.969 -16.859 10.914 1 59 208 TYR B O 1
ATOM 4111 N N . SER B 1 209 ? 8.641 -17.031 9.164 1 58.97 209 SER B N 1
ATOM 4112 C CA . SER B 1 209 ? 9.773 -16.922 8.242 1 58.97 209 SER B CA 1
ATOM 4113 C C . SER B 1 209 ? 10.078 -15.469 7.91 1 58.97 209 SER B C 1
ATOM 4115 O O . SER B 1 209 ? 9.164 -14.688 7.625 1 58.97 209 SER B O 1
ATOM 4117 N N . ILE B 1 210 ? 11.305 -15.086 8.18 1 59.12 210 ILE B N 1
ATOM 4118 C CA . ILE B 1 210 ? 11.703 -13.703 7.973 1 59.12 210 ILE B CA 1
ATOM 4119 C C . ILE B 1 210 ? 12.945 -13.648 7.086 1 59.12 210 ILE B C 1
ATOM 4121 O O . ILE B 1 210 ? 13.852 -14.477 7.23 1 59.12 210 ILE B O 1
ATOM 4125 N N . TYR B 1 211 ? 12.938 -12.766 6.066 1 58.22 211 TYR B N 1
ATOM 4126 C CA . TYR B 1 211 ? 14.18 -12.5 5.344 1 58.22 211 TYR B CA 1
ATOM 4127 C C . TYR B 1 211 ? 14.281 -11.023 4.957 1 58.22 211 TYR B C 1
ATOM 4129 O O . TYR B 1 211 ? 13.312 -10.273 5.078 1 58.22 211 TYR B O 1
ATOM 4137 N N . GLU B 1 212 ? 15.547 -10.594 4.648 1 60.41 212 GLU B N 1
ATOM 4138 C CA . GLU B 1 212 ? 15.82 -9.219 4.238 1 60.41 212 GLU B CA 1
ATOM 4139 C C . GLU B 1 212 ? 16.453 -9.172 2.852 1 60.41 212 GLU B C 1
ATOM 4141 O O . GLU B 1 212 ? 17.25 -10.047 2.504 1 60.41 212 GLU B O 1
ATOM 4146 N N . ASP B 1 213 ? 15.992 -8.258 2.09 1 61.31 213 ASP B N 1
ATOM 4147 C CA . ASP B 1 213 ? 16.594 -7.988 0.789 1 61.31 213 ASP B CA 1
ATOM 4148 C C . ASP B 1 213 ? 16.719 -6.484 0.539 1 61.31 213 ASP B C 1
ATOM 4150 O O . ASP B 1 213 ? 16.719 -5.691 1.481 1 61.31 213 ASP B O 1
ATOM 4154 N N . ASN B 1 214 ? 16.969 -6.141 -0.799 1 62.34 214 ASN B N 1
ATOM 4155 C CA . ASN B 1 214 ? 17.156 -4.738 -1.154 1 62.34 214 ASN B CA 1
ATOM 4156 C C . ASN B 1 214 ? 15.898 -3.918 -0.911 1 62.34 214 ASN B C 1
ATOM 4158 O O . ASN B 1 214 ? 15.922 -2.689 -1 1 62.34 214 ASN B O 1
ATOM 4162 N N . HIS B 1 215 ? 14.836 -4.613 -0.512 1 62.69 215 HIS B N 1
ATOM 4163 C CA . HIS B 1 215 ? 13.57 -3.916 -0.335 1 62.69 215 HIS B CA 1
ATOM 4164 C C . HIS B 1 215 ? 13.117 -3.955 1.121 1 62.69 215 HIS B C 1
ATOM 4166 O O . HIS B 1 215 ? 12.023 -3.496 1.448 1 62.69 215 HIS B O 1
ATOM 4172 N N . GLY B 1 216 ? 13.93 -4.484 1.895 1 64.62 216 GLY B N 1
ATOM 4173 C CA . GLY B 1 216 ? 13.625 -4.477 3.316 1 64.62 216 GLY B CA 1
ATOM 4174 C C . GLY B 1 216 ? 13.328 -5.855 3.873 1 64.62 216 GLY B C 1
ATOM 4175 O O . GLY B 1 216 ? 13.906 -6.848 3.424 1 64.62 216 GLY B O 1
ATOM 4176 N N . THR B 1 217 ? 12.594 -5.812 4.977 1 59.56 217 THR B N 1
ATOM 4177 C CA . THR B 1 217 ? 12.336 -7.047 5.711 1 59.56 217 THR B CA 1
ATOM 4178 C C . THR B 1 217 ? 10.953 -7.598 5.375 1 59.56 217 THR B C 1
ATOM 4180 O O . THR B 1 217 ? 9.977 -6.852 5.328 1 59.56 217 THR B O 1
ATOM 4183 N N . HIS B 1 218 ? 10.945 -8.867 5.047 1 64.12 218 HIS B N 1
ATOM 4184 C CA . HIS B 1 218 ? 9.711 -9.578 4.734 1 64.12 218 HIS B CA 1
ATOM 4185 C C . HIS B 1 218 ? 9.406 -10.648 5.781 1 64.12 218 HIS B C 1
ATOM 4187 O O . HIS B 1 218 ? 10.281 -11.445 6.129 1 64.12 218 HIS B O 1
ATOM 4193 N N . ILE B 1 219 ? 8.164 -10.625 6.328 1 64.69 219 ILE B N 1
ATOM 4194 C CA . ILE B 1 219 ? 7.746 -11.602 7.328 1 64.69 219 ILE B CA 1
ATOM 4195 C C . ILE B 1 219 ? 6.574 -12.422 6.793 1 64.69 219 ILE B C 1
ATOM 4197 O O . ILE B 1 219 ? 5.566 -11.859 6.355 1 64.69 219 ILE B O 1
ATOM 4201 N N . PHE B 1 220 ? 6.828 -13.734 6.805 1 66.94 220 PHE B N 1
ATOM 4202 C CA . PHE B 1 220 ? 5.801 -14.648 6.328 1 66.94 220 PHE B CA 1
ATOM 4203 C C . PHE B 1 220 ? 5.188 -15.422 7.492 1 66.94 220 PHE B C 1
ATOM 4205 O O . PHE B 1 220 ? 5.863 -15.703 8.484 1 66.94 220 PHE B O 1
ATOM 4212 N N . ILE B 1 221 ? 3.916 -15.734 7.262 1 72.19 221 ILE B N 1
ATOM 4213 C CA . ILE B 1 221 ? 3.287 -16.656 8.203 1 72.19 221 ILE B CA 1
ATOM 4214 C C . ILE B 1 221 ? 3.879 -18.047 8.031 1 72.19 221 ILE B C 1
ATOM 4216 O O . ILE B 1 221 ? 4.367 -18.391 6.953 1 72.19 221 ILE B O 1
ATOM 4220 N N . ASN B 1 222 ? 3.836 -18.844 9.023 1 72.25 222 ASN B N 1
ATOM 4221 C CA . ASN B 1 222 ? 4.508 -20.141 9.023 1 72.25 222 ASN B CA 1
ATOM 4222 C C . ASN B 1 222 ? 3.773 -21.141 8.141 1 72.25 222 ASN B C 1
ATOM 4224 O O . ASN B 1 222 ? 4.402 -22 7.516 1 72.25 222 ASN B O 1
ATOM 4228 N N . ASN B 1 223 ? 2.541 -21.047 8.156 1 85.94 223 ASN B N 1
ATOM 4229 C CA . ASN B 1 223 ? 1.782 -21.953 7.293 1 85.94 223 ASN B CA 1
ATOM 4230 C C . ASN B 1 223 ? 1.592 -21.375 5.898 1 85.94 223 ASN B C 1
ATOM 4232 O O . ASN B 1 223 ? 1.264 -20.188 5.75 1 85.94 223 ASN B O 1
ATOM 4236 N N . ASP B 1 224 ? 1.852 -22.25 4.992 1 91.06 224 ASP B N 1
ATOM 4237 C CA . ASP B 1 224 ? 1.535 -21.875 3.617 1 91.06 224 ASP B CA 1
ATOM 4238 C C . ASP B 1 224 ? 0.057 -22.109 3.311 1 91.06 224 ASP B C 1
ATOM 4240 O O . ASP B 1 224 ? -0.596 -22.922 3.961 1 91.06 224 ASP B O 1
ATOM 4244 N N . ILE B 1 225 ? -0.396 -21.375 2.322 1 95.25 225 ILE B N 1
ATOM 4245 C CA . ILE B 1 225 ? -1.777 -21.5 1.869 1 95.25 225 ILE B CA 1
ATOM 4246 C C . ILE B 1 225 ? -1.924 -22.734 0.994 1 95.25 225 ILE B C 1
ATOM 4248 O O . ILE B 1 225 ? -1.067 -23.016 0.152 1 95.25 225 ILE B O 1
ATOM 4252 N N . ASP B 1 226 ? -2.936 -23.5 1.251 1 98.12 226 ASP B N 1
ATOM 4253 C CA . ASP B 1 226 ? -3.393 -24.594 0.391 1 98.12 226 ASP B CA 1
ATOM 4254 C C . ASP B 1 226 ? -4.91 -24.578 0.242 1 98.12 226 ASP B C 1
ATOM 4256 O O . ASP B 1 226 ? -5.637 -24.922 1.175 1 98.12 226 ASP B O 1
ATOM 4260 N N . MET B 1 227 ? -5.332 -24.281 -0.986 1 98.25 227 MET B N 1
ATOM 4261 C CA . MET B 1 227 ? -6.762 -24.109 -1.235 1 98.25 227 MET B CA 1
ATOM 4262 C C . MET B 1 227 ? -7.324 -25.312 -1.99 1 98.25 227 MET B C 1
ATOM 4264 O O . MET B 1 227 ? -8.438 -25.25 -2.52 1 98.25 227 MET B O 1
ATOM 4268 N N . MET B 1 228 ? -6.633 -26.406 -2.064 1 98.69 228 MET B N 1
ATOM 4269 C CA . MET B 1 228 ? -7.031 -27.562 -2.867 1 98.69 228 MET B CA 1
ATOM 4270 C C . MET B 1 228 ? -8.469 -27.984 -2.551 1 98.69 228 MET B C 1
ATOM 4272 O O . MET B 1 228 ? -9.281 -28.156 -3.459 1 98.69 228 MET B O 1
ATOM 4276 N N . SER B 1 229 ? -8.812 -28.016 -1.307 1 97.69 229 SER B N 1
ATOM 4277 C CA . SER B 1 229 ? -10.133 -28.484 -0.89 1 97.69 229 SER B CA 1
ATOM 4278 C C . SER B 1 229 ? -11.195 -27.406 -1.132 1 97.69 229 SER B C 1
ATOM 4280 O O . SER B 1 229 ? -12.398 -27.688 -1.035 1 97.69 229 SER B O 1
ATOM 4282 N N . LYS B 1 230 ? -10.789 -26.219 -1.464 1 97.94 230 LYS B N 1
ATOM 4283 C CA . LYS B 1 230 ? -11.719 -25.094 -1.608 1 97.94 230 LYS B CA 1
ATOM 4284 C C . LYS B 1 230 ? -11.812 -24.641 -3.062 1 97.94 230 LYS B C 1
ATOM 4286 O O . LYS B 1 230 ? -12.531 -23.688 -3.377 1 97.94 230 LYS B O 1
ATOM 4291 N N . LEU B 1 231 ? -11.141 -25.297 -3.924 1 98.44 231 LEU B N 1
ATOM 4292 C CA . LEU B 1 231 ? -11.07 -24.891 -5.32 1 98.44 231 LEU B CA 1
ATOM 4293 C C . LEU B 1 231 ? -12.453 -24.891 -5.957 1 98.44 231 LEU B C 1
ATOM 4295 O O . LEU B 1 231 ? -12.758 -24.047 -6.805 1 98.44 231 LEU B O 1
ATOM 4299 N N . GLY B 1 232 ? -13.266 -25.875 -5.594 1 97.81 232 GLY B N 1
ATOM 4300 C CA . GLY B 1 232 ? -14.617 -25.922 -6.117 1 97.81 232 GLY B CA 1
ATOM 4301 C C . GLY B 1 232 ? -15.406 -24.656 -5.832 1 97.81 232 GLY B C 1
ATOM 4302 O O . GLY B 1 232 ? -16.094 -24.125 -6.715 1 97.81 232 GLY B O 1
ATOM 4303 N N . GLU B 1 233 ? -15.297 -24.172 -4.621 1 97.06 233 GLU B N 1
ATOM 4304 C CA . GLU B 1 233 ? -15.977 -22.938 -4.234 1 97.06 233 GLU B CA 1
ATOM 4305 C C . GLU B 1 233 ? -15.453 -21.734 -5.023 1 97.06 233 GLU B C 1
ATOM 4307 O O . GLU B 1 233 ? -16.234 -20.906 -5.508 1 97.06 233 GLU B O 1
ATOM 4312 N N . LEU B 1 234 ? -14.117 -21.656 -5.102 1 98 234 LEU B N 1
ATOM 4313 C CA . LEU B 1 234 ? -13.523 -20.562 -5.859 1 98 234 LEU B CA 1
ATOM 4314 C C . LEU B 1 234 ? -14.023 -20.562 -7.301 1 98 234 LEU B C 1
ATOM 4316 O O . LEU B 1 234 ? -14.414 -19.516 -7.828 1 98 234 LEU B O 1
ATOM 4320 N N . TYR B 1 235 ? -14.047 -21.719 -7.914 1 98 235 TYR B N 1
ATOM 4321 C CA . TYR B 1 235 ? -14.477 -21.875 -9.297 1 98 235 TYR B CA 1
ATOM 4322 C C . TYR B 1 235 ? -15.938 -21.469 -9.461 1 98 235 TYR B C 1
ATOM 4324 O O . TYR B 1 235 ? -16.281 -20.75 -10.398 1 98 235 TYR B O 1
ATOM 4332 N N . GLU B 1 236 ? -16.766 -21.875 -8.547 1 96.88 236 GLU B N 1
ATOM 4333 C CA . GLU B 1 236 ? -18.188 -21.578 -8.602 1 96.88 236 GLU B CA 1
ATOM 4334 C C . GLU B 1 236 ? -18.453 -20.078 -8.531 1 96.88 236 GLU B C 1
ATOM 4336 O O . GLU B 1 236 ? -19.406 -19.578 -9.133 1 96.88 236 GLU B O 1
ATOM 4341 N N . HIS B 1 237 ? -17.609 -19.375 -7.867 1 97.31 237 HIS B N 1
ATOM 4342 C CA . HIS B 1 237 ? -17.812 -17.953 -7.68 1 97.31 237 HIS B CA 1
ATOM 4343 C C . HIS B 1 237 ? -17.016 -17.141 -8.695 1 97.31 237 HIS B C 1
ATOM 4345 O O . HIS B 1 237 ? -16.875 -15.922 -8.547 1 97.31 237 HIS B O 1
ATOM 4351 N N . GLY B 1 238 ? -16.438 -17.812 -9.633 1 97 238 GLY B N 1
ATOM 4352 C CA . GLY B 1 238 ? -15.82 -17.125 -10.75 1 97 238 GLY B CA 1
ATOM 4353 C C . GLY B 1 238 ? -14.391 -16.688 -10.477 1 97 238 GLY B C 1
ATOM 4354 O O . GLY B 1 238 ? -13.828 -15.875 -11.219 1 97 238 GLY B O 1
ATOM 4355 N N . LEU B 1 239 ? -13.805 -17.109 -9.438 1 98.06 239 LEU B N 1
ATOM 4356 C CA . LEU B 1 239 ? -12.406 -16.844 -9.141 1 98.06 239 LEU B CA 1
ATOM 4357 C C . LEU B 1 239 ? -11.516 -17.922 -9.766 1 98.06 239 LEU B C 1
ATOM 4359 O O . LEU B 1 239 ? -11.156 -18.906 -9.109 1 98.06 239 LEU B O 1
ATOM 4363 N N . THR B 1 240 ? -11.102 -17.625 -11.047 1 98.25 240 THR B N 1
ATOM 4364 C CA . THR B 1 240 ? -10.516 -18.688 -11.844 1 98.25 240 THR B CA 1
ATOM 4365 C C . THR B 1 240 ? -9.078 -18.359 -12.227 1 98.25 240 THR B C 1
ATOM 4367 O O . THR B 1 240 ? -8.477 -19.031 -13.062 1 98.25 240 THR B O 1
ATOM 4370 N N . HIS B 1 241 ? -8.508 -17.266 -11.766 1 98.56 241 HIS B N 1
ATOM 4371 C CA . HIS B 1 241 ? -7.086 -16.969 -11.891 1 98.56 241 HIS B CA 1
ATOM 4372 C C . HIS B 1 241 ? -6.324 -17.359 -10.633 1 98.56 241 HIS B C 1
ATOM 4374 O O . HIS B 1 241 ? -6.445 -16.703 -9.594 1 98.56 241 HIS B O 1
ATOM 4380 N N . TRP B 1 242 ? -5.543 -18.438 -10.773 1 98.81 242 TRP B N 1
ATOM 4381 C CA . TRP B 1 242 ? -4.914 -19.031 -9.602 1 98.81 242 TRP B CA 1
ATOM 4382 C C . TRP B 1 242 ? -3.396 -18.891 -9.664 1 98.81 242 TRP B C 1
ATOM 4384 O O . TRP B 1 242 ? -2.785 -19.141 -10.703 1 98.81 242 TRP B O 1
ATOM 4394 N N . LYS B 1 243 ? -2.826 -18.5 -8.578 1 98.31 243 LYS B N 1
ATOM 4395 C CA . LYS B 1 243 ? -1.372 -18.406 -8.477 1 98.31 243 LYS B CA 1
ATOM 4396 C C . LYS B 1 243 ? -0.82 -19.469 -7.527 1 98.31 243 LYS B C 1
ATOM 4398 O O . LYS B 1 243 ? -1.371 -19.688 -6.449 1 98.31 243 LYS B O 1
ATOM 4403 N N . LEU B 1 244 ? 0.188 -20.156 -7.938 1 98.69 244 LEU B N 1
ATOM 4404 C CA . LEU B 1 244 ? 0.998 -21.047 -7.109 1 98.69 244 LEU B CA 1
ATOM 4405 C C . LEU B 1 244 ? 2.396 -20.469 -6.906 1 98.69 244 LEU B C 1
ATOM 4407 O O . LEU B 1 244 ? 3.105 -20.188 -7.875 1 98.69 244 LEU B O 1
ATOM 4411 N N . ASP B 1 245 ? 2.74 -20.297 -5.684 1 97.12 245 ASP B N 1
ATOM 4412 C CA . ASP B 1 245 ? 4.023 -19.719 -5.309 1 97.12 245 ASP B CA 1
ATOM 4413 C C . ASP B 1 245 ? 4.93 -20.75 -4.652 1 97.12 245 ASP B C 1
ATOM 4415 O O . ASP B 1 245 ? 4.59 -21.312 -3.607 1 97.12 245 ASP B O 1
ATOM 4419 N N . GLY B 1 246 ? 6.109 -20.953 -5.219 1 95.75 246 GLY B N 1
ATOM 4420 C CA . GLY B 1 246 ? 7.004 -22 -4.758 1 95.75 246 GLY B CA 1
ATOM 4421 C C . GLY B 1 246 ? 8.172 -21.469 -3.949 1 95.75 246 GLY B C 1
ATOM 4422 O O . GLY B 1 246 ? 9.203 -22.141 -3.832 1 95.75 246 GLY B O 1
ATOM 4423 N N . ILE B 1 247 ? 8.086 -20.328 -3.379 1 91.19 247 ILE B N 1
ATOM 4424 C CA . ILE B 1 247 ? 9.219 -19.672 -2.738 1 91.19 247 ILE B CA 1
ATOM 4425 C C . ILE B 1 247 ? 9.75 -20.562 -1.61 1 91.19 247 ILE B C 1
ATOM 4427 O O . ILE B 1 247 ? 10.961 -20.609 -1.371 1 91.19 247 ILE B O 1
ATOM 4431 N N . TYR B 1 248 ? 8.914 -21.266 -0.927 1 88.56 248 TYR B N 1
ATOM 4432 C CA . TYR B 1 248 ? 9.359 -22.125 0.165 1 88.56 248 TYR B CA 1
ATOM 4433 C C . TYR B 1 248 ? 9.078 -23.594 -0.146 1 88.56 248 TYR B C 1
ATOM 4435 O O . TYR B 1 248 ? 9.031 -24.422 0.76 1 88.56 248 TYR B O 1
ATOM 4443 N N . CYS B 1 249 ? 8.82 -23.922 -1.301 1 91.31 249 CYS B N 1
ATOM 4444 C CA . CYS B 1 249 ? 8.688 -25.281 -1.806 1 91.31 249 CYS B CA 1
ATOM 4445 C C . CYS B 1 249 ? 9.57 -25.5 -3.031 1 91.31 249 CYS B C 1
ATOM 4447 O O . CYS B 1 249 ? 9.086 -25.438 -4.164 1 91.31 249 CYS B O 1
ATOM 4449 N N . PRO B 1 250 ? 10.82 -25.781 -2.783 1 85.94 250 PRO B N 1
ATOM 4450 C CA . PRO B 1 250 ? 11.766 -25.812 -3.902 1 85.94 250 PRO B CA 1
ATOM 4451 C C . PRO B 1 250 ? 11.719 -27.125 -4.68 1 85.94 250 PRO B C 1
ATOM 4453 O O . PRO B 1 250 ? 11.203 -28.125 -4.172 1 85.94 250 PRO B O 1
ATOM 4456 N N . GLY B 1 251 ? 12.102 -27.094 -5.953 1 91.25 251 GLY B N 1
ATOM 4457 C CA . GLY B 1 251 ? 12.492 -28.25 -6.738 1 91.25 251 GLY B CA 1
ATOM 4458 C C . GLY B 1 251 ? 11.312 -29.031 -7.289 1 91.25 251 GLY B C 1
ATOM 4459 O O . GLY B 1 251 ? 10.336 -28.438 -7.75 1 91.25 251 GLY B O 1
ATOM 4460 N N . ASP B 1 252 ? 11.461 -30.312 -7.277 1 96.31 252 ASP B N 1
ATOM 4461 C CA . ASP B 1 252 ? 10.523 -31.234 -7.918 1 96.31 252 ASP B CA 1
ATOM 4462 C C . ASP B 1 252 ? 9.211 -31.297 -7.148 1 96.31 252 ASP B C 1
ATOM 4464 O O . ASP B 1 252 ? 8.156 -31.562 -7.734 1 96.31 252 ASP B O 1
ATOM 4468 N N . ASP B 1 253 ? 9.352 -31.047 -5.906 1 97.62 253 ASP B N 1
ATOM 4469 C CA . ASP B 1 253 ? 8.141 -31.094 -5.098 1 97.62 253 ASP B CA 1
ATOM 4470 C C . ASP B 1 253 ? 7.148 -30.016 -5.523 1 97.62 253 ASP B C 1
ATOM 4472 O O . ASP B 1 253 ? 5.941 -30.25 -5.586 1 97.62 253 ASP B O 1
ATOM 4476 N N . PHE B 1 254 ? 7.672 -28.844 -5.836 1 98.38 254 PHE B N 1
ATOM 4477 C CA . PHE B 1 254 ? 6.789 -27.781 -6.301 1 98.38 254 PHE B CA 1
ATOM 4478 C C . PHE B 1 254 ? 6.16 -28.141 -7.641 1 98.38 254 PHE B C 1
ATOM 4480 O O . PHE B 1 254 ? 4.973 -27.891 -7.863 1 98.38 254 PHE B O 1
ATOM 4487 N N . VAL B 1 255 ? 6.91 -28.75 -8.508 1 98.75 255 VAL B N 1
ATOM 4488 C CA . VAL B 1 255 ? 6.387 -29.188 -9.805 1 98.75 255 VAL B CA 1
ATOM 4489 C C . VAL B 1 255 ? 5.293 -30.234 -9.594 1 98.75 255 VAL B C 1
ATOM 4491 O O . VAL B 1 255 ? 4.242 -30.172 -10.234 1 98.75 255 VAL B O 1
ATOM 4494 N N . ALA B 1 256 ? 5.547 -31.141 -8.703 1 98.75 256 ALA B N 1
ATOM 4495 C CA . ALA B 1 256 ? 4.566 -32.188 -8.398 1 98.75 256 ALA B CA 1
ATOM 4496 C C . ALA B 1 256 ? 3.264 -31.578 -7.883 1 98.75 256 ALA B C 1
ATOM 4498 O O . ALA B 1 256 ? 2.176 -31.969 -8.32 1 98.75 256 ALA B O 1
ATOM 4499 N N . ILE B 1 257 ? 3.396 -30.641 -7.023 1 98.81 257 ILE B N 1
ATOM 4500 C CA . ILE B 1 257 ? 2.225 -29.984 -6.465 1 98.81 257 ILE B CA 1
ATOM 4501 C C . ILE B 1 257 ? 1.478 -29.234 -7.566 1 98.81 257 ILE B C 1
ATOM 4503 O O . ILE B 1 257 ? 0.248 -29.297 -7.641 1 98.81 257 ILE B O 1
ATOM 4507 N N . THR B 1 258 ? 2.18 -28.578 -8.398 1 98.88 258 THR B N 1
ATOM 4508 C CA . THR B 1 258 ? 1.569 -27.844 -9.508 1 98.88 258 THR B CA 1
ATOM 4509 C C . THR B 1 258 ? 0.768 -28.797 -10.398 1 98.88 258 THR B C 1
ATOM 4511 O O . THR B 1 258 ? -0.344 -28.469 -10.82 1 98.88 258 THR B O 1
ATOM 4514 N N . LYS B 1 259 ? 1.285 -29.984 -10.641 1 98.88 259 LYS B N 1
ATOM 4515 C CA . LYS B 1 259 ? 0.581 -30.969 -11.445 1 98.88 259 LYS B CA 1
ATOM 4516 C C . LYS B 1 259 ? -0.745 -31.359 -10.797 1 98.88 259 LYS B C 1
ATOM 4518 O O . LYS B 1 259 ? -1.73 -31.625 -11.492 1 98.88 259 LYS B O 1
ATOM 4523 N N . LEU B 1 260 ? -0.729 -31.422 -9.531 1 98.88 260 LEU B N 1
ATOM 4524 C CA . LEU B 1 260 ? -1.956 -31.75 -8.812 1 98.88 260 LEU B CA 1
ATOM 4525 C C . LEU B 1 260 ? -3.01 -30.672 -9.008 1 98.88 260 LEU B C 1
ATOM 4527 O O . LEU B 1 260 ? -4.191 -30.969 -9.18 1 98.88 260 LEU B O 1
ATOM 4531 N N . PHE B 1 261 ? -2.596 -29.438 -8.969 1 98.88 261 PHE B N 1
ATOM 4532 C CA . PHE B 1 261 ? -3.529 -28.328 -9.195 1 98.88 261 PHE B CA 1
ATOM 4533 C C . PHE B 1 261 ? -4.008 -28.312 -10.641 1 98.88 261 PHE B C 1
ATOM 4535 O O . PHE B 1 261 ? -5.156 -27.953 -10.922 1 98.88 261 PHE B O 1
ATOM 4542 N N . ILE B 1 262 ? -3.17 -28.703 -11.602 1 98.81 262 ILE B N 1
ATOM 4543 C CA . ILE B 1 262 ? -3.57 -28.828 -12.992 1 98.81 262 ILE B CA 1
ATOM 4544 C C . ILE B 1 262 ? -4.609 -29.938 -13.141 1 98.81 262 ILE B C 1
ATOM 4546 O O . ILE B 1 262 ? -5.57 -29.797 -13.898 1 98.81 262 ILE B O 1
ATOM 4550 N N . GLN B 1 263 ? -4.395 -31 -12.438 1 98.69 263 GLN B N 1
ATOM 4551 C CA . GLN B 1 263 ? -5.391 -32.062 -12.422 1 98.69 263 GLN B CA 1
ATOM 4552 C C . GLN B 1 263 ? -6.727 -31.578 -11.883 1 98.69 263 GLN B C 1
ATOM 4554 O O . GLN B 1 263 ? -7.781 -31.859 -12.453 1 98.69 263 GLN B O 1
ATOM 4559 N N . ALA B 1 264 ? -6.68 -30.844 -10.805 1 98.75 264 ALA B N 1
ATOM 4560 C CA . ALA B 1 264 ? -7.898 -30.266 -10.25 1 98.75 264 ALA B CA 1
ATOM 4561 C C . ALA B 1 264 ? -8.586 -29.359 -11.266 1 98.75 264 ALA B C 1
ATOM 4563 O O . ALA B 1 264 ? -9.805 -29.406 -11.43 1 98.75 264 ALA B O 1
ATOM 4564 N N . LYS B 1 265 ? -7.777 -28.531 -11.93 1 98.56 265 LYS B N 1
ATOM 4565 C CA . LYS B 1 265 ? -8.273 -27.672 -13.008 1 98.56 265 LYS B CA 1
ATOM 4566 C C . LYS B 1 265 ? -9.008 -28.484 -14.062 1 98.56 265 LYS B C 1
ATOM 4568 O O . LYS B 1 265 ? -10.133 -28.156 -14.445 1 98.56 265 LYS B O 1
ATOM 4573 N N . THR B 1 266 ? -8.414 -29.531 -14.516 1 98 266 THR B N 1
ATOM 4574 C CA . THR B 1 266 ? -8.992 -30.375 -15.547 1 98 266 THR B CA 1
ATOM 4575 C C . THR B 1 266 ? -10.305 -30.984 -15.086 1 98 266 THR B C 1
ATOM 4577 O O . THR B 1 266 ? -11.297 -30.969 -15.812 1 98 266 THR B O 1
ATOM 4580 N N . LEU B 1 267 ? -10.32 -31.469 -13.898 1 98.12 267 LEU B N 1
ATOM 4581 C CA . LEU B 1 267 ? -11.516 -32.094 -13.344 1 98.12 267 LEU B CA 1
ATOM 4582 C C . LEU B 1 267 ? -12.633 -31.062 -13.188 1 98.12 267 LEU B C 1
ATOM 4584 O O . LEU B 1 267 ? -13.797 -31.359 -13.469 1 98.12 267 LEU B O 1
ATOM 4588 N N . LEU B 1 268 ? -12.305 -29.859 -12.734 1 98.12 268 LEU B N 1
ATOM 4589 C CA . LEU B 1 268 ? -13.289 -28.812 -12.539 1 98.12 268 LEU B CA 1
ATOM 4590 C C . LEU B 1 268 ? -13.906 -28.391 -13.867 1 98.12 268 LEU B C 1
ATOM 4592 O O . LEU B 1 268 ? -15.125 -28.281 -13.984 1 98.12 268 LEU B O 1
ATOM 4596 N N . GLU B 1 269 ? -13.062 -28.203 -14.836 1 97.5 269 GLU B N 1
ATOM 4597 C CA . GLU B 1 269 ? -13.531 -27.766 -16.141 1 97.5 269 GLU B CA 1
ATOM 4598 C C . GLU B 1 269 ? -14.383 -28.828 -16.812 1 97.5 269 GLU B C 1
ATOM 4600 O O . GLU B 1 269 ? -15.258 -28.531 -17.625 1 97.5 269 GLU B O 1
ATOM 4605 N N . ALA B 1 270 ? -14.203 -30.062 -16.391 1 97 270 ALA B N 1
ATOM 4606 C CA . ALA B 1 270 ? -14.969 -31.188 -16.922 1 97 270 ALA B CA 1
ATOM 4607 C C . ALA B 1 270 ? -16.203 -31.469 -16.062 1 97 270 ALA B C 1
ATOM 4609 O O . ALA B 1 270 ? -17 -32.344 -16.391 1 97 270 ALA B O 1
ATOM 4610 N N . GLY B 1 271 ? -16.328 -30.781 -15.008 1 96.12 271 GLY B N 1
ATOM 4611 C CA . GLY B 1 271 ? -17.438 -31 -14.102 1 96.12 271 GLY B CA 1
ATOM 4612 C C . GLY B 1 271 ? -17.312 -32.281 -13.281 1 96.12 271 GLY B C 1
ATOM 4613 O O . GLY B 1 271 ? -18.312 -32.875 -12.906 1 96.12 271 GLY B O 1
ATOM 4614 N N . GLN B 1 272 ? -16.062 -32.656 -13.016 1 97.38 272 GLN B N 1
ATOM 4615 C CA . GLN B 1 272 ? -15.82 -33.938 -12.383 1 97.38 272 GLN B CA 1
ATOM 4616 C C . GLN B 1 272 ? -15.055 -33.781 -11.07 1 97.38 272 GLN B C 1
ATOM 4618 O O . GLN B 1 272 ? -14.594 -34.75 -10.492 1 97.38 272 GLN B O 1
ATOM 4623 N N . PHE B 1 273 ? -14.859 -32.562 -10.602 1 97.5 273 PHE B N 1
ATOM 4624 C CA . PHE B 1 273 ? -14.148 -32.312 -9.359 1 97.5 273 PHE B CA 1
ATOM 4625 C C . PHE B 1 273 ? -15.07 -32.5 -8.156 1 97.5 273 PHE B C 1
ATOM 4627 O O . PHE B 1 273 ? -15.82 -31.578 -7.805 1 97.5 273 PHE B O 1
ATOM 4634 N N . THR B 1 274 ? -14.992 -33.719 -7.5 1 97 274 THR B N 1
ATOM 4635 C CA . THR B 1 274 ? -15.812 -34.031 -6.336 1 97 274 THR B CA 1
ATOM 4636 C C . THR B 1 274 ? -15.039 -33.781 -5.043 1 97 274 THR B C 1
ATOM 4638 O O . THR B 1 274 ? -13.836 -33.5 -5.074 1 97 274 THR B O 1
ATOM 4641 N N . GLN B 1 275 ? -15.789 -33.875 -3.988 1 95.81 275 GLN B N 1
ATOM 4642 C CA . GLN B 1 275 ? -15.148 -33.75 -2.684 1 95.81 275 GLN B CA 1
ATOM 4643 C C . GLN B 1 275 ? -14.102 -34.844 -2.469 1 95.81 275 GLN B C 1
ATOM 4645 O O . GLN B 1 275 ? -13.047 -34.594 -1.885 1 95.81 275 GLN B O 1
ATOM 4650 N N . GLU B 1 276 ? -14.414 -35.938 -2.865 1 97 276 GLU B N 1
ATOM 4651 C CA . GLU B 1 276 ? -13.484 -37.062 -2.742 1 97 276 GLU B CA 1
ATOM 4652 C C . GLU B 1 276 ? -12.203 -36.812 -3.529 1 97 276 GLU B C 1
ATOM 4654 O O . GLU B 1 276 ? -11.102 -37.031 -3.035 1 97 276 GLU B O 1
ATOM 4659 N N . GLU B 1 277 ? -12.383 -36.312 -4.777 1 97.56 277 GLU B N 1
ATOM 4660 C CA . GLU B 1 277 ? -11.219 -35.969 -5.59 1 97.56 277 GLU B CA 1
ATOM 4661 C C . GLU B 1 277 ? -10.391 -34.875 -4.918 1 97.56 277 GLU B C 1
ATOM 4663 O O . GLU B 1 277 ? -9.156 -34.938 -4.906 1 97.56 277 GLU B O 1
ATOM 4668 N N . ALA B 1 278 ? -11.047 -33.906 -4.375 1 98 278 ALA B N 1
ATOM 4669 C CA . ALA B 1 278 ? -10.367 -32.812 -3.684 1 98 278 ALA B CA 1
ATOM 4670 C C . ALA B 1 278 ? -9.539 -33.344 -2.516 1 98 278 ALA B C 1
ATOM 4672 O O . ALA B 1 278 ? -8.391 -32.938 -2.328 1 98 278 ALA B O 1
ATOM 4673 N N . GLU B 1 279 ? -10.094 -34.25 -1.733 1 97.44 279 GLU B N 1
ATOM 4674 C CA . GLU B 1 279 ? -9.406 -34.812 -0.572 1 97.44 279 GLU B CA 1
ATOM 4675 C C . GLU B 1 279 ? -8.188 -35.625 -0.991 1 97.44 279 GLU B C 1
ATOM 4677 O O . GLU B 1 279 ? -7.129 -35.531 -0.364 1 97.44 279 GLU B O 1
ATOM 4682 N N . LYS B 1 280 ? -8.391 -36.375 -1.999 1 98.25 280 LYS B N 1
ATOM 4683 C CA . LYS B 1 280 ? -7.285 -37.156 -2.52 1 98.25 280 LYS B CA 1
ATOM 4684 C C . LYS B 1 280 ? -6.137 -36.281 -2.982 1 98.25 280 LYS B C 1
ATOM 4686 O O . LYS B 1 280 ? -4.98 -36.5 -2.627 1 98.25 280 LYS B O 1
ATOM 4691 N N . LEU B 1 281 ? -6.445 -35.281 -3.73 1 98.69 281 LEU B N 1
ATOM 4692 C CA . LEU B 1 281 ? -5.426 -34.375 -4.234 1 98.69 281 LEU B CA 1
ATOM 4693 C C . LEU B 1 281 ? -4.793 -33.562 -3.096 1 98.69 281 LEU B C 1
ATOM 4695 O O . LEU B 1 281 ? -3.586 -33.312 -3.109 1 98.69 281 LEU B O 1
ATOM 4699 N N . ASP B 1 282 ? -5.586 -33.219 -2.127 1 98.56 282 ASP B N 1
ATOM 4700 C CA . ASP B 1 282 ? -5.082 -32.5 -0.966 1 98.56 282 ASP B CA 1
ATOM 4701 C C . ASP B 1 282 ? -4.062 -33.344 -0.196 1 98.56 282 ASP B C 1
ATOM 4703 O O . ASP B 1 282 ? -3.014 -32.812 0.207 1 98.56 282 ASP B O 1
ATOM 4707 N N . GLN B 1 283 ? -4.352 -34.562 -0 1 98.12 283 GLN B N 1
ATOM 4708 C CA . GLN B 1 283 ? -3.418 -35.469 0.67 1 98.12 283 GLN B CA 1
ATOM 4709 C C . GLN B 1 283 ? -2.102 -35.562 -0.096 1 98.12 283 GLN B C 1
ATOM 4711 O O . GLN B 1 283 ? -1.026 -35.594 0.506 1 98.12 283 GLN B O 1
ATOM 4716 N N . ALA B 1 284 ? -2.252 -35.625 -1.385 1 98.5 284 ALA B N 1
ATOM 4717 C CA . ALA B 1 284 ? -1.057 -35.688 -2.223 1 98.5 284 ALA B CA 1
ATOM 4718 C C . ALA B 1 284 ? -0.231 -34.406 -2.092 1 98.5 284 ALA B C 1
ATOM 4720 O O . ALA B 1 284 ? 1.001 -34.438 -2.094 1 98.5 284 ALA B O 1
ATOM 4721 N N . VAL B 1 285 ? -0.895 -33.25 -2 1 98.62 285 VAL B N 1
ATOM 4722 C CA . VAL B 1 285 ? -0.193 -32 -1.788 1 98.62 285 VAL B CA 1
ATOM 4723 C C . VAL B 1 285 ? 0.618 -32.062 -0.497 1 98.62 285 VAL B C 1
ATOM 4725 O O . VAL B 1 285 ? 1.797 -31.703 -0.477 1 98.62 285 VAL B O 1
ATOM 4728 N N . HIS B 1 286 ? 0.018 -32.594 0.521 1 97.38 286 HIS B N 1
ATOM 4729 C CA . HIS B 1 286 ? 0.676 -32.688 1.819 1 97.38 286 HIS B CA 1
ATOM 4730 C C . HIS B 1 286 ? 1.918 -33.562 1.743 1 97.38 286 HIS B C 1
ATOM 4732 O O . HIS B 1 286 ? 2.916 -33.281 2.416 1 97.38 286 HIS B O 1
ATOM 4738 N N . ALA B 1 287 ? 1.871 -34.531 0.922 1 97.12 287 ALA B N 1
ATOM 4739 C CA . ALA B 1 287 ? 2.984 -35.469 0.792 1 97.12 287 ALA B CA 1
ATOM 4740 C C . ALA B 1 287 ? 4.191 -34.781 0.139 1 97.12 287 ALA B C 1
ATOM 4742 O O . ALA B 1 287 ? 5.336 -35.156 0.406 1 97.12 287 ALA B O 1
ATOM 4743 N N . HIS B 1 288 ? 3.928 -33.781 -0.665 1 97.81 288 HIS B N 1
ATOM 4744 C CA . HIS B 1 288 ? 5 -33.125 -1.396 1 97.81 288 HIS B CA 1
ATOM 4745 C C . HIS B 1 288 ? 5.43 -31.828 -0.699 1 97.81 288 HIS B C 1
ATOM 4747 O O . HIS B 1 288 ? 6.492 -31.281 -0.994 1 97.81 288 HIS B O 1
ATOM 4753 N N . HIS B 1 289 ? 4.59 -31.344 0.187 1 96.88 289 HIS B N 1
ATOM 4754 C CA . HIS B 1 289 ? 4.879 -30.094 0.879 1 96.88 289 HIS B CA 1
ATOM 4755 C C . HIS B 1 289 ? 6.016 -30.281 1.882 1 96.88 289 HIS B C 1
ATOM 4757 O O . HIS B 1 289 ? 6.121 -31.312 2.527 1 96.88 289 HIS B O 1
ATOM 4763 N N . PRO B 1 290 ? 6.863 -29.25 2.008 1 91.12 290 PRO B N 1
ATOM 4764 C CA . PRO B 1 290 ? 7.945 -29.359 2.988 1 91.12 290 PRO B CA 1
ATOM 4765 C C . PRO B 1 290 ? 7.438 -29.703 4.391 1 91.12 290 PRO B C 1
ATOM 4767 O O . PRO B 1 290 ? 6.469 -29.094 4.859 1 91.12 290 PRO B O 1
ATOM 4770 N N . ALA B 1 291 ? 8.133 -30.547 5.09 1 87.56 291 ALA B N 1
ATOM 4771 C CA . ALA B 1 291 ? 7.691 -31.094 6.375 1 87.56 291 ALA B CA 1
ATOM 4772 C C . ALA B 1 291 ? 7.754 -30.031 7.469 1 87.56 291 ALA B C 1
ATOM 4774 O O . ALA B 1 291 ? 7.016 -30.094 8.453 1 87.56 291 ALA B O 1
ATOM 4775 N N . ASP B 1 292 ? 8.578 -29.078 7.34 1 81.69 292 ASP B N 1
ATOM 4776 C CA . ASP B 1 292 ? 8.812 -28.109 8.406 1 81.69 292 ASP B CA 1
ATOM 4777 C C . ASP B 1 292 ? 7.898 -26.891 8.266 1 81.69 292 ASP B C 1
ATOM 4779 O O . ASP B 1 292 ? 8.016 -25.938 9.023 1 81.69 292 ASP B O 1
ATOM 4783 N N . ARG B 1 293 ? 7.051 -26.969 7.281 1 86.5 293 ARG B N 1
ATOM 4784 C CA . ARG B 1 293 ? 6.078 -25.891 7.098 1 86.5 293 ARG B CA 1
ATOM 4785 C C . ARG B 1 293 ? 4.656 -26.438 7.102 1 86.5 293 ARG B C 1
ATOM 4787 O O . ARG B 1 293 ? 4.387 -27.5 6.523 1 86.5 293 ARG B O 1
ATOM 4794 N N . GLY B 1 294 ? 3.805 -25.75 7.77 1 89.12 294 GLY B N 1
ATOM 4795 C CA . GLY B 1 294 ? 2.41 -26.156 7.805 1 89.12 294 GLY B CA 1
ATOM 4796 C C . GLY B 1 294 ? 1.619 -25.688 6.598 1 89.12 294 GLY B C 1
ATOM 4797 O O . GLY B 1 294 ? 2.119 -24.906 5.789 1 89.12 294 GLY B O 1
ATOM 4798 N N . LEU B 1 295 ? 0.448 -26.297 6.453 1 93.19 295 LEU B N 1
ATOM 4799 C CA . LEU B 1 295 ? -0.507 -25.906 5.422 1 93.19 295 LEU B CA 1
ATOM 4800 C C . LEU B 1 295 ? -1.864 -25.578 6.035 1 93.19 295 LEU B C 1
ATOM 4802 O O . LEU B 1 295 ? -2.326 -26.281 6.945 1 93.19 295 LEU B O 1
ATOM 4806 N N . ASP B 1 296 ? -2.469 -24.5 5.59 1 92.69 296 ASP B N 1
ATOM 4807 C CA . ASP B 1 296 ? -3.857 -24.188 5.918 1 92.69 296 ASP B CA 1
ATOM 4808 C C . ASP B 1 296 ? -4.484 -23.281 4.863 1 92.69 296 ASP B C 1
ATOM 4810 O O . ASP B 1 296 ? -3.906 -23.078 3.793 1 92.69 296 ASP B O 1
ATOM 4814 N N . THR B 1 297 ? -5.68 -22.828 5.137 1 93.31 297 THR B N 1
ATOM 4815 C CA . THR B 1 297 ? -6.391 -22.031 4.145 1 93.31 297 THR B CA 1
ATOM 4816 C C . THR B 1 297 ? -6.293 -20.547 4.48 1 93.31 297 THR B C 1
ATOM 4818 O O . THR B 1 297 ? -7.086 -19.75 3.986 1 93.31 297 THR B O 1
ATOM 4821 N N . GLY B 1 298 ? -5.367 -20.203 5.363 1 87.12 298 GLY B N 1
ATOM 4822 C CA . GLY B 1 298 ? -5.215 -18.797 5.754 1 87.12 298 GLY B CA 1
ATOM 4823 C C . GLY B 1 298 ? -6.465 -18.219 6.383 1 87.12 298 GLY B C 1
ATOM 4824 O O . GLY B 1 298 ? -7.023 -18.797 7.32 1 87.12 298 GLY B O 1
ATOM 4825 N N . PHE B 1 299 ? -6.93 -17.094 5.848 1 82.94 299 PHE B N 1
ATOM 4826 C CA . PHE B 1 299 ? -8.07 -16.391 6.418 1 82.94 299 PHE B CA 1
ATOM 4827 C C . PHE B 1 299 ? -9.375 -16.906 5.82 1 82.94 299 PHE B C 1
ATOM 4829 O O . PHE B 1 299 ? -10.461 -16.5 6.254 1 82.94 299 PHE B O 1
ATOM 4836 N N . TYR B 1 300 ? -9.289 -17.766 4.941 1 90.38 300 TYR B N 1
ATOM 4837 C CA . TYR B 1 300 ? -10.422 -18.188 4.129 1 90.38 300 TYR B CA 1
ATOM 4838 C C . TYR B 1 300 ? -11.562 -18.688 5.004 1 90.38 300 TYR B C 1
ATOM 4840 O O . TYR B 1 300 ? -12.734 -18.406 4.738 1 90.38 300 TYR B O 1
ATOM 4848 N N . GLU B 1 301 ? -11.25 -19.344 6.043 1 87.5 301 GLU B N 1
ATOM 4849 C CA . GLU B 1 301 ? -12.273 -20 6.852 1 87.5 301 GLU B CA 1
ATOM 4850 C C . GLU B 1 301 ? -12.594 -19.188 8.102 1 87.5 301 GLU B C 1
ATOM 4852 O O . GLU B 1 301 ? -13.406 -19.594 8.93 1 87.5 301 GLU B O 1
ATOM 4857 N N . PHE B 1 302 ? -11.984 -18.047 8.188 1 79.81 302 PHE B N 1
ATOM 4858 C CA . PHE B 1 302 ? -12.234 -17.219 9.352 1 79.81 302 PHE B CA 1
ATOM 4859 C C . PHE B 1 302 ? -13.586 -16.516 9.242 1 79.81 302 PHE B C 1
ATOM 4861 O O . PHE B 1 302 ? -14.078 -16.281 8.141 1 79.81 302 PHE B O 1
ATOM 4868 N N . ASP B 1 303 ? -14.125 -16.297 10.414 1 71.94 303 ASP B N 1
ATOM 4869 C CA . ASP B 1 303 ? -15.281 -15.406 10.469 1 71.94 303 ASP B CA 1
ATOM 4870 C C . ASP B 1 303 ? -14.891 -13.969 10.133 1 71.94 303 ASP B C 1
ATOM 4872 O O . ASP B 1 303 ? -13.953 -13.43 10.727 1 71.94 303 ASP B O 1
ATOM 4876 N N . PRO B 1 304 ? -15.586 -13.422 9.203 1 69.81 304 PRO B N 1
ATOM 4877 C CA . PRO B 1 304 ? -15.25 -12.055 8.812 1 69.81 304 PRO B CA 1
ATOM 4878 C C . PRO B 1 304 ? -15.219 -11.094 10 1 69.81 304 PRO B C 1
ATOM 4880 O O . PRO B 1 304 ? -14.453 -10.117 9.984 1 69.81 304 PRO B O 1
ATOM 4883 N N . LYS B 1 305 ? -15.961 -11.359 10.984 1 67.38 305 LYS B N 1
ATOM 4884 C CA . LYS B 1 305 ? -16.031 -10.477 12.148 1 67.38 305 LYS B CA 1
ATOM 4885 C C . LYS B 1 305 ? -14.727 -10.5 12.938 1 67.38 305 LYS B C 1
ATOM 4887 O O . LYS B 1 305 ? -14.453 -9.586 13.711 1 67.38 305 LYS B O 1
ATOM 4892 N N . THR B 1 306 ? -13.914 -11.5 12.664 1 57.28 306 THR B N 1
ATOM 4893 C CA . THR B 1 306 ? -12.68 -11.656 13.43 1 57.28 306 THR B CA 1
ATOM 4894 C C . THR B 1 306 ? -11.508 -11.031 12.68 1 57.28 306 THR B C 1
ATOM 4896 O O . THR B 1 306 ? -10.406 -10.906 13.234 1 57.28 306 THR B O 1
ATOM 4899 N N . VAL B 1 307 ? -11.711 -10.742 11.453 1 55.72 307 VAL B N 1
ATOM 4900 C CA . VAL B 1 307 ? -10.633 -10.195 10.625 1 55.72 307 VAL B CA 1
ATOM 4901 C C . VAL B 1 307 ? -10.812 -8.688 10.469 1 55.72 307 VAL B C 1
ATOM 4903 O O . VAL B 1 307 ? -9.844 -7.965 10.227 1 55.72 307 VAL B O 1
ATOM 4906 N N . LYS B 1 308 ? -11.953 -8.07 10.781 1 49.31 308 LYS B N 1
ATOM 4907 C CA . LYS B 1 308 ? -12.273 -6.672 10.484 1 49.31 308 LYS B CA 1
ATOM 4908 C C . LYS B 1 308 ? -11.711 -5.742 11.555 1 49.31 308 LYS B C 1
ATOM 4910 O O . LYS B 1 308 ? -11.602 -6.129 12.727 1 49.31 308 LYS B O 1
#

Radius of gyration: 24.81 Å; Cα contacts (8 Å, |Δi|>4): 1299; chains: 2; bounding box: 49×75×59 Å

Sequence (616 aa):
MKKIIITATAESIEQVKALLAAGVDRIYVGEANYGLRLPHNFSYDELRQIAKLVHEAGKELTVACNALMHQDMMDHIKPFLDLMAEIAVDYLVVGDAGVFYVTKRDGYNFKLIYDTSVFVTSSRQVNFWGQHGAVESVLAREIPSAELFTLAENLEFPAEVLVYGASVIHHSKRPLLENYYHFTKIDDEVSRERGLFLAEPGDANSHYSIYEDNHGTHIFINNDIDMMSKLGELYEHGLTHWKLDGIYCPGDDFVAITKLFIQAKTLLEAGQFTQEEAEKLDQAVHAHHPADRGLDTGFYEFDPKTVKMKKIIITATAESIEQVKALLAAGVDRIYVGEANYGLRLPHNFSYDELRQIAKLVHEAGKELTVACNALMHQDMMDHIKPFLDLMAEIAVDYLVVGDAGVFYVTKRDGYNFKLIYDTSVFVTSSRQVNFWGQHGAVESVLAREIPSAELFTLAENLEFPAEVLVYGASVIHHSKRPLLENYYHFTKIDDEVSRERGLFLAEPGDANSHYSIYEDNHGTHIFINNDIDMMSKLGELYEHGLTHWKLDGIYCPGDDFVAITKLFIQAKTLLEAGQFTQEEAEKLDQAVHAHHPADRGLDTGFYEFDPKTVK

Organism: Streptococcus dysgalactiae (NCBI:txid1334)

pLDDT: mean 86.66, std 19.18, range [33.56, 98.94]